Protein AF-A0AB37HQN3-F1 (afdb_monomer)

Solvent-accessible surface area (backbone atoms only — not comparable to full-atom values): 34729 Å² total; per-residue (Å²): 71,32,49,44,66,40,50,86,90,67,44,49,61,58,54,15,65,63,55,77,41,60,45,67,56,37,28,59,45,54,64,46,95,57,75,81,80,38,34,44,39,73,38,50,41,89,37,55,53,42,48,39,49,88,93,61,42,57,62,58,51,17,58,35,45,74,49,52,52,67,54,38,44,71,54,30,80,88,61,55,72,94,69,70,49,70,68,42,78,44,46,57,61,87,58,35,84,42,77,22,45,23,38,36,32,39,73,69,73,46,63,69,59,32,38,50,54,44,61,74,48,26,90,69,26,22,30,34,35,42,40,63,33,34,52,46,61,67,17,48,71,59,80,69,93,44,68,49,41,42,52,44,24,52,77,53,45,17,43,31,23,47,24,39,32,35,50,50,100,91,40,69,30,36,64,52,48,48,51,20,60,76,29,69,66,15,44,52,41,30,47,52,50,52,56,50,50,32,65,74,71,63,42,46,24,36,28,40,42,63,53,63,44,44,52,92,41,18,65,45,50,41,47,50,47,41,60,42,32,70,60,32,50,85,74,69,30,47,39,30,33,51,40,77,63,46,68,62,82,82,46,73,78,56,38,19,62,46,58,43,60,42,45,72,51,39,64,33,40,36,30,44,41,44,60,81,20,45,43,72,53,66,88,52,52,32,54,33,47,64,57,45,49,40,22,50,56,47,41,55,79,46,24,65,37,71,29,34,21,47,30,41,63,40,42,24,37,44,33,60,48,80,78,50,90,89,52,71,26,52,78,37,28,28,55,52,49,55,50,50,29,51,73,68,71,25,54,34,45,69,41,80,81,33,45,31,37,32,36,54,51,67,53,98,86,70,47,38,36,42,36,24,34,46,46,69,67,31,52,50,54,56,55,47,48,36,61,74,70,54,36,21,23,36,28,35,52,44,64,86,50,45,57,61,50,47,67,55,53,50,54,45,57,23,32,67,40,53,64,63,66,84,55,90,64,97,52,83,85,83,87,85,88,89,84,87,90,84,81,84,87,82,84,88,82,88,85,86,89,81,92,69,91,76,84,72,90,73,96,80,83,82,86,81,88,86,88,83,90,77,90,72,96,69,80,86,71,65,58,46,61,48,79,49,76,63,62,74,84,65,81,78,59,71,71,77,58,90,49,92,86,49,44,46,26,41,51,41,69,85,77,72,68,52,73,66,59,48,50,53,50,49,58,55,59,52,68,43,74,50,77,37,36,45,34,45,39,75,70,55,83,80,70,60,72,79,67,88,80,74,85,90,82,89,53,76,78,57,46,58,64,40,47,81,74,51,85,73,72,77,72,50,49,30,35,42,40,32,41,83,80,56,43,66,64,49,53,55,52,40,41,75,70,57,32,47,77,41,83,53,54,73,74,60,45,62,67,57,77,79,78,114

Radius of gyration: 30.55 Å; Cα contacts (8 Å, |Δi|>4): 1071; chains: 1; bounding box: 82×62×88 Å

InterPro domains:
  IPR001223 Glycoside hydrolase family 18, catalytic domain [PF00704] (135-400)
  IPR001223 Glycoside hydrolase family 18, catalytic domain [PS51910] (93-421)
  IPR011583 Chitinase II/V-like, catalytic domain [SM00636] (93-402)
  IPR017853 Glycoside hydrolase superfamily [SSF51445] (115-416)
  IPR018392 LysM domain [PF01476] (4-46)
  IPR018392 LysM domain [PF01476] (50-93)
  IPR018392 LysM domain [PS51782] (2-45)
  IPR018392 LysM domain [PS51782] (48-92)
  IPR018392 LysM domain [SM00257] (3-46)
  IPR018392 LysM domain [SM00257] (49-93)
  IPR018392 LysM domain [cd00118] (3-45)
  IPR018392 LysM domain [cd00118] (49-92)
  IPR029070 Chitinase insertion domain superfamily [G3DSA:3.10.50.10] (317-373)
  IPR036779 LysM domain superfamily [G3DSA:3.10.350.10] (1-46)
  IPR036779 LysM domain superfamily [G3DSA:3.10.350.10] (48-93)
  IPR036779 LysM domain superfamily [SSF54106] (2-46)
  IPR036779 LysM domain superfamily [SSF54106] (48-93)
  IPR041704 CFLE, GH18 catalytic domain [cd02874] (100-410)

Nearest PDB structures (foldseek):
  4s3j-assembly1_A  TM=9.040E-01  e=1.594E-47  Bacillus cereus ATCC 10876
  4s3k-assembly1_A  TM=8.683E-01  e=4.394E-45  Priestia megaterium QM B1551
  3cz8-assembly1_A  TM=9.849E-01  e=5.281E-40  Bacillus subtilis subsp. subtilis str. 168
  3cz8-assembly1_B  TM=9.851E-01  e=2.091E-39  Bacillus subtilis subsp. subtilis str. 168
  3bxw-assembly1_B  TM=7.606E-01  e=7.513E-22  Homo sapiens

pLDDT: mean 80.06, std 25.2, range [20.11, 98.88]

Secondary structure (DSSP, 8-state):
-EEEEPPTT--HHHHHHHHT--HHHHHHHTT-SSS---TT-EEEE--SEEE--TT--HHHHHHHTTS-HHHHHHH-TT--GGG--TT-EEEPPP----EEEEEEEEE---HHHHHHHHHHHGGG-SEEEEEEEEB-TTS-B-----HHHHHHHHHTT-EEEEEEE-EETTEE-HHHHHHHHT-HHHHHHHHHHHHHHHHHHT-SEEEEE--S--GGGHHHHHHHHHHHHHHHGGGT-EEEEEE---S-TT-GGGTT--HHHHHHH-SEEEE----SS-TTS-S--SS-HHHHHHHHHHHHTTS-GGGEEEEEESEEEEEEES--TTSPPPEEEHHHHHHHHHHHT---EEETTTTEEEEEEE-TTS-EEEEE---HHHHHHHHHHHHHTT-SEEEEE-GGG--TTHHHHHHHH-EEPP---S-SSS-------------S----------------------------------------PEEEE--TT-S--GGGS--TT-EEEEEE--S---HHHHHHHHHHHTTS-S--EEEEEPPPGGGGGGG--------HHHHHHHHHHHTT----EEEEEE-HHHHHHHHHHHHHTT-EEEEE-HHHHHT-----

Structure (mmCIF, N/CA/C/O backbone):
data_AF-A0AB37HQN3-F1
#
_entry.id   AF-A0AB37HQN3-F1
#
loop_
_atom_site.group_PDB
_atom_site.id
_atom_site.type_symbol
_atom_site.label_atom_id
_atom_site.label_alt_id
_atom_site.label_comp_id
_atom_site.label_asym_id
_atom_site.label_entity_id
_atom_site.label_seq_id
_atom_site.pdbx_PDB_ins_code
_atom_site.Cartn_x
_atom_site.Cartn_y
_atom_site.Cartn_z
_atom_site.occupancy
_atom_site.B_iso_or_equiv
_atom_site.auth_seq_id
_atom_site.auth_comp_id
_atom_site.auth_asym_id
_atom_site.auth_atom_id
_atom_site.pdbx_PDB_model_num
ATOM 1 N N . MET A 1 1 ? 12.709 -3.998 -16.409 1.00 89.31 1 MET A N 1
ATOM 2 C CA . MET A 1 1 ? 11.783 -5.140 -16.276 1.00 89.31 1 MET A CA 1
ATOM 3 C C . MET A 1 1 ? 10.439 -4.760 -16.873 1.00 89.31 1 MET A C 1
ATOM 5 O O . MET A 1 1 ? 10.151 -3.566 -16.985 1.00 89.31 1 MET A O 1
ATOM 9 N N . PHE A 1 2 ? 9.625 -5.742 -17.237 1.00 95.56 2 PHE A N 1
ATOM 10 C CA . PHE A 1 2 ? 8.305 -5.546 -17.842 1.00 95.56 2 PHE A CA 1
ATOM 11 C C . PHE A 1 2 ? 7.352 -6.668 -17.427 1.00 95.56 2 PHE A C 1
ATOM 13 O O . PHE A 1 2 ? 7.794 -7.684 -16.899 1.00 95.56 2 PHE A O 1
ATOM 20 N N . ILE A 1 3 ? 6.057 -6.464 -17.642 1.00 97.56 3 ILE A N 1
ATOM 21 C CA . ILE A 1 3 ? 5.000 -7.408 -17.286 1.00 97.56 3 ILE A CA 1
ATOM 22 C C . ILE A 1 3 ? 4.583 -8.172 -18.540 1.00 97.56 3 ILE A C 1
ATOM 24 O O . ILE A 1 3 ? 4.191 -7.574 -19.541 1.00 97.56 3 ILE A O 1
ATOM 28 N N . TYR A 1 4 ? 4.651 -9.494 -18.468 1.00 98.06 4 TYR A N 1
ATOM 29 C CA . TYR A 1 4 ? 4.184 -10.417 -19.489 1.00 98.06 4 TYR A CA 1
ATOM 30 C C . TYR A 1 4 ? 2.895 -11.095 -19.019 1.00 98.06 4 TYR A C 1
ATOM 32 O O . TYR A 1 4 ? 2.825 -11.557 -17.886 1.00 98.06 4 TYR A O 1
ATOM 40 N N . THR A 1 5 ? 1.871 -11.158 -19.869 1.00 98.12 5 THR A N 1
ATOM 41 C CA . THR A 1 5 ? 0.658 -11.937 -19.575 1.00 98.12 5 THR A CA 1
ATOM 42 C C . THR A 1 5 ? 0.803 -13.317 -20.200 1.00 98.12 5 THR A C 1
ATOM 44 O O . THR A 1 5 ? 0.960 -13.411 -21.417 1.00 98.12 5 THR A O 1
ATOM 47 N N . VAL A 1 6 ? 0.747 -14.361 -19.375 1.00 98.50 6 VAL A N 1
ATOM 48 C CA . VAL A 1 6 ? 0.856 -15.764 -19.797 1.00 98.50 6 VAL A CA 1
ATOM 49 C C . VAL A 1 6 ? -0.225 -16.093 -20.822 1.00 98.50 6 VAL A C 1
ATOM 51 O O . VAL A 1 6 ? -1.398 -15.787 -20.616 1.00 98.50 6 VAL A O 1
ATOM 54 N N . GLN A 1 7 ? 0.174 -16.715 -21.925 1.00 97.44 7 GLN A N 1
ATOM 55 C CA . GLN A 1 7 ? -0.709 -17.184 -22.988 1.00 97.44 7 GLN A CA 1
ATOM 56 C C . GLN A 1 7 ? -0.909 -18.700 -22.895 1.00 97.44 7 GLN A C 1
ATOM 58 O O . GLN A 1 7 ? -0.148 -19.419 -22.241 1.00 97.44 7 GLN A O 1
ATOM 63 N N . GLN A 1 8 ? -1.936 -19.213 -23.572 1.00 96.44 8 GLN A N 1
ATOM 64 C CA . GLN A 1 8 ? -2.145 -20.654 -23.665 1.00 96.44 8 GLN A CA 1
ATOM 65 C C . GLN A 1 8 ? -0.931 -21.337 -24.318 1.00 96.44 8 GLN A C 1
ATOM 67 O O . GLN A 1 8 ? -0.450 -20.916 -25.367 1.00 96.44 8 GLN A O 1
ATOM 72 N N . GLY A 1 9 ? -0.437 -22.408 -23.690 1.00 94.69 9 GLY A N 1
ATOM 73 C CA . GLY A 1 9 ? 0.735 -23.152 -24.162 1.00 94.69 9 GLY A CA 1
ATOM 74 C C . GLY A 1 9 ? 2.085 -22.566 -23.734 1.00 94.69 9 GLY A C 1
ATOM 75 O O . GLY A 1 9 ? 3.124 -23.146 -24.065 1.00 94.69 9 GLY A O 1
ATOM 76 N N . ASP A 1 10 ? 2.110 -21.464 -22.985 1.00 97.88 10 ASP A N 1
ATOM 77 C CA . ASP A 1 10 ? 3.351 -20.955 -22.410 1.00 97.88 10 ASP A CA 1
ATOM 78 C C . ASP A 1 10 ? 3.921 -21.886 -21.331 1.00 97.88 10 ASP A C 1
ATOM 80 O O . ASP A 1 10 ? 3.220 -22.624 -20.641 1.00 97.88 10 ASP A O 1
ATOM 84 N N . SER A 1 11 ? 5.238 -21.808 -21.164 1.00 98.00 11 SER A N 1
ATOM 85 C CA . SER A 1 11 ? 5.955 -22.326 -20.002 1.00 98.00 11 SER A CA 1
ATOM 86 C C . SER A 1 11 ? 7.000 -21.301 -19.581 1.00 98.00 11 SER A C 1
ATOM 88 O O . SER A 1 11 ? 7.460 -20.511 -20.413 1.00 98.00 11 SER A O 1
ATOM 90 N N . LEU A 1 12 ? 7.442 -21.327 -18.319 1.00 97.88 12 LEU A N 1
ATOM 91 C CA . LEU A 1 12 ? 8.517 -20.427 -17.884 1.00 97.88 12 LEU A CA 1
ATOM 92 C C . LEU A 1 12 ? 9.790 -20.592 -18.729 1.00 97.88 12 LEU A C 1
ATOM 94 O O . LEU A 1 12 ? 10.495 -19.614 -18.948 1.00 97.88 12 LEU A O 1
ATOM 98 N N . TYR A 1 13 ? 10.061 -21.797 -19.249 1.00 97.88 13 TYR A N 1
ATOM 99 C CA . TYR A 1 13 ? 11.170 -22.039 -20.176 1.00 97.88 13 TYR A CA 1
ATOM 100 C C . TYR A 1 13 ? 10.990 -21.275 -21.489 1.00 97.88 13 TYR A C 1
ATOM 102 O O . TYR A 1 13 ? 11.882 -20.532 -21.882 1.00 97.88 13 TYR A O 1
ATOM 110 N N . ARG A 1 14 ? 9.823 -21.394 -22.138 1.00 97.56 14 ARG A N 1
ATOM 111 C CA . ARG A 1 14 ? 9.534 -20.683 -23.396 1.00 97.56 14 ARG A CA 1
ATOM 112 C C . ARG A 1 14 ? 9.603 -19.169 -23.212 1.00 97.56 14 ARG A C 1
ATOM 114 O O . ARG A 1 14 ? 10.226 -18.487 -24.021 1.00 97.56 14 ARG A O 1
ATOM 121 N N . ILE A 1 15 ? 9.025 -18.658 -22.124 1.00 98.19 15 ILE A N 1
ATOM 122 C CA . ILE A 1 15 ? 9.070 -17.232 -21.775 1.00 98.19 15 ILE A CA 1
ATOM 123 C C . ILE A 1 15 ? 10.517 -16.789 -21.505 1.00 98.19 15 ILE A C 1
ATOM 125 O O . ILE A 1 15 ? 10.951 -15.752 -22.003 1.00 98.19 15 ILE A O 1
ATOM 129 N N . GLY A 1 16 ? 11.283 -17.587 -20.760 1.00 97.44 16 GLY A N 1
ATOM 130 C CA . GLY A 1 16 ? 12.693 -17.328 -20.485 1.00 97.44 16 GLY A CA 1
ATOM 131 C C . GLY A 1 16 ? 13.544 -17.277 -21.750 1.00 97.44 16 GLY A C 1
ATOM 132 O O . GLY A 1 16 ? 14.299 -16.327 -21.937 1.00 97.44 16 GLY A O 1
ATOM 133 N N . SER A 1 17 ? 13.367 -18.231 -22.668 1.00 96.62 17 SER A N 1
ATOM 134 C CA . SER A 1 17 ? 14.037 -18.236 -23.974 1.00 96.62 17 SER A CA 1
ATOM 135 C C . SER A 1 17 ? 13.651 -17.032 -24.833 1.00 96.62 17 SER A C 1
ATOM 137 O O . SER A 1 17 ? 14.520 -16.434 -25.459 1.00 96.62 17 SER A O 1
ATOM 139 N N . LYS A 1 18 ? 12.370 -16.642 -24.828 1.00 95.12 18 LYS A N 1
ATOM 140 C CA . LYS A 1 18 ? 11.838 -15.505 -25.597 1.00 95.12 18 LYS A CA 1
ATOM 141 C C . LYS A 1 18 ? 12.530 -14.183 -25.252 1.00 95.12 18 LYS A C 1
ATOM 143 O O . LYS A 1 18 ? 12.765 -13.361 -26.134 1.00 95.12 18 LYS A O 1
ATOM 148 N N . TYR A 1 19 ? 12.872 -13.997 -23.978 1.00 96.25 19 TYR A N 1
ATOM 149 C CA . TYR A 1 19 ? 13.422 -12.742 -23.456 1.00 96.25 19 TYR A CA 1
ATOM 150 C C . TYR A 1 19 ? 14.844 -12.862 -22.897 1.00 96.25 19 TYR A C 1
ATOM 152 O O . TYR A 1 19 ? 15.331 -11.920 -22.273 1.00 96.25 19 TYR A O 1
ATOM 160 N N . SER A 1 20 ? 15.510 -13.998 -23.118 1.00 95.38 20 SER A N 1
ATOM 161 C CA . SER A 1 20 ? 16.848 -14.307 -22.595 1.00 95.38 20 SER A CA 1
ATOM 162 C C . SER A 1 20 ? 16.971 -14.130 -21.074 1.00 95.38 20 SER A C 1
ATOM 164 O O . SER A 1 20 ? 17.954 -13.579 -20.579 1.00 95.38 20 SER A O 1
ATOM 166 N N . VAL A 1 21 ? 15.972 -14.606 -20.323 1.00 96.25 21 VAL A N 1
ATOM 167 C CA . VAL A 1 21 ? 15.945 -14.568 -18.853 1.00 96.25 21 VAL A CA 1
ATOM 168 C C . VAL A 1 21 ? 15.906 -15.993 -18.287 1.00 96.25 21 VAL A C 1
ATOM 170 O O . VAL A 1 21 ? 15.057 -16.784 -18.701 1.00 96.25 21 VAL A O 1
ATOM 173 N N . PRO A 1 22 ? 16.769 -16.349 -17.315 1.00 96.56 22 PRO A N 1
ATOM 174 C CA . PRO A 1 22 ? 16.711 -17.655 -16.667 1.00 96.56 22 PRO A CA 1
ATOM 175 C C . PRO A 1 22 ? 15.357 -17.918 -15.996 1.00 96.56 22 PRO A C 1
ATOM 177 O O . PRO A 1 22 ? 14.832 -17.059 -15.284 1.00 96.56 22 PRO A O 1
ATOM 180 N N . VAL A 1 23 ? 14.840 -19.142 -16.149 1.00 96.56 23 VAL A N 1
ATOM 181 C CA . VAL A 1 23 ? 13.574 -19.601 -15.538 1.00 96.56 23 VAL A CA 1
ATOM 182 C C . VAL A 1 23 ? 13.520 -19.283 -14.048 1.00 96.56 23 VAL A C 1
ATOM 184 O O . VAL A 1 23 ? 12.515 -18.778 -13.558 1.00 96.56 23 VAL A O 1
ATOM 187 N N . GLU A 1 24 ? 14.623 -19.525 -13.343 1.00 94.88 24 GLU A N 1
ATOM 188 C CA . GLU A 1 24 ? 14.718 -19.316 -11.902 1.00 94.88 24 GLU A CA 1
ATOM 189 C C . GLU A 1 24 ? 14.557 -17.843 -11.503 1.00 94.88 24 GLU A C 1
ATOM 191 O O . GLU A 1 24 ? 13.923 -17.540 -10.496 1.00 94.88 24 GLU A O 1
ATOM 196 N N . GLN A 1 25 ? 15.044 -16.908 -12.323 1.00 94.00 25 GLN A N 1
ATOM 197 C CA . GLN A 1 25 ? 14.854 -15.480 -12.063 1.00 94.00 25 GLN A CA 1
ATOM 198 C C . GLN A 1 25 ? 13.394 -15.068 -12.252 1.00 94.00 25 GLN A C 1
ATOM 200 O O . GLN A 1 25 ? 12.869 -14.316 -11.434 1.00 94.00 25 GLN A O 1
ATOM 205 N N . ILE A 1 26 ? 12.722 -15.584 -13.289 1.00 94.94 26 ILE A N 1
ATOM 206 C CA . ILE A 1 26 ? 11.283 -15.350 -13.487 1.00 94.94 26 ILE A CA 1
ATOM 207 C C . ILE A 1 26 ? 10.508 -15.945 -12.307 1.00 94.94 26 ILE A C 1
ATOM 209 O O . ILE A 1 26 ? 9.654 -15.279 -11.731 1.00 94.94 26 ILE A O 1
ATOM 213 N N . ARG A 1 27 ? 10.837 -17.171 -11.894 1.00 95.31 27 ARG A N 1
ATOM 214 C CA . ARG A 1 27 ? 10.180 -17.859 -10.781 1.00 95.31 27 ARG A CA 1
ATOM 215 C C . ARG A 1 27 ? 10.274 -17.058 -9.476 1.00 95.31 27 ARG A C 1
ATOM 217 O O . ARG A 1 27 ? 9.251 -16.793 -8.847 1.00 95.31 27 ARG A O 1
ATOM 224 N N . LEU A 1 28 ? 11.485 -16.642 -9.098 1.00 91.38 28 LEU A N 1
ATOM 225 C CA . LEU A 1 28 ? 11.738 -15.898 -7.860 1.00 91.38 28 LEU A CA 1
ATOM 226 C C . LEU A 1 28 ? 11.115 -14.496 -7.879 1.00 91.38 28 LEU A C 1
ATOM 228 O O . LEU A 1 28 ? 10.518 -14.093 -6.884 1.00 91.38 28 LEU A O 1
ATOM 232 N N . ALA A 1 29 ? 11.189 -13.780 -9.007 1.00 90.69 29 ALA A N 1
ATOM 233 C CA . ALA A 1 29 ? 10.614 -12.436 -9.141 1.00 90.69 29 ALA A CA 1
ATOM 234 C C . ALA A 1 29 ? 9.082 -12.400 -8.979 1.00 90.69 29 ALA A C 1
ATOM 236 O O . ALA A 1 29 ? 8.534 -11.356 -8.639 1.00 90.69 29 ALA A O 1
ATOM 237 N N . ASN A 1 30 ? 8.410 -13.532 -9.205 1.00 93.50 30 ASN A N 1
ATOM 238 C CA . ASN A 1 30 ? 6.952 -13.684 -9.125 1.00 93.50 30 ASN A CA 1
ATOM 239 C C . ASN A 1 30 ? 6.504 -14.536 -7.919 1.00 93.50 30 ASN A C 1
ATOM 241 O O . ASN A 1 30 ? 5.359 -14.984 -7.843 1.00 93.50 30 ASN A O 1
ATOM 245 N N . GLY A 1 31 ? 7.422 -14.842 -6.990 1.00 90.94 31 GLY A N 1
ATOM 246 C CA . GLY A 1 31 ? 7.139 -15.643 -5.792 1.00 90.94 31 GLY A CA 1
ATOM 247 C C . GLY A 1 31 ? 6.536 -17.024 -6.073 1.00 90.94 31 GLY A C 1
ATOM 248 O O . GLY A 1 31 ? 5.738 -17.533 -5.279 1.00 90.94 31 GLY A O 1
ATOM 249 N N . LEU A 1 32 ? 6.869 -17.627 -7.216 1.00 92.06 32 LEU A N 1
ATOM 250 C CA . LEU A 1 32 ? 6.359 -18.940 -7.600 1.00 92.06 32 LEU A CA 1
ATOM 251 C C . LEU A 1 32 ? 7.170 -20.024 -6.891 1.00 92.06 32 LEU A C 1
ATOM 253 O O . LEU A 1 32 ? 8.392 -20.025 -6.956 1.00 92.06 32 LEU A O 1
ATOM 257 N N . ASN A 1 33 ? 6.520 -20.985 -6.237 1.00 88.44 33 ASN A N 1
ATOM 258 C CA . ASN A 1 33 ? 7.228 -22.102 -5.587 1.00 88.44 33 ASN A CA 1
ATOM 259 C C . ASN A 1 33 ? 7.586 -23.230 -6.565 1.00 88.44 33 ASN A C 1
ATOM 261 O O . ASN A 1 33 ? 8.434 -24.066 -6.276 1.00 88.44 33 ASN A O 1
ATOM 265 N N . GLN A 1 34 ? 6.920 -23.255 -7.714 1.00 89.50 34 GLN A N 1
ATOM 266 C CA . GLN A 1 34 ? 7.070 -24.241 -8.775 1.00 89.50 34 GLN A CA 1
ATOM 267 C C . GLN A 1 34 ? 7.118 -23.507 -10.122 1.00 89.50 34 GLN A C 1
ATOM 269 O O . GLN A 1 34 ? 7.132 -22.278 -10.171 1.00 89.50 34 GLN A O 1
ATOM 274 N N . VAL A 1 35 ? 7.182 -24.260 -11.217 1.00 92.88 35 VAL A N 1
ATOM 275 C CA . VAL A 1 35 ? 7.243 -23.712 -12.583 1.00 92.88 35 VAL A CA 1
ATOM 276 C C . VAL A 1 35 ? 5.888 -23.693 -13.294 1.00 92.88 35 VAL A C 1
ATOM 278 O O . VAL A 1 35 ? 5.824 -23.361 -14.477 1.00 92.88 35 VAL A O 1
ATOM 281 N N . ASN A 1 36 ? 4.816 -24.080 -12.598 1.00 93.88 36 ASN A N 1
ATOM 282 C CA . ASN A 1 36 ? 3.462 -24.007 -13.124 1.00 93.88 36 ASN A CA 1
ATOM 283 C C . ASN A 1 36 ? 3.007 -22.548 -13.239 1.00 93.88 36 ASN A C 1
ATOM 285 O O . ASN A 1 36 ? 3.370 -21.698 -12.428 1.00 93.88 36 ASN A O 1
ATOM 289 N N . ILE A 1 37 ? 2.219 -22.287 -14.275 1.00 97.56 37 ILE A N 1
ATOM 290 C CA . ILE A 1 37 ? 1.620 -20.993 -14.595 1.00 97.56 37 ILE A CA 1
ATOM 291 C C . ILE A 1 37 ? 0.255 -21.248 -15.234 1.00 97.56 37 ILE A C 1
ATOM 293 O O . ILE A 1 37 ? 0.028 -22.334 -15.773 1.00 97.56 37 ILE A O 1
ATOM 297 N N . VAL A 1 38 ? -0.640 -20.264 -15.190 1.00 97.81 38 VAL A N 1
ATOM 298 C CA . VAL A 1 38 ? -1.957 -20.337 -15.848 1.00 97.81 38 VAL A CA 1
ATOM 299 C C . VAL A 1 38 ? -2.136 -19.216 -16.868 1.00 97.81 38 VAL A C 1
ATOM 301 O O . VAL A 1 38 ? -1.587 -18.128 -16.669 1.00 97.81 38 VAL A O 1
ATOM 304 N N . PRO A 1 39 ? -2.898 -19.443 -17.957 1.00 98.69 39 PRO A N 1
ATOM 305 C CA . PRO A 1 39 ? -3.242 -18.387 -18.901 1.00 98.69 39 PRO A CA 1
ATOM 306 C C . PRO A 1 39 ? -3.812 -17.156 -18.193 1.00 98.69 39 PRO A C 1
ATOM 308 O O . PRO A 1 39 ? -4.557 -17.259 -17.217 1.00 98.69 39 PRO A O 1
ATOM 311 N N . GLY A 1 40 ? -3.410 -15.980 -18.664 1.00 98.50 40 GLY A N 1
ATOM 312 C CA . GLY A 1 40 ? -3.842 -14.703 -18.114 1.00 98.50 40 GLY A CA 1
ATOM 313 C C . GLY A 1 40 ? -3.084 -14.227 -16.869 1.00 98.50 40 GLY A C 1
ATOM 314 O O . GLY A 1 40 ? -3.205 -13.051 -16.507 1.00 98.50 40 GLY A O 1
ATOM 315 N N . GLN A 1 41 ? -2.252 -15.074 -16.250 1.00 98.38 41 GLN A N 1
ATOM 316 C CA . GLN A 1 41 ? -1.366 -14.687 -15.150 1.00 98.38 41 GLN A CA 1
ATOM 317 C C . GLN A 1 41 ? -0.388 -13.591 -15.593 1.00 98.38 41 GLN A C 1
ATOM 319 O O . GLN A 1 41 ? 0.257 -13.698 -16.636 1.00 98.38 41 GLN A O 1
ATOM 324 N N . ALA A 1 42 ? -0.251 -12.537 -14.789 1.00 98.12 42 ALA A N 1
ATOM 325 C CA . ALA A 1 42 ? 0.777 -11.523 -14.988 1.00 98.12 42 ALA A CA 1
ATOM 326 C C . ALA A 1 42 ? 2.103 -11.989 -14.375 1.00 98.12 42 ALA A C 1
ATOM 328 O O . ALA A 1 42 ? 2.147 -12.337 -13.201 1.00 98.12 42 ALA A O 1
ATOM 329 N N . LEU A 1 43 ? 3.176 -11.968 -15.165 1.00 98.06 43 LEU A N 1
ATOM 330 C CA . LEU A 1 43 ? 4.534 -12.279 -14.734 1.00 98.06 43 LEU A CA 1
ATOM 331 C C . LEU A 1 43 ? 5.451 -11.078 -14.948 1.00 98.06 43 LEU A C 1
ATOM 333 O O . LEU A 1 43 ? 5.579 -10.553 -16.055 1.00 98.06 43 LEU A O 1
ATOM 337 N N . LEU A 1 44 ? 6.156 -10.680 -13.902 1.00 96.56 44 LEU A N 1
ATOM 338 C CA . LEU A 1 44 ? 7.309 -9.810 -13.977 1.00 96.56 44 LEU A CA 1
ATOM 339 C C . LEU A 1 44 ? 8.479 -10.532 -14.655 1.00 96.56 44 LEU A C 1
ATOM 341 O O . LEU A 1 44 ? 8.969 -11.549 -14.166 1.00 96.56 44 LEU A O 1
ATOM 345 N N . ILE A 1 45 ? 8.964 -9.968 -15.758 1.00 97.25 45 ILE A N 1
ATOM 346 C CA . ILE A 1 45 ? 10.169 -10.419 -16.454 1.00 97.25 45 ILE A CA 1
ATOM 347 C C . ILE A 1 45 ? 11.348 -9.533 -16.029 1.00 97.25 45 ILE A C 1
ATOM 349 O O . ILE A 1 45 ? 11.380 -8.346 -16.396 1.00 97.25 45 ILE A O 1
ATOM 353 N N . PRO A 1 46 ? 12.326 -10.067 -15.266 1.00 92.19 46 PRO A N 1
ATOM 354 C CA . PRO A 1 46 ? 13.378 -9.280 -14.630 1.00 92.19 46 PRO A CA 1
ATOM 355 C C . PRO A 1 46 ? 14.505 -8.814 -15.576 1.00 92.19 46 PRO A C 1
ATOM 357 O O . PRO A 1 46 ? 15.681 -8.942 -15.259 1.00 92.19 46 PRO A O 1
ATOM 360 N N . SER A 1 47 ? 14.166 -8.212 -16.723 1.00 92.62 47 SER A N 1
ATOM 361 C CA . SER A 1 47 ? 15.136 -7.682 -17.698 1.00 92.62 47 SER A CA 1
ATOM 362 C C . SER A 1 47 ? 14.961 -6.188 -17.983 1.00 92.62 47 SER A C 1
ATOM 364 O O . SER A 1 47 ? 13.845 -5.694 -18.139 1.00 92.62 47 SER A O 1
ATOM 366 N N . TYR A 1 48 ? 16.059 -5.434 -18.074 1.00 92.00 48 TYR A N 1
ATOM 367 C CA . TYR A 1 48 ? 16.053 -4.021 -18.501 1.00 92.00 48 TYR A CA 1
ATOM 368 C C . TYR A 1 48 ? 16.067 -3.842 -20.022 1.00 92.00 48 TYR A C 1
ATOM 370 O O . TYR A 1 48 ? 15.990 -2.717 -20.515 1.00 92.00 48 TYR A O 1
ATOM 378 N N . THR A 1 49 ? 16.130 -4.941 -20.761 1.00 95.62 49 THR A N 1
ATOM 379 C CA . THR A 1 49 ? 15.987 -4.978 -22.209 1.00 95.62 49 THR A CA 1
ATOM 380 C C . THR A 1 49 ? 14.799 -5.852 -22.585 1.00 95.62 49 THR A C 1
ATOM 382 O O . THR A 1 49 ? 14.451 -6.811 -21.897 1.00 95.62 49 THR A O 1
ATOM 385 N N . TYR A 1 50 ? 14.160 -5.495 -23.685 1.00 97.69 50 TYR A N 1
ATOM 386 C CA . TYR A 1 50 ? 13.076 -6.234 -24.297 1.00 97.69 50 TYR A CA 1
ATOM 387 C C . TYR A 1 50 ? 13.549 -6.715 -25.666 1.00 97.69 50 TYR A C 1
ATOM 389 O O . TYR A 1 50 ? 14.048 -5.915 -26.456 1.00 97.69 50 TYR A O 1
ATOM 397 N N . ILE A 1 51 ? 13.412 -8.008 -25.942 1.00 97.62 51 ILE A N 1
ATOM 398 C CA . ILE A 1 51 ? 13.696 -8.574 -27.263 1.00 97.62 51 ILE A CA 1
ATOM 399 C C . ILE A 1 51 ? 12.387 -8.553 -28.041 1.00 97.62 51 ILE A C 1
ATOM 401 O O . ILE A 1 51 ? 11.430 -9.177 -27.593 1.00 97.62 51 ILE A O 1
ATOM 405 N N . VAL A 1 52 ? 12.345 -7.839 -29.166 1.00 97.75 52 VAL A N 1
ATOM 406 C CA . VAL A 1 52 ? 11.154 -7.694 -30.018 1.00 97.75 52 VAL A CA 1
ATOM 407 C C . VAL A 1 52 ? 10.662 -9.051 -30.503 1.00 97.75 52 VAL A C 1
ATOM 409 O O . VAL A 1 52 ? 11.444 -9.876 -30.980 1.00 97.75 52 VAL A O 1
ATOM 412 N N . GLN A 1 53 ? 9.352 -9.240 -30.429 1.00 96.38 53 GLN A N 1
ATOM 413 C CA . GLN A 1 53 ? 8.625 -10.451 -30.777 1.00 96.38 53 GLN A CA 1
ATOM 414 C C . GLN A 1 53 ? 7.721 -10.196 -31.986 1.00 96.38 53 GLN A C 1
ATOM 416 O O . GLN A 1 53 ? 7.522 -9.043 -32.381 1.00 96.38 53 GLN A O 1
ATOM 421 N N . PRO A 1 54 ? 7.186 -11.255 -32.622 1.00 95.44 54 PRO A N 1
ATOM 422 C CA . PRO A 1 54 ? 6.193 -11.085 -33.674 1.00 95.44 54 PRO A CA 1
ATOM 423 C C . PRO A 1 54 ? 5.034 -10.196 -33.206 1.00 95.44 54 PRO A C 1
ATOM 425 O O . PRO A 1 54 ? 4.587 -10.324 -32.069 1.00 95.44 54 PRO A O 1
ATOM 428 N N . GLU A 1 55 ? 4.578 -9.307 -34.093 1.00 93.38 55 GLU A N 1
ATOM 429 C CA . GLU A 1 55 ? 3.459 -8.365 -33.876 1.00 93.38 55 GLU A CA 1
ATOM 430 C C . GLU A 1 55 ? 3.703 -7.252 -32.845 1.00 93.38 55 GLU A C 1
ATOM 432 O O . GLU A 1 55 ? 2.818 -6.429 -32.593 1.00 93.38 55 GLU A O 1
ATOM 437 N N . ASP A 1 56 ? 4.911 -7.155 -32.288 1.00 96.31 56 ASP A N 1
ATOM 438 C CA . ASP A 1 56 ? 5.227 -6.061 -31.386 1.00 96.31 56 ASP A CA 1
ATOM 439 C C . ASP A 1 56 ? 5.254 -4.702 -32.077 1.00 96.31 56 ASP A C 1
ATOM 441 O O . ASP A 1 56 ? 5.657 -4.521 -33.227 1.00 96.31 56 ASP A O 1
ATOM 445 N N . SER A 1 57 ? 4.909 -3.699 -31.282 1.00 96.69 57 SER A N 1
ATOM 446 C CA . SER A 1 57 ? 5.117 -2.295 -31.583 1.00 96.69 57 SER A CA 1
ATOM 447 C C . SER A 1 57 ? 5.713 -1.602 -30.363 1.00 96.69 57 SER A C 1
ATOM 449 O O . SER A 1 57 ? 5.643 -2.088 -29.234 1.00 96.69 57 SER A O 1
ATOM 451 N N . PHE A 1 58 ? 6.234 -0.390 -30.548 1.00 96.12 58 PHE A N 1
ATOM 452 C CA . PHE A 1 58 ? 6.616 0.444 -29.405 1.00 96.12 58 PHE A CA 1
ATOM 453 C C . PHE A 1 58 ? 5.448 0.679 -28.439 1.00 96.12 58 PHE A C 1
ATOM 455 O O . PHE A 1 58 ? 5.678 0.845 -27.246 1.00 96.12 58 PHE A O 1
ATOM 462 N N . TYR A 1 59 ? 4.207 0.675 -28.934 1.00 96.31 59 TYR A N 1
ATOM 463 C CA . TYR A 1 59 ? 3.024 0.798 -28.091 1.00 96.31 59 TYR A CA 1
ATOM 464 C C . TYR A 1 59 ? 2.837 -0.429 -27.191 1.00 96.31 59 TYR A C 1
ATOM 466 O O . TYR A 1 59 ? 2.717 -0.263 -25.977 1.00 96.31 59 TYR A O 1
ATOM 474 N N . THR A 1 60 ? 2.872 -1.648 -27.741 1.00 96.44 60 THR A N 1
ATOM 475 C CA . THR A 1 60 ? 2.701 -2.882 -26.948 1.00 96.44 60 THR A CA 1
ATOM 476 C C . THR A 1 60 ? 3.835 -3.060 -25.940 1.00 96.44 60 THR A C 1
ATOM 478 O O . THR A 1 60 ? 3.573 -3.324 -24.765 1.00 96.44 60 THR A O 1
ATOM 481 N N . ILE A 1 61 ? 5.081 -2.798 -26.349 1.00 97.62 61 ILE A N 1
ATOM 482 C CA . ILE A 1 61 ? 6.253 -2.858 -25.464 1.00 97.62 61 ILE A CA 1
ATOM 483 C C . ILE A 1 61 ? 6.143 -1.813 -24.349 1.00 97.62 61 ILE A C 1
ATOM 485 O O . ILE A 1 61 ? 6.396 -2.125 -23.186 1.00 97.62 61 ILE A O 1
ATOM 489 N N . ALA A 1 62 ? 5.733 -0.581 -24.667 1.00 96.56 62 ALA A N 1
ATOM 490 C CA . ALA A 1 62 ? 5.552 0.470 -23.668 1.00 96.56 62 ALA A CA 1
ATOM 491 C C . ALA A 1 62 ? 4.462 0.112 -22.643 1.00 96.56 62 ALA A C 1
ATOM 493 O O . ALA A 1 62 ? 4.665 0.342 -21.450 1.00 96.56 62 ALA A O 1
ATOM 494 N N . GLN A 1 63 ? 3.357 -0.509 -23.077 1.00 95.00 63 GLN A N 1
ATOM 495 C CA . GLN A 1 63 ? 2.307 -1.009 -22.180 1.00 95.00 63 GLN A CA 1
ATOM 496 C C . GLN A 1 63 ? 2.835 -2.105 -21.244 1.00 95.00 63 GLN A C 1
ATOM 498 O O . GLN A 1 63 ? 2.687 -1.979 -20.029 1.00 95.00 63 GLN A O 1
ATOM 503 N N . MET A 1 64 ? 3.524 -3.127 -21.771 1.00 95.50 64 MET A N 1
ATOM 504 C CA . MET A 1 64 ? 4.145 -4.186 -20.952 1.00 95.50 64 MET A CA 1
ATOM 505 C C . MET A 1 64 ? 5.172 -3.616 -19.968 1.00 95.50 64 MET A C 1
ATOM 507 O O . MET A 1 64 ? 5.261 -4.023 -18.809 1.00 95.50 64 MET A O 1
ATOM 511 N N . ALA A 1 65 ? 5.963 -2.647 -20.420 1.00 95.88 65 ALA A N 1
ATOM 512 C CA . ALA A 1 65 ? 6.959 -1.978 -19.604 1.00 95.88 65 ALA A CA 1
ATOM 513 C C . ALA A 1 65 ? 6.369 -0.874 -18.715 1.00 95.88 65 ALA A C 1
ATOM 515 O O . ALA A 1 65 ? 7.131 -0.260 -17.977 1.00 95.88 65 ALA A O 1
ATOM 516 N N . SER A 1 66 ? 5.056 -0.633 -18.704 1.00 94.44 66 SER A N 1
ATOM 517 C CA . SER A 1 66 ? 4.383 0.419 -17.920 1.00 94.44 66 SER A CA 1
ATOM 518 C C . SER A 1 66 ? 4.998 1.825 -18.085 1.00 94.44 66 SER A C 1
ATOM 520 O O . SER A 1 66 ? 5.046 2.600 -17.126 1.00 94.44 66 SER A O 1
ATOM 522 N N . VAL A 1 67 ? 5.485 2.153 -19.285 1.00 94.69 67 VAL A N 1
ATOM 523 C CA . VAL A 1 67 ? 6.128 3.436 -19.634 1.00 94.69 67 VAL A CA 1
ATOM 524 C C . VAL A 1 67 ? 5.390 4.123 -20.784 1.00 94.69 67 VAL A C 1
ATOM 526 O O . VAL A 1 67 ? 4.566 3.512 -21.457 1.00 94.69 67 VAL A O 1
ATOM 529 N N . SER A 1 68 ? 5.678 5.401 -21.044 1.00 94.06 68 SER A N 1
ATOM 530 C CA . SER A 1 68 ? 5.144 6.066 -22.238 1.00 94.06 68 SER A CA 1
ATOM 531 C C . SER A 1 68 ? 5.946 5.685 -23.482 1.00 94.06 68 SER A C 1
ATOM 533 O O . SER A 1 68 ? 7.170 5.526 -23.409 1.00 94.06 68 SER A O 1
ATOM 535 N N . VAL A 1 69 ? 5.281 5.627 -24.641 1.00 95.62 69 VAL A N 1
ATOM 536 C CA . VAL A 1 69 ? 5.941 5.433 -25.949 1.00 95.62 69 VAL A CA 1
ATOM 537 C C . VAL A 1 69 ? 7.064 6.451 -26.150 1.00 95.62 69 VAL A C 1
ATOM 539 O O . VAL A 1 69 ? 8.146 6.100 -26.610 1.00 95.62 69 VAL A O 1
ATOM 542 N N . GLU A 1 70 ? 6.850 7.695 -25.718 1.00 94.75 70 GLU A N 1
ATOM 543 C CA . GLU A 1 70 ? 7.856 8.750 -25.815 1.00 94.75 70 GLU A CA 1
ATOM 544 C C . GLU A 1 70 ? 9.100 8.470 -24.964 1.00 94.75 70 GLU A C 1
ATOM 546 O O . GLU A 1 70 ? 10.228 8.669 -25.409 1.00 94.75 70 GLU A O 1
ATOM 551 N N . SER A 1 71 ? 8.927 7.988 -23.731 1.00 94.25 71 SER A N 1
ATOM 552 C CA . SER A 1 71 ? 10.069 7.613 -22.889 1.00 94.25 71 SER A CA 1
ATOM 553 C C . SER A 1 71 ? 10.836 6.418 -23.458 1.00 94.25 71 SER A C 1
ATOM 555 O O . SER A 1 71 ? 12.066 6.416 -23.418 1.00 94.25 71 SER A O 1
ATOM 557 N N . LEU A 1 72 ? 10.130 5.452 -24.054 1.00 96.31 72 LEU A N 1
ATOM 558 C CA . LEU A 1 72 ? 10.741 4.310 -24.726 1.00 96.31 72 LEU A CA 1
ATOM 559 C C . LEU A 1 72 ? 11.533 4.760 -25.962 1.00 96.31 72 LEU A C 1
ATOM 561 O O . LEU A 1 72 ? 12.674 4.345 -26.140 1.00 96.31 72 LEU A O 1
ATOM 565 N N . ARG A 1 73 ? 10.977 5.671 -26.771 1.00 95.75 73 ARG A N 1
ATOM 566 C CA . ARG A 1 73 ? 11.653 6.269 -27.934 1.00 95.75 73 ARG A CA 1
ATOM 567 C C . ARG A 1 73 ? 12.922 7.017 -27.536 1.00 95.75 73 ARG A C 1
ATOM 569 O O . ARG A 1 73 ? 13.972 6.778 -28.120 1.00 95.75 73 ARG A O 1
ATOM 576 N N . ARG A 1 74 ? 12.861 7.862 -26.501 1.00 95.31 74 ARG A N 1
ATOM 577 C CA . ARG A 1 74 ? 14.037 8.597 -25.997 1.00 95.31 74 ARG A CA 1
ATOM 578 C C . ARG A 1 74 ? 15.141 7.677 -25.477 1.00 95.31 74 ARG A C 1
ATOM 580 O O . ARG A 1 74 ? 16.313 8.002 -25.623 1.00 95.31 74 ARG A O 1
ATOM 587 N N . ALA A 1 75 ? 14.783 6.531 -24.900 1.00 96.00 75 ALA A N 1
ATOM 588 C CA . ALA A 1 75 ? 15.755 5.531 -24.462 1.00 96.00 75 ALA A CA 1
ATOM 589 C C . ALA A 1 75 ? 16.381 4.726 -25.614 1.00 96.00 75 ALA A C 1
ATOM 591 O O . ALA A 1 75 ? 17.380 4.043 -25.390 1.00 96.00 75 ALA A O 1
ATOM 592 N N . ASN A 1 76 ? 15.810 4.803 -26.822 1.00 97.19 76 ASN A N 1
ATOM 593 C CA . ASN A 1 76 ? 16.195 4.016 -27.994 1.00 97.19 76 ASN A CA 1
ATOM 594 C C . ASN A 1 76 ? 16.294 4.892 -29.263 1.00 97.19 76 ASN A C 1
ATOM 596 O O . ASN A 1 76 ? 15.587 4.633 -30.237 1.00 97.19 76 ASN A O 1
ATOM 600 N N . PRO A 1 77 ? 17.159 5.926 -29.287 1.00 96.06 77 PRO A N 1
ATOM 601 C CA . PRO A 1 77 ? 17.198 6.913 -30.373 1.00 96.06 77 PRO A CA 1
ATOM 602 C C . PRO A 1 77 ? 17.608 6.332 -31.735 1.00 96.06 77 PRO A C 1
ATOM 604 O O . PRO A 1 77 ? 17.307 6.923 -32.767 1.00 96.06 77 PRO A O 1
ATOM 607 N N . SER A 1 78 ? 18.285 5.181 -31.752 1.00 94.69 78 SER A N 1
ATOM 608 C CA . SER A 1 78 ? 18.713 4.485 -32.970 1.00 94.69 78 SER A CA 1
ATOM 609 C C . SER A 1 78 ? 17.645 3.566 -33.573 1.00 94.69 78 SER A C 1
ATOM 611 O O . SER A 1 78 ? 17.828 3.082 -34.689 1.00 94.69 78 SER A O 1
ATOM 613 N N . ILE A 1 79 ? 16.539 3.306 -32.867 1.00 95.19 79 ILE A N 1
ATOM 614 C CA . ILE A 1 79 ? 15.484 2.403 -33.335 1.00 95.19 79 ILE A CA 1
ATOM 615 C C . ILE A 1 79 ? 14.378 3.227 -33.985 1.00 95.19 79 ILE A C 1
ATOM 617 O O . ILE A 1 79 ? 13.763 4.073 -33.341 1.00 95.19 79 ILE A O 1
ATOM 621 N N . ASN A 1 80 ? 14.080 2.945 -35.255 1.00 93.44 80 ASN A N 1
ATOM 622 C CA . ASN A 1 80 ? 12.905 3.497 -35.922 1.00 93.44 80 ASN A CA 1
ATOM 623 C C . ASN A 1 80 ? 11.658 2.670 -35.543 1.00 93.44 80 ASN A C 1
ATOM 625 O O . ASN A 1 80 ? 11.563 1.519 -35.978 1.00 93.44 80 ASN A O 1
ATOM 629 N N . PRO A 1 81 ? 10.671 3.230 -34.810 1.00 90.19 81 PRO A N 1
ATOM 630 C CA . PRO A 1 81 ? 9.492 2.479 -34.373 1.00 90.19 81 PRO A CA 1
ATOM 631 C C . PRO A 1 81 ? 8.645 1.906 -35.518 1.00 90.19 81 PRO A C 1
ATOM 633 O O . PRO A 1 81 ? 7.954 0.914 -35.316 1.00 90.19 81 PRO A O 1
ATOM 636 N N . ALA A 1 82 ? 8.706 2.503 -36.714 1.00 90.38 82 ALA A N 1
ATOM 637 C CA . ALA A 1 82 ? 7.975 2.037 -37.894 1.00 90.38 82 ALA A CA 1
ATOM 638 C C . ALA A 1 82 ? 8.664 0.868 -38.625 1.00 90.38 82 ALA A C 1
ATOM 640 O O . ALA A 1 82 ? 8.109 0.331 -39.579 1.00 90.38 82 ALA A O 1
ATOM 641 N N . ARG A 1 83 ? 9.886 0.491 -38.224 1.00 91.69 83 ARG A N 1
ATOM 642 C CA . ARG A 1 83 ? 10.672 -0.597 -38.835 1.00 91.69 83 ARG A CA 1
ATOM 643 C C . ARG A 1 83 ? 11.187 -1.571 -37.779 1.00 91.69 83 ARG A C 1
ATOM 645 O O . ARG A 1 83 ? 12.346 -1.981 -37.816 1.00 91.69 83 ARG A O 1
ATOM 652 N N . LEU A 1 84 ? 10.337 -1.889 -36.809 1.00 94.69 84 LEU A N 1
ATOM 653 C CA . LEU A 1 84 ? 10.668 -2.822 -35.743 1.00 94.69 84 LEU A CA 1
ATOM 654 C C . LEU A 1 84 ? 10.788 -4.246 -36.312 1.00 94.69 84 LEU A C 1
ATOM 656 O O . LEU A 1 84 ? 9.907 -4.693 -37.043 1.00 94.69 84 LEU A O 1
ATOM 660 N N . GLN A 1 85 ? 11.880 -4.945 -36.003 1.00 94.81 85 GLN A N 1
ATOM 661 C CA . GLN A 1 85 ? 12.130 -6.316 -36.458 1.00 94.81 85 GLN A CA 1
ATOM 662 C C . GLN A 1 85 ? 12.272 -7.254 -35.265 1.00 94.81 85 GLN A C 1
ATOM 664 O O . GLN A 1 85 ? 12.860 -6.889 -34.246 1.00 94.81 85 GLN A O 1
ATOM 669 N N . VAL A 1 86 ? 11.767 -8.479 -35.414 1.00 96.56 86 VAL A N 1
ATOM 670 C CA . VAL A 1 86 ? 11.921 -9.546 -34.418 1.00 96.56 86 VAL A CA 1
ATOM 671 C C . VAL A 1 86 ? 13.403 -9.733 -34.079 1.00 96.56 86 VAL A C 1
ATOM 673 O O . VAL A 1 86 ? 14.255 -9.736 -34.966 1.00 96.56 86 VAL A O 1
ATOM 676 N N . GLY A 1 87 ? 13.712 -9.862 -32.788 1.00 95.62 87 GLY A N 1
ATOM 677 C CA . GLY A 1 87 ? 15.081 -9.987 -32.283 1.00 95.62 87 GLY A CA 1
ATOM 678 C C . GLY A 1 87 ? 15.792 -8.658 -32.003 1.00 95.62 87 GLY A C 1
ATOM 679 O O . GLY A 1 87 ? 16.829 -8.665 -31.340 1.00 95.62 87 GLY A O 1
ATOM 680 N N . MET A 1 88 ? 15.245 -7.512 -32.432 1.00 96.81 88 MET A N 1
ATOM 681 C CA . MET A 1 88 ? 15.780 -6.208 -32.022 1.00 96.81 88 MET A CA 1
ATOM 682 C C . MET A 1 88 ? 15.712 -6.045 -30.500 1.00 96.81 88 MET A C 1
ATOM 684 O O . MET A 1 88 ? 14.753 -6.465 -29.854 1.00 96.81 88 MET A O 1
ATOM 688 N N . ILE A 1 89 ? 16.724 -5.397 -29.926 1.00 97.00 89 ILE A N 1
ATOM 689 C CA . ILE A 1 89 ? 16.803 -5.137 -28.488 1.00 97.00 89 ILE A CA 1
ATOM 690 C C . ILE A 1 89 ? 16.317 -3.717 -28.214 1.00 97.00 89 ILE A C 1
ATOM 692 O O . ILE A 1 89 ? 16.929 -2.750 -28.659 1.00 97.00 89 ILE A O 1
ATOM 696 N N . VAL A 1 90 ? 15.248 -3.591 -27.434 1.00 97.75 90 VAL A N 1
ATOM 697 C CA . VAL A 1 90 ? 14.700 -2.320 -26.955 1.00 97.75 90 VAL A CA 1
ATOM 698 C C . VAL A 1 90 ? 15.066 -2.147 -25.482 1.00 97.75 90 VAL A C 1
ATOM 700 O O . VAL A 1 90 ? 14.711 -2.960 -24.632 1.00 97.75 90 VAL A O 1
ATOM 703 N N . ARG A 1 91 ? 15.770 -1.071 -25.140 1.00 97.50 91 ARG A N 1
ATOM 704 C CA . ARG A 1 91 ? 16.087 -0.710 -23.755 1.00 97.50 91 ARG A CA 1
ATOM 705 C C . ARG A 1 91 ? 14.852 -0.146 -23.058 1.00 97.50 91 ARG A C 1
ATOM 707 O O . ARG A 1 91 ? 14.254 0.819 -23.530 1.00 97.50 91 ARG A O 1
ATOM 714 N N . ILE A 1 92 ? 14.506 -0.696 -21.900 1.00 95.38 92 ILE A N 1
ATOM 715 C CA . ILE A 1 92 ? 13.423 -0.176 -21.063 1.00 95.38 92 ILE A CA 1
ATOM 716 C C . ILE A 1 92 ? 13.973 0.987 -20.222 1.00 95.38 92 ILE A C 1
ATOM 718 O O . ILE A 1 92 ? 14.954 0.791 -19.498 1.00 95.38 92 ILE A O 1
ATOM 722 N N . PRO A 1 93 ? 13.383 2.196 -20.294 1.00 93.69 93 PRO A N 1
ATOM 723 C CA . PRO A 1 93 ? 13.865 3.339 -19.528 1.00 93.69 93 PRO A CA 1
ATOM 724 C C . PRO A 1 93 ? 13.661 3.144 -18.025 1.00 93.69 93 PRO A C 1
ATOM 726 O O . PRO A 1 93 ? 12.653 2.587 -17.586 1.00 93.69 93 PRO A O 1
ATOM 729 N N . ASN A 1 94 ? 14.590 3.684 -17.233 1.00 88.19 94 ASN A N 1
ATOM 730 C CA . ASN A 1 94 ? 14.334 3.908 -15.817 1.00 88.19 94 ASN A CA 1
ATOM 731 C C . ASN A 1 94 ? 13.444 5.149 -15.659 1.00 88.19 94 ASN A C 1
ATOM 733 O O . ASN A 1 94 ? 13.750 6.210 -16.203 1.00 88.19 94 ASN A O 1
ATOM 737 N N . ILE A 1 95 ? 12.350 5.009 -14.913 1.00 88.06 95 ILE A N 1
ATOM 738 C CA . ILE A 1 95 ? 11.385 6.079 -14.663 1.00 88.06 95 ILE A CA 1
ATOM 739 C C . ILE A 1 95 ? 11.313 6.468 -13.180 1.00 88.06 95 ILE A C 1
ATOM 741 O O . ILE A 1 95 ? 10.430 7.242 -12.819 1.00 88.06 95 ILE A O 1
ATOM 745 N N . SER A 1 96 ? 12.222 5.986 -12.329 1.00 83.88 96 SER A N 1
ATOM 746 C CA . SER A 1 96 ? 12.207 6.152 -10.866 1.00 83.88 96 SER A CA 1
ATOM 747 C C . SER A 1 96 ? 12.557 7.569 -10.374 1.00 83.88 96 SER A C 1
ATOM 749 O O . SER A 1 96 ? 13.069 7.743 -9.275 1.00 83.88 96 SER A O 1
ATOM 751 N N . ASN A 1 97 ? 12.314 8.606 -11.176 1.00 86.75 97 ASN A N 1
ATOM 752 C CA . ASN A 1 97 ? 12.669 9.996 -10.876 1.00 86.75 97 ASN A CA 1
ATOM 753 C C . ASN A 1 97 ? 11.603 10.752 -10.061 1.00 86.75 97 ASN A C 1
ATOM 755 O O . ASN A 1 97 ? 11.692 11.970 -9.912 1.00 86.75 97 ASN A O 1
ATOM 759 N N . TYR A 1 98 ? 10.578 10.055 -9.566 1.00 92.06 98 TYR A N 1
ATOM 760 C CA . TYR A 1 98 ? 9.497 10.645 -8.783 1.00 92.06 98 TYR A CA 1
ATOM 761 C C . TYR A 1 98 ? 9.645 10.273 -7.305 1.00 92.06 98 TYR A C 1
ATOM 763 O O . TYR A 1 98 ? 9.544 9.101 -6.945 1.00 92.06 98 TYR A O 1
ATOM 771 N N . TYR A 1 99 ? 9.915 11.262 -6.452 1.00 94.50 99 TYR A N 1
ATOM 772 C CA . TYR A 1 99 ? 10.170 11.046 -5.027 1.00 94.50 99 TYR A CA 1
ATOM 773 C C . TYR A 1 99 ? 8.865 10.952 -4.243 1.00 94.50 99 TYR A C 1
ATOM 775 O O . TYR A 1 99 ? 8.132 11.939 -4.146 1.00 94.50 99 TYR A O 1
ATOM 783 N N . VAL A 1 100 ? 8.622 9.811 -3.603 1.00 95.31 100 VAL A N 1
ATOM 784 C CA . VAL A 1 100 ? 7.385 9.568 -2.847 1.00 95.31 100 VAL A CA 1
ATOM 785 C C . VAL A 1 100 ? 7.654 9.211 -1.399 1.00 95.31 100 VAL A C 1
ATOM 787 O O . VAL A 1 100 ? 8.667 8.598 -1.062 1.00 95.31 100 VAL A O 1
ATOM 790 N N . THR A 1 101 ? 6.701 9.568 -0.548 1.00 97.06 101 THR A N 1
ATOM 791 C CA . THR A 1 101 ? 6.563 8.965 0.773 1.00 97.06 101 THR A CA 1
ATOM 792 C C . THR A 1 101 ? 5.891 7.597 0.631 1.00 97.06 101 THR A C 1
ATOM 794 O O . THR A 1 101 ? 4.855 7.488 -0.020 1.00 97.06 101 THR A O 1
ATOM 797 N N . SER A 1 102 ? 6.466 6.561 1.236 1.00 96.56 102 SER A N 1
ATOM 798 C CA . SER A 1 102 ? 5.891 5.213 1.288 1.00 96.56 102 SER A CA 1
ATOM 799 C C . SER A 1 102 ? 5.487 4.858 2.718 1.00 96.56 102 SER A C 1
ATOM 801 O O . SER A 1 102 ? 6.320 4.955 3.625 1.00 96.56 102 SER A O 1
ATOM 803 N N . LEU A 1 103 ? 4.229 4.465 2.924 1.00 97.25 103 LEU A N 1
ATOM 804 C CA . LEU A 1 103 ? 3.678 4.058 4.221 1.00 97.25 103 LEU A CA 1
ATOM 805 C C . LEU A 1 103 ? 3.169 2.613 4.164 1.00 97.25 103 LEU A C 1
ATOM 807 O O . LEU A 1 103 ? 2.260 2.299 3.402 1.00 97.25 103 LEU A O 1
ATOM 811 N N . GLY A 1 104 ? 3.720 1.734 4.994 1.00 95.62 104 GLY A N 1
ATOM 812 C CA . GLY A 1 104 ? 3.237 0.359 5.119 1.00 95.62 104 GLY A CA 1
ATOM 813 C C . GLY A 1 104 ? 2.544 0.131 6.454 1.00 95.62 104 GLY A C 1
ATOM 814 O O . GLY A 1 104 ? 3.113 0.463 7.492 1.00 95.62 104 GLY A O 1
ATOM 815 N N . TYR A 1 105 ? 1.352 -0.460 6.436 1.00 96.69 105 TYR A N 1
ATOM 816 C CA . TYR A 1 105 ? 0.704 -0.925 7.660 1.00 96.69 105 TYR A CA 1
ATOM 817 C C . TYR A 1 105 ? 1.161 -2.333 8.021 1.00 96.69 105 TYR A C 1
ATOM 819 O O . TYR A 1 105 ? 1.284 -3.214 7.158 1.00 96.69 105 TYR A O 1
ATOM 827 N N . TYR A 1 106 ? 1.408 -2.538 9.311 1.00 95.56 106 TYR A N 1
ATOM 828 C CA . TYR A 1 106 ? 1.860 -3.807 9.853 1.00 95.56 106 TYR A CA 1
ATOM 829 C C . TYR A 1 106 ? 1.175 -4.115 11.182 1.00 95.56 106 TYR A C 1
ATOM 831 O O . TYR A 1 106 ? 1.355 -3.393 12.161 1.00 95.56 106 TYR A O 1
ATOM 839 N N . SER A 1 107 ? 0.444 -5.229 11.220 1.00 95.44 107 SER A N 1
ATOM 840 C CA . SER A 1 107 ? -0.052 -5.810 12.467 1.00 95.44 107 SER A CA 1
ATOM 841 C C . SER A 1 107 ? 1.109 -6.397 13.265 1.00 95.44 107 SER A C 1
ATOM 843 O O . SER A 1 107 ? 1.773 -7.322 12.787 1.00 95.44 107 SER A O 1
ATOM 845 N N . VAL A 1 108 ? 1.356 -5.869 14.465 1.00 95.38 108 VAL A N 1
ATOM 846 C CA . VAL A 1 108 ? 2.420 -6.357 15.358 1.00 95.38 108 VAL A CA 1
ATOM 847 C C . VAL A 1 108 ? 2.109 -7.790 15.790 1.00 95.38 108 VAL A C 1
ATOM 849 O O . VAL A 1 108 ? 0.968 -8.120 16.109 1.00 95.38 108 VAL A O 1
ATOM 852 N N . ARG A 1 109 ? 3.117 -8.667 15.764 1.00 93.44 109 ARG A N 1
ATOM 853 C CA . ARG A 1 109 ? 2.959 -10.096 16.065 1.00 93.44 109 ARG A CA 1
ATOM 854 C C . ARG A 1 109 ? 3.916 -10.509 17.173 1.00 93.44 109 ARG A C 1
ATOM 856 O O . ARG A 1 109 ? 3.660 -10.276 18.349 1.00 93.44 109 ARG A O 1
ATOM 863 N N . THR A 1 110 ? 5.009 -11.163 16.800 1.00 95.50 110 THR A N 1
ATOM 864 C CA . THR A 1 110 ? 6.060 -11.594 17.717 1.00 95.50 110 THR A CA 1
ATOM 865 C C . THR A 1 110 ? 7.341 -10.841 17.385 1.00 95.50 110 THR A C 1
ATOM 867 O O . THR A 1 110 ? 7.590 -10.588 16.204 1.00 95.50 110 THR A O 1
ATOM 870 N N . PRO A 1 111 ? 8.216 -10.571 18.371 1.00 92.81 111 PRO A N 1
ATOM 871 C CA . PRO A 1 111 ? 9.463 -9.843 18.143 1.00 92.81 111 PRO A CA 1
ATOM 872 C C . PRO A 1 111 ? 10.280 -10.336 16.937 1.00 92.81 111 PRO A C 1
ATOM 874 O O . PRO A 1 111 ? 10.804 -9.532 16.171 1.00 92.81 111 PRO A O 1
ATOM 877 N N . GLN A 1 112 ? 10.365 -11.654 16.732 1.00 93.00 112 GLN A N 1
ATOM 878 C CA . GLN A 1 112 ? 11.100 -12.256 15.617 1.00 93.00 112 GLN A CA 1
ATOM 879 C C . GLN A 1 112 ? 10.397 -12.044 14.269 1.00 93.00 112 GLN A C 1
ATOM 881 O O . GLN A 1 112 ? 11.060 -11.776 13.265 1.00 93.00 112 GLN A O 1
ATOM 886 N N . ALA A 1 113 ? 9.066 -12.165 14.233 1.00 92.69 113 ALA A N 1
ATOM 887 C CA . ALA A 1 113 ? 8.282 -11.927 13.024 1.00 92.69 113 ALA A CA 1
ATOM 888 C C . ALA A 1 113 ? 8.291 -10.443 12.632 1.00 92.69 113 ALA A C 1
ATOM 890 O O . ALA A 1 113 ? 8.398 -10.128 11.446 1.00 92.69 113 ALA A O 1
ATOM 891 N N . ASP A 1 114 ? 8.230 -9.555 13.627 1.00 91.62 114 ASP A N 1
ATOM 892 C CA . ASP A 1 114 ? 8.314 -8.106 13.456 1.00 91.62 114 ASP A CA 1
ATOM 893 C C . ASP A 1 114 ? 9.679 -7.715 12.896 1.00 91.62 114 ASP A C 1
ATOM 895 O O . ASP A 1 114 ? 9.756 -7.035 11.876 1.00 91.62 114 ASP A O 1
ATOM 899 N N . GLN A 1 115 ? 10.761 -8.207 13.512 1.00 92.75 115 GLN A N 1
ATOM 900 C CA . GLN A 1 115 ? 12.115 -7.901 13.067 1.00 92.75 115 GLN A CA 1
ATOM 901 C C . GLN A 1 115 ? 12.336 -8.334 11.615 1.00 92.75 115 GLN A C 1
ATOM 903 O O . GLN A 1 115 ? 12.813 -7.538 10.809 1.00 92.75 115 GLN A O 1
ATOM 908 N N . ARG A 1 116 ? 11.962 -9.574 11.269 1.00 89.75 116 ARG A N 1
ATOM 909 C CA . ARG A 1 116 ? 12.127 -10.101 9.908 1.00 89.75 116 ARG A CA 1
ATOM 910 C C . ARG A 1 116 ? 11.369 -9.253 8.890 1.00 89.75 116 ARG A C 1
ATOM 912 O O . ARG A 1 116 ? 11.970 -8.774 7.936 1.00 89.75 116 ARG A O 1
ATOM 919 N N . LEU A 1 117 ? 10.069 -9.045 9.106 1.00 90.00 117 LEU A N 1
ATOM 920 C CA . LEU A 1 117 ? 9.238 -8.331 8.139 1.00 90.00 117 LEU A CA 1
ATOM 921 C C . LEU A 1 117 ? 9.710 -6.886 7.962 1.00 90.00 117 LEU A C 1
ATOM 923 O O . LEU A 1 117 ? 9.820 -6.406 6.836 1.00 90.00 117 LEU A O 1
ATOM 927 N N . ILE A 1 118 ? 10.024 -6.194 9.056 1.00 90.19 118 ILE A N 1
ATOM 928 C CA . ILE A 1 118 ? 10.481 -4.807 8.978 1.00 90.19 118 ILE A CA 1
ATOM 929 C C . ILE A 1 118 ? 11.827 -4.728 8.262 1.00 90.19 118 ILE A C 1
ATOM 931 O O . ILE A 1 118 ? 11.982 -3.861 7.408 1.00 90.19 118 ILE A O 1
ATOM 935 N N . THR A 1 119 ? 12.773 -5.629 8.543 1.00 89.88 119 THR A N 1
ATOM 936 C CA . THR A 1 119 ? 14.046 -5.691 7.811 1.00 89.88 119 THR A CA 1
ATOM 937 C C . THR A 1 119 ? 13.814 -5.877 6.311 1.00 89.88 119 THR A C 1
ATOM 939 O O . THR A 1 119 ? 14.313 -5.062 5.532 1.00 89.88 119 THR A O 1
ATOM 942 N N . ASP A 1 120 ? 13.000 -6.860 5.918 1.00 85.88 120 ASP A N 1
ATOM 943 C CA . ASP A 1 120 ? 12.752 -7.211 4.513 1.00 85.88 120 ASP A CA 1
ATOM 944 C C . ASP A 1 120 ? 12.094 -6.065 3.726 1.00 85.88 120 ASP A C 1
ATOM 946 O O . ASP A 1 120 ? 12.473 -5.779 2.587 1.00 85.88 120 ASP A O 1
ATOM 950 N N . PHE A 1 121 ? 11.127 -5.370 4.334 1.00 88.69 121 PHE A N 1
ATOM 951 C CA . PHE A 1 121 ? 10.401 -4.282 3.673 1.00 88.69 121 PHE A CA 1
ATOM 952 C C . PHE A 1 121 ? 11.030 -2.907 3.867 1.00 88.69 121 PHE A C 1
ATOM 954 O O . PHE A 1 121 ? 10.690 -1.979 3.128 1.00 88.69 121 PHE A O 1
ATOM 961 N N . SER A 1 122 ? 11.958 -2.755 4.815 1.00 89.19 122 SER A N 1
ATOM 962 C CA . SER A 1 122 ? 12.530 -1.453 5.135 1.00 89.19 122 SER A CA 1
ATOM 963 C C . SER A 1 122 ? 13.067 -0.700 3.922 1.00 89.19 122 SER A C 1
ATOM 965 O O . SER A 1 122 ? 12.760 0.486 3.862 1.00 89.19 122 SER A O 1
ATOM 967 N N . PRO A 1 123 ? 13.749 -1.282 2.910 1.00 88.75 123 PRO A N 1
ATOM 968 C CA . PRO A 1 123 ? 14.240 -0.508 1.763 1.00 88.75 123 PRO A CA 1
ATOM 969 C C . PRO A 1 123 ? 13.139 0.256 1.008 1.00 88.75 123 PRO A C 1
ATOM 971 O O . PRO A 1 123 ? 13.417 1.277 0.383 1.00 88.75 123 PRO A O 1
ATOM 974 N N . TYR A 1 124 ? 11.887 -0.194 1.123 1.00 90.06 124 TYR A N 1
ATOM 975 C CA . TYR A 1 124 ? 10.733 0.308 0.377 1.00 90.06 124 TYR A CA 1
ATOM 976 C C . TYR A 1 124 ? 9.800 1.205 1.202 1.00 90.06 124 TYR A C 1
ATOM 978 O O . TYR A 1 124 ? 8.761 1.631 0.696 1.00 90.06 124 TYR A O 1
ATOM 986 N N . LEU A 1 125 ? 10.150 1.507 2.457 1.00 93.12 125 LEU A N 1
ATOM 987 C CA . LEU A 1 125 ? 9.306 2.257 3.392 1.00 93.12 125 LEU A CA 1
ATOM 988 C C . LEU A 1 125 ? 9.953 3.572 3.834 1.00 93.12 125 LEU A C 1
ATOM 990 O O . LEU A 1 125 ? 11.124 3.606 4.217 1.00 93.12 125 LEU A O 1
ATOM 994 N N . THR A 1 126 ? 9.162 4.644 3.852 1.00 96.25 126 THR A N 1
ATOM 995 C CA . THR A 1 126 ? 9.467 5.874 4.603 1.00 96.25 126 THR A CA 1
ATOM 996 C C . THR A 1 126 ? 8.970 5.730 6.039 1.00 96.25 126 THR A C 1
ATOM 998 O O . THR A 1 126 ? 9.705 5.995 6.991 1.00 96.25 126 THR A O 1
ATOM 1001 N N . TYR A 1 127 ? 7.731 5.258 6.170 1.00 97.81 127 TYR A N 1
ATOM 1002 C CA . TYR A 1 127 ? 7.016 5.075 7.422 1.00 97.81 127 TYR A CA 1
ATOM 1003 C C . TYR A 1 127 ? 6.491 3.649 7.543 1.00 97.81 127 TYR A C 1
ATOM 1005 O O . TYR A 1 127 ? 6.149 3.012 6.542 1.00 97.81 127 TYR A O 1
ATOM 1013 N N . ILE A 1 128 ? 6.368 3.187 8.782 1.00 97.81 128 ILE A N 1
ATOM 1014 C CA . ILE A 1 128 ? 5.614 1.981 9.113 1.00 97.81 128 ILE A CA 1
ATOM 1015 C C . ILE A 1 128 ? 4.578 2.310 10.185 1.00 97.81 128 ILE A C 1
ATOM 1017 O O . ILE A 1 128 ? 4.932 2.806 11.251 1.00 97.81 128 ILE A O 1
ATOM 1021 N N . ALA A 1 129 ? 3.304 2.065 9.894 1.00 98.38 129 ALA A N 1
ATOM 1022 C CA . ALA A 1 129 ? 2.208 2.215 10.845 1.00 98.38 129 ALA A CA 1
ATOM 1023 C C . ALA A 1 129 ? 2.001 0.885 11.578 1.00 98.38 129 ALA A C 1
ATOM 1025 O O . ALA A 1 129 ? 1.649 -0.123 10.960 1.00 98.38 129 ALA A O 1
ATOM 1026 N N . LEU A 1 130 ? 2.281 0.874 12.883 1.00 98.38 130 LEU A N 1
ATOM 1027 C CA . LEU A 1 130 ? 2.155 -0.312 13.728 1.00 98.38 130 LEU A CA 1
ATOM 1028 C C . LEU A 1 130 ? 0.715 -0.412 14.234 1.00 98.38 130 LEU A C 1
ATOM 1030 O O . LEU A 1 130 ? 0.241 0.486 14.933 1.00 98.38 130 LEU A O 1
ATOM 1034 N N . PHE A 1 131 ? 0.027 -1.470 13.815 1.00 97.50 131 PHE A N 1
ATOM 1035 C CA . PHE A 1 131 ? -1.374 -1.758 14.108 1.00 97.50 131 PHE A CA 1
ATOM 1036 C C . PHE A 1 131 ? -1.444 -2.756 15.288 1.00 97.50 131 PHE A C 1
ATOM 1038 O O . PHE A 1 131 ? -0.810 -3.811 15.226 1.00 97.50 131 PHE A O 1
ATOM 1045 N N . GLU A 1 132 ? -2.138 -2.476 16.390 1.00 96.81 132 GLU A N 1
ATOM 1046 C CA . GLU A 1 132 ? -2.820 -1.221 16.733 1.00 96.81 132 GLU A CA 1
ATOM 1047 C C . GLU A 1 132 ? -2.948 -0.999 18.243 1.00 96.81 132 GLU A C 1
ATOM 1049 O O . GLU A 1 132 ? -2.765 -1.919 19.041 1.00 96.81 132 GLU A O 1
ATOM 1054 N N . TYR A 1 133 ? -3.267 0.243 18.608 1.00 98.56 133 TYR A N 1
ATOM 1055 C CA . TYR A 1 133 ? -3.797 0.627 19.909 1.00 98.56 133 TYR A CA 1
ATOM 1056 C C . TYR A 1 133 ? -5.250 1.070 19.747 1.00 98.56 133 TYR A C 1
ATOM 1058 O O . TYR A 1 133 ? -5.540 1.912 18.900 1.00 98.56 133 TYR A O 1
ATOM 1066 N N . HIS A 1 134 ? -6.134 0.627 20.630 1.00 98.12 134 HIS A N 1
ATOM 1067 C CA . HIS A 1 134 ? -7.527 1.061 20.662 1.00 98.12 134 HIS A CA 1
ATOM 1068 C C . HIS A 1 134 ? -7.805 1.828 21.950 1.00 98.12 134 HIS A C 1
ATOM 1070 O O . HIS A 1 134 ? -7.157 1.611 22.982 1.00 98.12 134 HIS A O 1
ATOM 1076 N N . PHE A 1 135 ? -8.761 2.752 21.891 1.00 98.12 135 PHE A N 1
ATOM 1077 C CA . PHE A 1 135 ? -9.148 3.569 23.038 1.00 98.12 135 PHE A CA 1
ATOM 1078 C C . PHE A 1 135 ? -10.465 3.109 23.669 1.00 98.12 135 PHE A C 1
ATOM 1080 O O . PHE A 1 135 ? -11.327 2.534 23.010 1.00 98.12 135 PHE A O 1
ATOM 1087 N N . SER A 1 136 ? -10.637 3.393 24.958 1.00 96.75 136 SER A N 1
ATOM 1088 C CA . SER A 1 136 ? -11.887 3.178 25.697 1.00 96.75 136 SER A CA 1
ATOM 1089 C C . SER A 1 136 ? -12.749 4.454 25.736 1.00 96.75 136 SER A C 1
ATOM 1091 O O . SER A 1 136 ? -12.239 5.548 25.476 1.00 96.75 136 SER A O 1
ATOM 1093 N N . PRO A 1 137 ? -14.054 4.369 26.075 1.00 95.25 137 PRO A N 1
ATOM 1094 C CA . PRO A 1 137 ? -14.957 5.530 26.070 1.00 95.25 137 PRO A CA 1
ATOM 1095 C C . PRO A 1 137 ? -14.515 6.717 26.944 1.00 95.25 137 PRO A C 1
ATOM 1097 O O . PRO A 1 137 ? -14.877 7.860 26.673 1.00 95.25 137 PRO A O 1
ATOM 1100 N N . ASP A 1 138 ? -13.733 6.461 27.992 1.00 94.81 138 ASP A N 1
ATOM 1101 C CA . ASP A 1 138 ? -13.169 7.454 28.914 1.00 94.81 138 ASP A CA 1
ATOM 1102 C C . ASP A 1 138 ? -11.814 8.031 28.454 1.00 94.81 138 ASP A C 1
ATOM 1104 O O . ASP A 1 138 ? -11.217 8.857 29.149 1.00 94.81 138 ASP A O 1
ATOM 1108 N N . GLY A 1 139 ? -11.329 7.624 27.276 1.00 95.69 139 GLY A N 1
ATOM 1109 C CA . GLY A 1 139 ? -10.050 8.048 26.712 1.00 95.69 139 GLY A CA 1
ATOM 1110 C C . GLY A 1 139 ? -8.841 7.261 27.223 1.00 95.69 139 GLY A C 1
ATOM 1111 O O . GLY A 1 139 ? -7.703 7.689 27.018 1.00 95.69 139 GLY A O 1
ATOM 1112 N N . GLY A 1 140 ? -9.054 6.125 27.893 1.00 97.12 140 GLY A N 1
ATOM 1113 C CA . GLY A 1 140 ? -7.996 5.141 28.121 1.00 97.12 140 GLY A CA 1
ATOM 1114 C C . GLY A 1 140 ? -7.446 4.592 26.800 1.00 97.12 140 GLY A C 1
ATOM 1115 O O . GLY A 1 140 ? -8.084 4.700 25.756 1.00 97.12 140 GLY A O 1
ATOM 1116 N N . LEU A 1 141 ? -6.240 4.027 26.842 1.00 97.50 141 LEU A N 1
ATOM 1117 C CA . LEU A 1 141 ? -5.542 3.486 25.676 1.00 97.50 141 LEU A CA 1
ATOM 1118 C C . LEU A 1 141 ? -5.046 2.077 26.006 1.00 97.50 141 LEU A C 1
ATOM 1120 O O . LEU A 1 141 ? -4.549 1.850 27.114 1.00 97.50 141 LEU A O 1
ATOM 1124 N N . SER A 1 142 ? -5.196 1.144 25.068 1.00 97.88 142 SER A N 1
ATOM 1125 C CA . SER A 1 142 ? -4.701 -0.224 25.213 1.00 97.88 142 SER A CA 1
ATOM 1126 C C . SER A 1 142 ? -3.165 -0.284 25.204 1.00 97.88 142 SER A C 1
ATOM 1128 O O . SER A 1 142 ? -2.473 0.734 25.161 1.00 97.88 142 SER A O 1
ATOM 1130 N N . THR A 1 143 ? -2.603 -1.491 25.291 1.00 95.38 143 THR A N 1
ATOM 1131 C CA . THR A 1 143 ? -1.150 -1.703 25.230 1.00 95.38 143 THR A CA 1
ATOM 1132 C C . THR A 1 143 ? -0.795 -2.595 24.052 1.00 95.38 143 THR A C 1
ATOM 1134 O O . THR A 1 143 ? -1.568 -3.479 23.690 1.00 95.38 143 THR A O 1
ATOM 1137 N N . LEU A 1 144 ? 0.402 -2.400 23.498 1.00 95.75 144 LEU A N 1
ATOM 1138 C CA . LEU A 1 144 ? 0.939 -3.204 22.404 1.00 95.75 144 LEU A CA 1
ATOM 1139 C C . LEU A 1 144 ? 2.394 -3.595 22.695 1.00 95.75 144 LEU A C 1
ATOM 1141 O O . LEU A 1 144 ? 3.168 -2.786 23.216 1.00 95.75 144 LEU A O 1
ATOM 1145 N N . ASN A 1 145 ? 2.786 -4.829 22.365 1.00 96.12 145 ASN A N 1
ATOM 1146 C CA . ASN A 1 145 ? 4.167 -5.305 22.516 1.00 96.12 145 ASN A CA 1
ATOM 1147 C C . ASN A 1 145 ? 4.998 -5.007 21.257 1.00 96.12 145 ASN A C 1
ATOM 1149 O O . ASN A 1 145 ? 5.344 -5.894 20.485 1.00 96.12 145 ASN A O 1
ATOM 1153 N N . ASP A 1 146 ? 5.301 -3.733 21.050 1.00 97.06 146 ASP A N 1
ATOM 1154 C CA . ASP A 1 146 ? 5.814 -3.160 19.801 1.00 97.06 146 ASP A CA 1
ATOM 1155 C C . ASP A 1 146 ? 7.260 -2.649 19.884 1.00 97.06 146 ASP A C 1
ATOM 1157 O O . ASP A 1 146 ? 7.830 -2.222 18.880 1.00 97.06 146 ASP A O 1
ATOM 1161 N N . LEU A 1 147 ? 7.902 -2.715 21.055 1.00 94.81 147 LEU A N 1
ATOM 1162 C CA . LEU A 1 147 ? 9.246 -2.159 21.259 1.00 94.81 147 LEU A CA 1
ATOM 1163 C C . LEU A 1 147 ? 10.295 -2.732 20.299 1.00 94.81 147 LEU A C 1
ATOM 1165 O O . LEU A 1 147 ? 11.210 -2.013 19.893 1.00 94.81 147 LEU A O 1
ATOM 1169 N N . THR A 1 148 ? 10.193 -4.015 19.942 1.00 93.38 148 THR A N 1
ATOM 1170 C CA . THR A 1 148 ? 11.086 -4.624 18.946 1.00 93.38 148 THR A CA 1
ATOM 1171 C C . THR A 1 148 ? 10.821 -4.042 17.564 1.00 93.38 148 THR A C 1
ATOM 1173 O O . THR A 1 148 ? 11.764 -3.595 16.918 1.00 93.38 148 THR A O 1
ATOM 1176 N N . ALA A 1 149 ? 9.554 -3.957 17.152 1.00 93.31 149 ALA A N 1
ATOM 1177 C CA . ALA A 1 149 ? 9.159 -3.382 15.872 1.00 93.31 149 ALA A CA 1
ATOM 1178 C C . ALA A 1 149 ? 9.643 -1.928 15.718 1.00 93.31 149 ALA A C 1
ATOM 1180 O O . ALA A 1 149 ? 10.276 -1.586 14.718 1.00 93.31 149 ALA A O 1
ATOM 1181 N N . ILE A 1 150 ? 9.438 -1.098 16.746 1.00 92.94 150 ILE A N 1
ATOM 1182 C CA . ILE A 1 150 ? 9.888 0.303 16.789 1.00 92.94 150 ILE A CA 1
ATOM 1183 C C . ILE A 1 150 ? 11.410 0.391 16.622 1.00 92.94 150 ILE A C 1
ATOM 1185 O O . ILE A 1 150 ? 11.907 1.132 15.772 1.00 92.94 150 ILE A O 1
ATOM 1189 N N . LYS A 1 151 ? 12.171 -0.389 17.403 1.00 90.31 151 LYS A N 1
ATOM 1190 C CA . LYS A 1 151 ? 13.643 -0.388 17.341 1.00 90.31 151 LYS A CA 1
ATOM 1191 C C . LYS A 1 151 ? 14.160 -0.860 15.985 1.00 90.31 151 LYS A C 1
ATOM 1193 O O . LYS A 1 151 ? 15.094 -0.256 15.459 1.00 90.31 151 LYS A O 1
ATOM 1198 N N . THR A 1 152 ? 13.561 -1.906 15.416 1.00 88.50 152 THR A N 1
ATOM 1199 C CA . THR A 1 152 ? 13.939 -2.406 14.089 1.00 88.50 152 THR A CA 1
ATOM 1200 C C . THR A 1 152 ? 13.630 -1.383 12.999 1.00 88.50 152 THR A C 1
ATOM 1202 O O . THR A 1 152 ? 14.453 -1.198 12.103 1.00 88.50 152 THR A O 1
ATOM 1205 N N . ALA A 1 153 ? 12.495 -0.680 13.072 1.00 89.56 153 ALA A N 1
ATOM 1206 C CA . ALA A 1 153 ? 12.156 0.365 12.106 1.00 89.56 153 ALA A CA 1
ATOM 1207 C C . ALA A 1 153 ? 13.221 1.474 12.102 1.00 89.56 153 ALA A C 1
ATOM 1209 O O . ALA A 1 153 ? 13.805 1.774 11.055 1.00 89.56 153 ALA A O 1
ATOM 1210 N N . TRP A 1 154 ? 13.570 1.994 13.283 1.00 90.00 154 TRP A N 1
ATOM 1211 C CA . TRP A 1 154 ? 14.611 3.013 13.418 1.00 90.00 154 TRP A CA 1
ATOM 1212 C C . TRP A 1 154 ? 15.982 2.538 12.932 1.00 90.00 154 TRP A C 1
ATOM 1214 O O . TRP A 1 154 ? 16.651 3.275 12.203 1.00 90.00 154 TRP A O 1
ATOM 1224 N N . SER A 1 155 ? 16.389 1.303 13.256 1.00 89.94 155 SER A N 1
ATOM 1225 C CA . SER A 1 155 ? 17.683 0.767 12.807 1.00 89.94 155 SER A CA 1
ATOM 1226 C C . SER A 1 155 ? 17.786 0.641 11.282 1.00 89.94 155 SER A C 1
ATOM 1228 O O . SER A 1 155 ? 18.893 0.614 10.752 1.00 89.94 155 SER A O 1
ATOM 1230 N N . HIS A 1 156 ? 16.652 0.606 10.573 1.00 84.38 156 HIS A N 1
ATOM 1231 C CA . HIS A 1 156 ? 16.578 0.553 9.110 1.00 84.38 156 HIS A CA 1
ATOM 1232 C C . HIS A 1 156 ? 16.100 1.866 8.469 1.00 84.38 156 HIS A C 1
ATOM 1234 O O . HIS A 1 156 ? 15.670 1.893 7.309 1.00 84.38 156 HIS A O 1
ATOM 1240 N N . ARG A 1 157 ? 16.189 2.980 9.206 1.00 89.06 157 ARG A N 1
ATOM 1241 C CA . ARG A 1 157 ? 15.810 4.316 8.726 1.00 89.06 157 ARG A CA 1
ATOM 1242 C C . ARG A 1 157 ? 14.353 4.387 8.233 1.00 89.06 157 ARG A C 1
ATOM 1244 O O . ARG A 1 157 ? 14.069 5.009 7.205 1.00 89.06 157 ARG A O 1
ATOM 1251 N N . VAL A 1 158 ? 13.444 3.727 8.946 1.00 92.25 158 VAL A N 1
ATOM 1252 C CA . VAL A 1 158 ? 11.989 3.798 8.758 1.00 92.25 158 VAL A CA 1
ATOM 1253 C C . VAL A 1 158 ? 11.388 4.439 10.004 1.00 92.25 158 VAL A C 1
ATOM 1255 O O . VAL A 1 158 ? 11.713 4.039 11.118 1.00 92.25 158 VAL A O 1
ATOM 1258 N N . LYS A 1 159 ? 10.514 5.432 9.823 1.00 95.81 159 LYS A N 1
ATOM 1259 C CA . LYS A 1 159 ? 9.846 6.139 10.922 1.00 95.81 159 LYS A CA 1
ATOM 1260 C C . LYS A 1 159 ? 8.630 5.324 11.403 1.00 95.81 159 LYS A C 1
ATOM 1262 O O . LYS A 1 159 ? 7.690 5.157 10.619 1.00 95.81 159 LYS A O 1
ATOM 1267 N N . PRO A 1 160 ? 8.616 4.792 12.641 1.00 97.75 160 PRO A N 1
ATOM 1268 C CA . PRO A 1 160 ? 7.457 4.083 13.169 1.00 97.75 160 PRO A CA 1
ATOM 1269 C C . PRO A 1 160 ? 6.364 5.074 13.579 1.00 97.75 160 PRO A C 1
ATOM 1271 O O . PRO A 1 160 ? 6.641 6.073 14.247 1.00 97.75 160 PRO A O 1
ATOM 1274 N N . LEU A 1 161 ? 5.120 4.773 13.216 1.00 98.69 161 LEU A N 1
ATOM 1275 C CA . LEU A 1 161 ? 3.916 5.511 13.592 1.00 98.69 161 LEU A CA 1
ATOM 1276 C C . LEU A 1 161 ? 3.017 4.623 14.458 1.00 98.69 161 LEU A C 1
ATOM 1278 O O . LEU A 1 161 ? 2.805 3.451 14.140 1.00 98.69 161 LEU A O 1
ATOM 1282 N N . MET A 1 162 ? 2.492 5.190 15.542 1.00 98.69 162 MET A N 1
ATOM 1283 C CA . MET A 1 162 ? 1.571 4.511 16.455 1.00 98.69 162 MET A CA 1
ATOM 1284 C C . MET A 1 162 ? 0.149 4.593 15.896 1.00 98.69 162 MET A C 1
ATOM 1286 O O . MET A 1 162 ? -0.401 5.695 15.823 1.00 98.69 162 MET A O 1
ATOM 1290 N N . THR A 1 163 ? -0.437 3.468 15.476 1.00 98.81 163 THR A N 1
ATOM 1291 C CA . THR A 1 163 ? -1.797 3.467 14.910 1.00 98.81 163 THR A CA 1
ATOM 1292 C C . THR A 1 163 ? -2.837 3.397 16.013 1.00 98.81 163 THR A C 1
ATOM 1294 O O . THR A 1 163 ? -2.782 2.477 16.828 1.00 98.81 163 THR A O 1
ATOM 1297 N N . ILE A 1 164 ? -3.767 4.355 16.034 1.00 98.81 164 ILE A N 1
ATOM 1298 C CA . ILE A 1 164 ? -4.848 4.440 17.022 1.00 98.81 164 ILE A CA 1
ATOM 1299 C C . ILE A 1 164 ? -6.183 4.192 16.337 1.00 98.81 164 ILE A C 1
ATOM 1301 O O . ILE A 1 164 ? -6.531 4.939 15.422 1.00 98.81 164 ILE A O 1
ATOM 1305 N N . THR A 1 165 ? -6.942 3.214 16.816 1.00 98.81 165 THR A N 1
ATOM 1306 C CA . THR A 1 165 ? -8.221 2.816 16.225 1.00 98.81 165 THR A CA 1
ATOM 1307 C C . THR A 1 165 ? -9.384 2.967 17.202 1.00 98.81 165 THR A C 1
ATOM 1309 O O . THR A 1 165 ? -9.203 3.066 18.418 1.00 98.81 165 THR A O 1
ATOM 1312 N N . ASN A 1 166 ? -10.602 2.953 16.663 1.00 98.38 166 ASN A N 1
ATOM 1313 C CA . ASN A 1 166 ? -11.846 2.751 17.410 1.00 98.38 166 ASN A CA 1
ATOM 1314 C C . ASN A 1 166 ? -12.343 1.294 17.314 1.00 98.38 166 ASN A C 1
ATOM 1316 O O . ASN A 1 166 ? -13.555 1.054 17.245 1.00 98.38 166 ASN A O 1
ATOM 1320 N N . LEU A 1 167 ? -11.421 0.326 17.258 1.00 97.44 167 LEU A N 1
ATOM 1321 C CA . LEU A 1 167 ? -11.757 -1.094 17.258 1.00 97.44 167 LEU A CA 1
ATOM 1322 C C . LEU A 1 167 ? -12.274 -1.562 18.619 1.00 97.44 167 LEU A C 1
ATOM 1324 O O . LEU A 1 167 ? -11.857 -1.114 19.685 1.00 97.44 167 LEU A O 1
ATOM 1328 N N . THR A 1 168 ? -13.186 -2.523 18.545 1.00 96.06 168 THR A N 1
ATOM 1329 C CA . THR A 1 168 ? -13.716 -3.308 19.658 1.00 96.06 168 THR A CA 1
ATOM 1330 C C . THR A 1 168 ? -13.683 -4.785 19.272 1.00 96.06 168 THR A C 1
ATOM 1332 O O . THR A 1 168 ? -13.374 -5.127 18.129 1.00 96.06 168 THR A O 1
ATOM 1335 N N . GLU A 1 169 ? -14.084 -5.678 20.176 1.00 92.88 169 GLU A N 1
ATOM 1336 C CA . GLU A 1 169 ? -14.229 -7.110 19.865 1.00 92.88 169 GLU A CA 1
ATOM 1337 C C . GLU A 1 169 ? -15.195 -7.383 18.696 1.00 92.88 169 GLU A C 1
ATOM 1339 O O . GLU A 1 169 ? -15.079 -8.402 18.021 1.00 92.88 169 GLU A O 1
ATOM 1344 N N . SER A 1 170 ? -16.136 -6.468 18.432 1.00 92.50 170 SER A N 1
ATOM 1345 C CA . SER A 1 170 ? -17.115 -6.569 17.338 1.00 92.50 170 SER A CA 1
ATOM 1346 C C . SER A 1 170 ? -16.691 -5.835 16.055 1.00 92.50 170 SER A C 1
ATOM 1348 O O . SER A 1 170 ? -17.492 -5.725 15.129 1.00 92.50 170 SER A O 1
ATOM 1350 N N . GLY A 1 171 ? -15.460 -5.317 15.991 1.00 94.69 171 GLY A N 1
ATOM 1351 C CA . GLY A 1 171 ? -14.968 -4.472 14.899 1.00 94.69 171 GLY A CA 1
ATOM 1352 C C . GLY A 1 171 ? -15.024 -2.978 15.224 1.00 94.69 171 GLY A C 1
ATOM 1353 O O . GLY A 1 171 ? -15.106 -2.580 16.392 1.00 94.69 171 GLY A O 1
ATOM 1354 N N . PHE A 1 172 ? -14.936 -2.139 14.191 1.00 96.50 172 PHE A N 1
ATOM 1355 C CA . PHE A 1 172 ? -14.928 -0.683 14.336 1.00 96.50 172 PHE A CA 1
ATOM 1356 C C . PHE A 1 172 ? -16.258 -0.158 14.888 1.00 96.50 172 PHE A C 1
ATOM 1358 O O . PHE A 1 172 ? -17.334 -0.552 14.441 1.00 96.50 172 PHE A O 1
ATOM 1365 N N . SER A 1 173 ? -16.188 0.748 15.867 1.00 98.00 173 SER A N 1
ATOM 1366 C CA . SER A 1 173 ? -17.365 1.247 16.583 1.00 98.00 173 SER A CA 1
ATOM 1367 C C . SER A 1 173 ? -17.564 2.749 16.397 1.00 98.00 173 SER A C 1
ATOM 1369 O O . SER A 1 173 ? -16.869 3.582 16.986 1.00 98.00 173 SER A O 1
ATOM 1371 N N . SER A 1 174 ? -18.578 3.108 15.607 1.00 97.44 174 SER A N 1
ATOM 1372 C CA . SER A 1 174 ? -19.006 4.504 15.428 1.00 97.44 174 SER A CA 1
ATOM 1373 C C . SER A 1 174 ? -19.478 5.147 16.742 1.00 97.44 174 SER A C 1
ATOM 1375 O O . SER A 1 174 ? -19.252 6.332 16.990 1.00 97.44 174 SER A O 1
ATOM 1377 N N . GLN A 1 175 ? -20.096 4.353 17.623 1.00 97.69 175 GLN A N 1
ATOM 1378 C CA . GLN A 1 175 ? -20.614 4.782 18.918 1.00 97.69 175 GLN A CA 1
ATOM 1379 C C . GLN A 1 175 ? -19.476 5.121 19.880 1.00 97.69 175 GLN A C 1
ATOM 1381 O O . GLN A 1 175 ? -19.558 6.138 20.567 1.00 97.69 175 GLN A O 1
ATOM 1386 N N . LEU A 1 176 ? -18.411 4.313 19.892 1.00 98.00 176 LEU A N 1
ATOM 1387 C CA . LEU A 1 176 ? -17.208 4.570 20.684 1.00 98.00 176 LEU A CA 1
ATOM 1388 C C . LEU A 1 176 ? -16.561 5.902 20.275 1.00 98.00 176 LEU A C 1
ATOM 1390 O O . LEU A 1 176 ? -16.290 6.746 21.131 1.00 98.00 176 LEU A O 1
ATOM 1394 N N . THR A 1 177 ? -16.404 6.130 18.967 1.00 97.94 177 THR A N 1
ATOM 1395 C CA . THR A 1 177 ? -15.916 7.407 18.425 1.00 97.94 177 THR A CA 1
ATOM 1396 C C . THR A 1 177 ? -16.813 8.569 18.850 1.00 97.94 177 THR A C 1
ATOM 1398 O O . THR A 1 177 ? -16.316 9.564 19.373 1.00 97.94 177 THR A O 1
ATOM 1401 N N . SER A 1 178 ? -18.136 8.434 18.705 1.00 98.12 178 SER A N 1
ATOM 1402 C CA . SER A 1 178 ? -19.101 9.475 19.084 1.00 98.12 178 SER A CA 1
ATOM 1403 C C . SER A 1 178 ? -19.024 9.824 20.577 1.00 98.12 178 SER A C 1
ATOM 1405 O O . SER A 1 178 ? -18.949 10.999 20.933 1.00 98.12 178 SER A O 1
ATOM 1407 N N . GLN A 1 179 ? -18.983 8.823 21.463 1.00 97.62 179 GLN A N 1
ATOM 1408 C CA . GLN A 1 179 ? -18.881 9.030 22.913 1.00 97.62 179 GLN A CA 1
ATOM 1409 C C . GLN A 1 179 ? -17.585 9.749 23.303 1.00 97.62 179 GLN A C 1
ATOM 1411 O O . GLN A 1 179 ? -17.631 10.722 24.058 1.00 97.62 179 GLN A O 1
ATOM 1416 N N . MET A 1 180 ? -16.447 9.310 22.757 1.00 98.00 180 MET A N 1
ATOM 1417 C CA . MET A 1 180 ? -15.142 9.909 23.043 1.00 98.00 180 MET A CA 1
ATOM 1418 C C . MET A 1 180 ? -15.065 11.350 22.518 1.00 98.00 180 MET A C 1
ATOM 1420 O O . MET A 1 180 ? -14.682 12.255 23.260 1.00 98.00 180 MET A O 1
ATOM 1424 N N . LEU A 1 181 ? -15.506 11.603 21.280 1.00 98.00 181 LEU A N 1
ATOM 1425 C CA . LEU A 1 181 ? -15.464 12.938 20.676 1.00 98.00 181 LEU A CA 1
ATOM 1426 C C . LEU A 1 181 ? -16.371 13.949 21.389 1.00 98.00 181 LEU A C 1
ATOM 1428 O O . LEU A 1 181 ? -16.001 15.117 21.504 1.00 98.00 181 LEU A O 1
ATOM 1432 N N . ASN A 1 182 ? -17.521 13.522 21.916 1.00 98.06 182 ASN A N 1
ATOM 1433 C CA . ASN A 1 182 ? -18.458 14.402 22.625 1.00 98.06 182 ASN A CA 1
ATOM 1434 C C . ASN A 1 182 ? -18.086 14.644 24.104 1.00 98.06 182 ASN A C 1
ATOM 1436 O O . ASN A 1 182 ? -18.726 15.458 24.768 1.00 98.06 182 ASN A O 1
ATOM 1440 N N . ASN A 1 183 ? -17.036 14.001 24.627 1.00 98.25 183 ASN A N 1
ATOM 1441 C CA . ASN A 1 183 ? -16.592 14.150 26.013 1.00 98.25 183 ASN A CA 1
ATOM 1442 C C . ASN A 1 183 ? -15.201 14.805 26.079 1.00 98.25 183 ASN A C 1
ATOM 1444 O O . ASN A 1 183 ? -14.183 14.166 25.825 1.00 98.25 183 ASN A O 1
ATOM 1448 N N . SER A 1 184 ? -15.136 16.083 26.466 1.00 97.88 184 SER A N 1
ATOM 1449 C CA . SER A 1 184 ? -13.872 16.836 26.527 1.00 97.88 184 SER A CA 1
ATOM 1450 C C . SER A 1 184 ? -12.854 16.251 27.509 1.00 97.88 184 SER A C 1
ATOM 1452 O O . SER A 1 184 ? -11.651 16.322 27.253 1.00 97.88 184 SER A O 1
ATOM 1454 N N . THR A 1 185 ? -13.305 15.642 28.608 1.00 98.31 185 THR A N 1
ATOM 1455 C CA . THR A 1 185 ? -12.422 14.937 29.544 1.00 98.31 185 THR A CA 1
ATOM 1456 C C . THR A 1 185 ? -11.822 13.705 28.874 1.00 98.31 185 THR A C 1
ATOM 1458 O O . THR A 1 185 ? -10.607 13.536 28.918 1.00 98.31 185 THR A O 1
ATOM 1461 N N . ALA A 1 186 ? -12.635 12.897 28.184 1.00 98.25 186 ALA A N 1
ATOM 1462 C CA . ALA A 1 186 ? -12.156 11.715 27.465 1.00 98.25 186 ALA A CA 1
ATOM 1463 C C . ALA A 1 186 ? -11.173 12.079 26.341 1.00 98.25 186 ALA A C 1
ATOM 1465 O O . ALA A 1 186 ? -10.094 11.490 26.266 1.00 98.25 186 ALA A O 1
ATOM 1466 N N . ARG A 1 187 ? -11.477 13.105 25.527 1.00 98.00 187 ARG A N 1
ATOM 1467 C CA . ARG A 1 187 ? -10.550 13.604 24.492 1.00 98.00 187 ARG A CA 1
ATOM 1468 C C . ARG A 1 187 ? -9.196 13.991 25.083 1.00 98.00 187 ARG A C 1
ATOM 1470 O O . ARG A 1 187 ? -8.159 13.554 24.591 1.00 98.00 187 ARG A O 1
ATOM 1477 N N . ASN A 1 188 ? -9.196 14.772 26.165 1.00 98.31 188 ASN A N 1
ATOM 1478 C CA . ASN A 1 188 ? -7.964 15.206 26.824 1.00 98.31 188 ASN A CA 1
ATOM 1479 C C . ASN A 1 188 ? -7.182 14.037 27.433 1.00 98.31 188 ASN A C 1
ATOM 1481 O O . ASN A 1 188 ? -5.955 13.999 27.311 1.00 98.31 188 ASN A O 1
ATOM 1485 N N . THR A 1 189 ? -7.869 13.079 28.060 1.00 98.62 189 THR A N 1
ATOM 1486 C CA . THR A 1 189 ? -7.245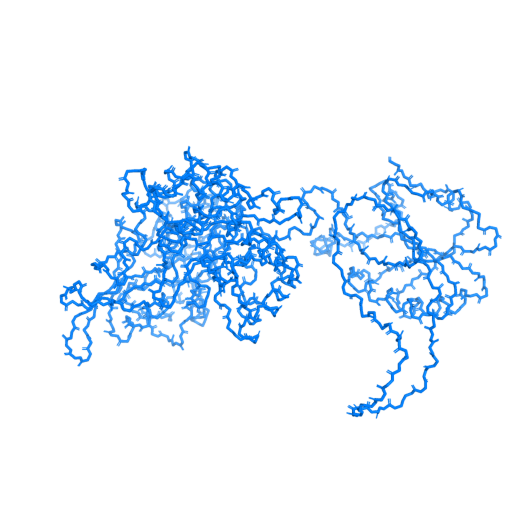 11.853 28.573 1.00 98.62 189 THR A CA 1
ATOM 1487 C C . THR A 1 189 ? -6.565 11.092 27.441 1.00 98.62 189 THR A C 1
ATOM 1489 O O . THR A 1 189 ? -5.369 10.816 27.543 1.00 98.62 189 THR A O 1
ATOM 1492 N N . LEU A 1 190 ? -7.272 10.851 26.333 1.00 98.69 190 LEU A N 1
ATOM 1493 C CA . LEU A 1 190 ? -6.734 10.132 25.180 1.00 98.69 190 LEU A CA 1
ATOM 1494 C C . LEU A 1 190 ? -5.519 10.844 24.580 1.00 98.69 190 LEU A C 1
ATOM 1496 O O . LEU A 1 190 ? -4.474 10.223 24.397 1.00 98.69 190 LEU A O 1
ATOM 1500 N N . ILE A 1 191 ? -5.608 12.156 24.343 1.00 98.62 191 ILE A N 1
ATOM 1501 C CA . ILE A 1 191 ? -4.490 12.957 23.821 1.00 98.62 191 ILE A CA 1
ATOM 1502 C C . ILE A 1 191 ? -3.267 12.852 24.745 1.00 98.62 191 ILE A C 1
ATOM 1504 O O . ILE A 1 191 ? -2.146 12.665 24.271 1.00 98.62 191 ILE A O 1
ATOM 1508 N N . ASN A 1 192 ? -3.461 12.932 26.065 1.00 98.12 192 ASN A N 1
ATOM 1509 C CA . ASN A 1 192 ? -2.365 12.807 27.025 1.00 98.12 192 ASN A CA 1
ATOM 1510 C C . ASN A 1 192 ? -1.740 11.401 27.015 1.00 98.12 192 ASN A C 1
ATOM 1512 O O . ASN A 1 192 ? -0.514 11.291 27.062 1.00 98.12 192 ASN A O 1
ATOM 1516 N N . ARG A 1 193 ? -2.551 10.337 26.913 1.00 98.00 193 ARG A N 1
ATOM 1517 C CA . ARG A 1 193 ? -2.063 8.949 26.807 1.00 98.00 193 ARG A CA 1
ATOM 1518 C C . ARG A 1 193 ? -1.283 8.713 25.521 1.00 98.00 193 ARG A C 1
ATOM 1520 O O . ARG A 1 193 ? -0.196 8.145 25.574 1.00 98.00 193 ARG A O 1
ATOM 1527 N N . ILE A 1 194 ? -1.785 9.224 24.400 1.00 98.38 194 ILE A N 1
ATOM 1528 C CA . ILE A 1 194 ? -1.104 9.164 23.107 1.00 98.38 194 ILE A CA 1
ATOM 1529 C C . ILE A 1 194 ? 0.280 9.821 23.195 1.00 98.38 194 ILE A C 1
ATOM 1531 O O . ILE A 1 194 ? 1.276 9.208 22.818 1.00 98.38 194 ILE A O 1
ATOM 1535 N N . LEU A 1 195 ? 0.372 11.042 23.732 1.00 95.62 195 LEU A N 1
ATOM 1536 C CA . LEU A 1 195 ? 1.655 11.744 23.879 1.00 95.62 195 LEU A CA 1
ATOM 1537 C C . LEU A 1 195 ? 2.628 10.987 24.782 1.00 95.62 195 LEU A C 1
ATOM 1539 O O . LEU A 1 195 ? 3.823 10.925 24.482 1.00 95.62 195 LEU A O 1
ATOM 1543 N N . GLN A 1 196 ? 2.120 10.425 25.882 1.00 94.12 196 GLN A N 1
ATOM 1544 C CA . GLN A 1 196 ? 2.917 9.637 26.812 1.00 94.12 196 GLN A CA 1
ATOM 1545 C C . GLN A 1 196 ? 3.513 8.412 26.112 1.00 94.12 196 GLN A C 1
ATOM 1547 O O . GLN A 1 196 ? 4.725 8.215 26.190 1.00 94.12 196 GLN A O 1
ATOM 1552 N N . GLU A 1 197 ? 2.698 7.616 25.419 1.00 94.25 197 GLU A N 1
ATOM 1553 C CA . GLU A 1 197 ? 3.156 6.400 24.735 1.00 94.25 197 GLU A CA 1
ATOM 1554 C C . GLU A 1 197 ? 4.129 6.709 23.596 1.00 94.25 197 GLU A C 1
ATOM 1556 O O . GLU A 1 197 ? 5.221 6.137 23.552 1.00 94.25 197 GLU A O 1
ATOM 1561 N N . VAL A 1 198 ? 3.805 7.686 22.740 1.00 92.12 198 VAL A N 1
ATOM 1562 C CA . VAL A 1 198 ? 4.684 8.110 21.637 1.00 92.12 198 VAL A CA 1
ATOM 1563 C C . VAL A 1 198 ? 6.065 8.505 22.158 1.00 92.12 198 VAL A C 1
ATOM 1565 O O . VAL A 1 198 ? 7.079 8.024 21.647 1.00 92.12 198 VAL A O 1
ATOM 1568 N N . SER A 1 199 ? 6.107 9.319 23.216 1.00 85.94 199 SER A N 1
ATOM 1569 C CA . SER A 1 199 ? 7.361 9.797 23.809 1.00 85.94 199 SER A CA 1
ATOM 1570 C C . SER A 1 199 ? 8.129 8.678 24.517 1.00 85.94 199 SER A C 1
ATOM 1572 O O . SER A 1 199 ? 9.347 8.571 24.381 1.00 85.94 199 SER A O 1
ATOM 1574 N N . THR A 1 200 ? 7.424 7.833 25.276 1.00 89.06 200 THR A N 1
ATOM 1575 C CA . THR A 1 200 ? 8.037 6.783 26.106 1.00 89.06 200 THR A CA 1
ATOM 1576 C C . THR A 1 200 ? 8.622 5.668 25.247 1.00 89.06 200 THR A C 1
ATOM 1578 O O . THR A 1 200 ? 9.729 5.197 25.515 1.00 89.06 200 THR A O 1
ATOM 1581 N N . LYS A 1 201 ? 7.901 5.251 24.203 1.00 89.31 201 LYS A N 1
ATOM 1582 C CA . LYS A 1 201 ? 8.324 4.156 23.325 1.00 89.31 201 LYS A CA 1
ATOM 1583 C C . LYS A 1 201 ? 9.193 4.608 22.155 1.00 89.31 201 LYS A C 1
ATOM 1585 O O . LYS A 1 201 ? 9.873 3.773 21.562 1.00 89.31 201 LYS A O 1
ATOM 1590 N N . GLY A 1 202 ? 9.225 5.909 21.860 1.00 88.00 202 GLY A N 1
ATOM 1591 C CA . GLY A 1 202 ? 10.055 6.483 20.802 1.00 88.00 202 GLY A CA 1
ATOM 1592 C C . GLY A 1 202 ? 9.438 6.345 19.411 1.00 88.00 202 GLY A C 1
ATOM 1593 O O . GLY A 1 202 ? 10.142 6.028 18.453 1.00 88.00 202 GLY A O 1
ATOM 1594 N N . TYR A 1 203 ? 8.128 6.556 19.292 1.00 95.12 203 TYR A N 1
ATOM 1595 C CA . TYR A 1 203 ? 7.465 6.687 17.993 1.00 95.12 203 TYR A CA 1
ATOM 1596 C C . TYR A 1 203 ? 7.807 8.029 17.325 1.00 95.12 203 TYR A C 1
ATOM 1598 O O . TYR A 1 203 ? 8.021 9.036 17.998 1.00 95.12 203 TYR A O 1
ATOM 1606 N N . ASP A 1 204 ? 7.818 8.065 15.990 1.00 95.56 204 ASP A N 1
ATOM 1607 C CA . ASP A 1 204 ? 7.993 9.316 15.231 1.00 95.56 204 ASP A CA 1
ATOM 1608 C C . ASP A 1 204 ? 6.708 10.159 15.218 1.00 95.56 204 ASP A C 1
ATOM 1610 O O . ASP A 1 204 ? 6.738 11.379 15.062 1.00 95.56 204 ASP A O 1
ATOM 1614 N N . GLY A 1 205 ? 5.560 9.514 15.405 1.00 97.44 205 GLY A N 1
ATOM 1615 C CA . GLY A 1 205 ? 4.262 10.162 15.421 1.00 97.44 205 GLY A CA 1
ATOM 1616 C C . GLY A 1 205 ? 3.129 9.158 15.522 1.00 97.44 205 GLY A C 1
ATOM 1617 O O . GLY A 1 205 ? 3.332 7.997 15.884 1.00 97.44 205 GLY A O 1
ATOM 1618 N N . VAL A 1 206 ? 1.931 9.618 15.185 1.00 98.56 206 VAL A N 1
ATOM 1619 C CA . VAL A 1 206 ? 0.699 8.834 15.296 1.00 98.56 206 VAL A CA 1
ATOM 1620 C C . VAL A 1 206 ? -0.010 8.732 13.958 1.00 98.56 206 VAL A C 1
ATOM 1622 O O . VAL A 1 206 ? 0.065 9.640 13.124 1.00 98.56 206 VAL A O 1
ATOM 1625 N N . ASN A 1 207 ? -0.728 7.633 13.780 1.00 98.88 207 ASN A N 1
ATOM 1626 C CA . ASN A 1 207 ? -1.649 7.411 12.680 1.00 98.88 207 ASN A CA 1
ATOM 1627 C C . ASN A 1 207 ? -3.049 7.195 13.255 1.00 98.88 207 ASN A C 1
ATOM 1629 O O . ASN A 1 207 ? -3.300 6.185 13.902 1.00 98.88 207 ASN A O 1
ATOM 1633 N N . ILE A 1 208 ? -3.957 8.142 13.044 1.00 98.88 208 ILE A N 1
ATOM 1634 C CA . ILE A 1 208 ? -5.351 7.992 13.464 1.00 98.88 208 ILE A CA 1
ATOM 1635 C C . ILE A 1 208 ? -6.093 7.168 12.418 1.00 98.88 208 ILE A C 1
ATOM 1637 O O . ILE A 1 208 ? -6.083 7.518 11.243 1.00 98.88 208 ILE A O 1
ATOM 1641 N N . ASP A 1 209 ? -6.736 6.094 12.845 1.00 98.69 209 ASP A N 1
ATOM 1642 C CA . ASP A 1 209 ? -7.517 5.204 11.993 1.00 98.69 209 ASP A CA 1
ATOM 1643 C C . ASP A 1 209 ? -8.893 4.973 12.622 1.00 98.69 209 ASP A C 1
ATOM 1645 O O . ASP A 1 209 ? -9.202 3.927 13.192 1.00 98.69 209 ASP A O 1
ATOM 1649 N N . PHE A 1 210 ? -9.679 6.053 12.651 1.00 98.50 210 PHE A N 1
ATOM 1650 C CA . PHE A 1 210 ? -11.037 6.022 13.185 1.00 98.50 210 PHE A CA 1
ATOM 1651 C C . PHE A 1 210 ? -12.005 5.782 12.036 1.00 98.50 210 PHE A C 1
ATOM 1653 O O . PHE A 1 210 ? -12.245 6.678 11.219 1.00 98.50 210 PHE A O 1
ATOM 1660 N N . GLU A 1 211 ? -12.579 4.588 11.988 1.00 97.56 211 GLU A N 1
ATOM 1661 C CA . GLU A 1 211 ? -13.522 4.176 10.956 1.00 97.56 211 GLU A CA 1
ATOM 1662 C C . GLU A 1 211 ? -14.982 4.364 11.394 1.00 97.56 211 GLU A C 1
ATOM 1664 O O . GLU A 1 211 ? -15.310 4.409 12.583 1.00 97.56 211 GLU A O 1
ATOM 1669 N N . MET A 1 212 ? -15.882 4.476 10.414 1.00 96.88 212 MET A N 1
ATOM 1670 C CA . MET A 1 212 ? -17.324 4.668 10.620 1.00 96.88 212 MET A CA 1
ATOM 1671 C C . MET A 1 212 ? -17.690 5.942 11.411 1.00 96.88 212 MET A C 1
ATOM 1673 O O . MET A 1 212 ? -18.702 5.973 12.115 1.00 96.88 212 MET A O 1
ATOM 1677 N N . THR A 1 213 ? -16.897 7.014 11.305 1.00 97.75 213 THR A N 1
ATOM 1678 C CA . THR A 1 213 ? -17.208 8.299 11.956 1.00 97.75 213 THR A CA 1
ATOM 1679 C C . THR A 1 213 ? -18.534 8.870 11.440 1.00 97.75 213 THR A C 1
ATOM 1681 O O . THR A 1 213 ? -18.724 9.059 10.236 1.00 97.75 213 THR A O 1
ATOM 1684 N N . LEU A 1 214 ? -19.454 9.173 12.360 1.00 98.12 214 LEU A N 1
ATOM 1685 C CA . LEU A 1 214 ? -20.804 9.647 12.042 1.00 98.12 214 LEU A CA 1
ATOM 1686 C C . LEU A 1 214 ? -20.799 11.085 11.502 1.00 98.12 214 LEU A C 1
ATOM 1688 O O . LEU A 1 214 ? -19.986 11.912 11.908 1.00 98.12 214 LEU A O 1
ATOM 1692 N N . GLU A 1 215 ? -21.778 11.418 10.652 1.00 97.81 215 GLU A N 1
ATOM 1693 C CA . GLU A 1 215 ? -21.968 12.777 10.107 1.00 97.81 215 GLU A CA 1
ATOM 1694 C C . GLU A 1 215 ? -22.034 13.845 11.208 1.00 97.81 215 GLU A C 1
ATOM 1696 O O . GLU A 1 215 ? -21.353 14.862 11.118 1.00 97.81 215 GLU A O 1
ATOM 1701 N N . LYS A 1 216 ? -22.796 13.587 12.279 1.00 97.94 216 LYS A N 1
ATOM 1702 C CA . LYS A 1 216 ? -22.948 14.519 13.410 1.00 97.94 216 LYS A CA 1
ATOM 1703 C C . LYS A 1 216 ? -21.637 14.815 14.153 1.00 97.94 216 LYS A C 1
ATOM 1705 O O . LYS A 1 216 ? -21.547 15.832 14.829 1.00 97.94 216 LYS A O 1
ATOM 1710 N N . ASP A 1 217 ? -20.640 13.938 14.029 1.00 98.44 217 ASP A N 1
ATOM 1711 C CA . ASP A 1 217 ? -19.354 14.047 14.719 1.00 98.44 217 ASP A CA 1
ATOM 1712 C C . ASP A 1 217 ? -18.250 14.613 13.803 1.00 98.44 217 ASP A C 1
ATOM 1714 O O . ASP A 1 217 ? -17.104 14.729 14.232 1.00 98.44 217 ASP A O 1
ATOM 1718 N N . ARG A 1 218 ? -18.577 15.008 12.558 1.00 98.44 218 ARG A N 1
ATOM 1719 C CA . ARG A 1 218 ? -17.627 15.512 11.542 1.00 98.44 218 ARG A CA 1
ATOM 1720 C C . ARG A 1 218 ? -16.710 16.620 12.070 1.00 98.44 218 ARG A C 1
ATOM 1722 O O . ARG A 1 218 ? -15.482 16.536 11.968 1.00 98.44 218 ARG A O 1
ATOM 1729 N N . ASP A 1 219 ? -17.307 17.662 12.638 1.00 98.56 219 ASP A N 1
ATOM 1730 C CA . ASP A 1 219 ? -16.562 18.840 13.089 1.00 98.56 219 ASP A CA 1
ATOM 1731 C C . ASP A 1 219 ? -15.819 18.563 14.396 1.00 98.56 219 ASP A C 1
ATOM 1733 O O . ASP A 1 219 ? -14.693 19.029 14.580 1.00 98.56 219 ASP A O 1
ATOM 1737 N N . LEU A 1 220 ? -16.400 17.736 15.273 1.00 98.69 220 LEU A N 1
ATOM 1738 C CA . LEU A 1 220 ? -15.744 17.274 16.497 1.00 98.69 220 LEU A CA 1
ATOM 1739 C C . LEU A 1 220 ? -14.519 16.416 16.185 1.00 98.69 220 LEU A C 1
ATOM 1741 O O . LEU A 1 220 ? -13.497 16.558 16.852 1.00 98.69 220 LEU A O 1
ATOM 1745 N N . PHE A 1 221 ? -14.584 15.574 15.153 1.00 98.81 221 PHE A N 1
ATOM 1746 C CA . PHE A 1 221 ? -13.449 14.762 14.733 1.00 98.81 221 PHE A CA 1
ATOM 1747 C C . PHE A 1 221 ? -12.310 15.639 14.204 1.00 98.81 221 PHE A C 1
ATOM 1749 O O . PHE A 1 221 ? -11.164 15.504 14.634 1.00 98.81 221 PHE A O 1
ATOM 1756 N N . THR A 1 222 ? -12.628 16.621 13.357 1.00 98.81 222 THR A N 1
ATOM 1757 C CA . THR A 1 222 ? -11.646 17.617 12.895 1.00 98.81 222 THR A CA 1
ATOM 1758 C C . THR A 1 222 ? -11.076 18.439 14.060 1.00 98.81 222 THR A C 1
ATOM 1760 O O . THR A 1 222 ? -9.875 18.716 14.099 1.00 98.81 222 THR A O 1
ATOM 1763 N N . GLY A 1 223 ? -11.916 18.809 15.031 1.00 98.69 223 GLY A N 1
ATOM 1764 C CA . GLY A 1 223 ? -11.516 19.500 16.256 1.00 98.69 223 GLY A CA 1
ATOM 1765 C C . GLY A 1 223 ? -10.544 18.681 17.105 1.00 98.69 223 GLY A C 1
ATOM 1766 O O . GLY A 1 223 ? -9.485 19.186 17.465 1.00 98.69 223 GLY A O 1
ATOM 1767 N N . PHE A 1 224 ? -10.843 17.403 17.335 1.00 98.81 224 PHE A N 1
ATOM 1768 C CA . PHE A 1 224 ? -9.958 16.468 18.031 1.00 98.81 224 PHE A CA 1
ATOM 1769 C C . PHE A 1 224 ? -8.593 16.342 17.341 1.00 98.81 224 PHE A C 1
ATOM 1771 O O . PHE A 1 224 ? -7.558 16.420 18.000 1.00 98.81 224 PHE A O 1
ATOM 1778 N N . LEU A 1 225 ? -8.562 16.211 16.010 1.00 98.88 225 LEU A N 1
ATOM 1779 C CA . LEU A 1 225 ? -7.304 16.152 15.257 1.00 98.88 225 LEU A CA 1
ATOM 1780 C C . LEU A 1 225 ? -6.489 17.446 15.396 1.00 98.88 225 LEU A C 1
ATOM 1782 O O . LEU A 1 225 ? -5.261 17.388 15.457 1.00 98.88 225 LEU A O 1
ATOM 1786 N N . ARG A 1 226 ? -7.149 18.608 15.483 1.00 98.81 226 ARG A N 1
ATOM 1787 C CA . ARG A 1 226 ? -6.489 19.892 15.762 1.00 98.81 226 ARG A CA 1
ATOM 1788 C C . ARG A 1 226 ? -5.901 19.928 17.174 1.00 98.81 226 ARG A C 1
ATOM 1790 O O . ARG A 1 226 ? -4.717 20.219 17.314 1.00 98.81 226 ARG A O 1
ATOM 1797 N N . GLU A 1 227 ? -6.690 19.564 18.188 1.00 98.62 227 GLU A N 1
ATOM 1798 C CA . GLU A 1 227 ? -6.241 19.476 19.588 1.00 98.62 227 GLU A CA 1
ATOM 1799 C C . GLU A 1 227 ? -5.024 18.538 19.716 1.00 98.62 227 GLU A C 1
ATOM 1801 O O . GLU A 1 227 ? -4.025 18.875 20.355 1.00 98.62 227 GLU A O 1
ATOM 1806 N N . LEU A 1 228 ? -5.064 17.382 19.049 1.00 98.62 228 LEU A N 1
ATOM 1807 C CA . LEU A 1 228 ? -3.959 16.427 19.018 1.00 98.62 228 LEU A CA 1
ATOM 1808 C C . LEU A 1 228 ? -2.732 16.991 18.284 1.00 98.62 228 LEU A C 1
ATOM 1810 O O . LEU A 1 228 ? -1.603 16.863 18.769 1.00 98.62 228 LEU A O 1
ATOM 1814 N N . ARG A 1 229 ? -2.933 17.660 17.141 1.00 98.00 229 ARG A N 1
ATOM 1815 C CA . ARG A 1 229 ? -1.850 18.293 16.376 1.00 98.00 229 ARG A CA 1
ATOM 1816 C C . ARG A 1 229 ? -1.106 19.340 17.197 1.00 98.00 229 ARG A C 1
ATOM 1818 O O . ARG A 1 229 ? 0.127 19.356 17.171 1.00 98.00 229 ARG A O 1
ATOM 1825 N N . ASP A 1 230 ? -1.836 20.189 17.912 1.00 96.94 230 ASP A N 1
ATOM 1826 C CA . ASP A 1 230 ? -1.273 21.276 18.718 1.00 96.94 230 ASP A CA 1
ATOM 1827 C C . ASP A 1 230 ? -0.374 20.754 19.844 1.00 96.94 230 ASP A C 1
ATOM 1829 O O . ASP A 1 230 ? 0.558 21.439 20.272 1.00 96.94 230 ASP A O 1
ATOM 1833 N N . ARG A 1 231 ? -0.595 19.511 20.283 1.00 95.69 231 ARG A N 1
ATOM 1834 C CA . ARG A 1 231 ? 0.233 18.847 21.293 1.00 95.69 231 ARG A CA 1
ATOM 1835 C C . ARG A 1 231 ? 1.400 18.054 20.702 1.00 95.69 231 ARG A C 1
ATOM 1837 O O . ARG A 1 231 ? 2.479 18.063 21.289 1.00 95.69 231 ARG A O 1
ATOM 1844 N N . LEU A 1 232 ? 1.214 17.398 19.554 1.00 93.00 232 LEU A N 1
ATOM 1845 C CA . LEU A 1 232 ? 2.266 16.612 18.891 1.00 93.00 232 LEU A CA 1
ATOM 1846 C C . LEU A 1 232 ? 3.327 17.493 18.221 1.00 93.00 232 LEU A C 1
ATOM 1848 O O . LEU A 1 232 ? 4.524 17.221 18.330 1.00 93.00 232 LEU A O 1
ATOM 1852 N N . LYS A 1 233 ? 2.905 18.576 17.554 1.00 91.69 233 LYS A N 1
ATOM 1853 C CA . LYS A 1 233 ? 3.791 19.415 16.733 1.00 91.69 233 LYS A CA 1
ATOM 1854 C C . LYS A 1 233 ? 4.952 20.036 17.526 1.00 91.69 233 LYS A C 1
ATOM 1856 O O . LYS A 1 233 ? 6.076 19.952 17.035 1.00 91.69 233 LYS A O 1
ATOM 1861 N N . PRO A 1 234 ? 4.757 20.630 18.724 1.00 89.81 234 PRO A N 1
ATOM 1862 C CA . PRO A 1 234 ? 5.867 21.185 19.505 1.00 89.81 234 PRO A CA 1
ATOM 1863 C C . PRO A 1 234 ? 6.858 20.125 20.005 1.00 89.81 234 PRO A C 1
ATOM 1865 O O . PRO A 1 234 ? 8.021 20.443 20.237 1.00 89.81 234 PRO A O 1
ATOM 1868 N N . ALA A 1 235 ? 6.408 18.875 20.153 1.00 81.94 235 ALA A N 1
ATOM 1869 C CA . ALA A 1 235 ? 7.249 17.737 20.517 1.00 81.94 235 ALA A CA 1
ATOM 1870 C C . ALA A 1 235 ? 7.987 17.120 19.310 1.00 81.94 235 ALA A C 1
ATOM 1872 O O . ALA A 1 235 ? 8.773 16.196 19.483 1.00 81.94 235 ALA A O 1
ATOM 1873 N N . GLY A 1 236 ? 7.767 17.638 18.095 1.00 87.44 236 GLY A N 1
ATOM 1874 C CA . GLY A 1 236 ? 8.392 17.133 16.871 1.00 87.44 236 GLY A CA 1
ATOM 1875 C C . GLY A 1 236 ? 7.738 15.871 16.305 1.00 87.44 236 GLY A C 1
ATOM 1876 O O . GLY A 1 236 ? 8.303 15.262 15.401 1.00 87.44 236 GLY A O 1
ATOM 1877 N N . HIS A 1 237 ? 6.557 15.489 16.801 1.00 93.94 237 HIS A N 1
ATOM 1878 C CA . HIS A 1 237 ? 5.848 14.292 16.358 1.00 93.94 237 HIS A CA 1
ATOM 1879 C C . HIS A 1 237 ? 4.882 14.577 15.207 1.00 93.94 237 HIS A C 1
ATOM 1881 O O . HIS A 1 237 ? 4.228 15.626 15.164 1.00 93.94 237 HIS A O 1
ATOM 1887 N N . LEU A 1 238 ? 4.767 13.615 14.291 1.00 96.06 238 LEU A N 1
ATOM 1888 C CA . LEU A 1 238 ? 3.827 13.689 13.173 1.00 96.06 238 LEU A CA 1
ATOM 1889 C C . LEU A 1 238 ? 2.405 13.303 13.587 1.00 96.06 238 LEU A C 1
ATOM 1891 O O . LEU A 1 238 ? 2.201 12.416 14.417 1.00 96.06 238 LEU A O 1
ATOM 1895 N N . LEU A 1 239 ? 1.428 13.921 12.927 1.00 98.75 239 LEU A N 1
ATOM 1896 C CA . LEU A 1 239 ? 0.036 13.482 12.926 1.00 98.75 239 LEU A CA 1
ATOM 1897 C C . LEU A 1 239 ? -0.344 13.023 11.521 1.00 98.75 239 LEU A C 1
ATOM 1899 O O . LEU A 1 239 ? -0.383 13.823 10.589 1.00 98.75 239 LEU A O 1
ATOM 1903 N N . THR A 1 240 ? -0.666 11.748 11.374 1.00 98.81 240 THR A N 1
ATOM 1904 C CA . THR A 1 240 ? -1.151 11.154 10.124 1.00 98.81 240 THR A CA 1
ATOM 1905 C C . THR A 1 240 ? -2.525 10.526 10.339 1.00 98.81 240 THR A C 1
ATOM 1907 O O . THR A 1 240 ? -2.942 10.331 11.484 1.00 98.81 240 THR A O 1
ATOM 1910 N N . ILE A 1 241 ? -3.260 10.269 9.259 1.00 98.88 241 ILE A N 1
ATOM 1911 C CA . ILE A 1 241 ? -4.617 9.723 9.336 1.00 98.88 241 ILE A CA 1
ATOM 1912 C C . ILE A 1 241 ? -4.914 8.786 8.165 1.00 98.88 241 ILE A C 1
ATOM 1914 O O . ILE A 1 241 ? -4.557 9.100 7.027 1.00 98.88 241 ILE A O 1
ATOM 1918 N N . ALA A 1 242 ? -5.604 7.684 8.446 1.00 98.81 242 ALA A N 1
ATOM 1919 C CA . ALA A 1 242 ? -6.305 6.863 7.471 1.00 98.81 242 ALA A CA 1
ATOM 1920 C C . ALA A 1 242 ? -7.732 7.389 7.273 1.00 98.81 242 ALA A C 1
ATOM 1922 O O . ALA A 1 242 ? -8.451 7.662 8.235 1.00 98.81 242 ALA A O 1
ATOM 1923 N N . VAL A 1 243 ? -8.147 7.560 6.017 1.00 98.75 243 VAL A N 1
ATOM 1924 C CA . VAL A 1 243 ? -9.515 7.962 5.671 1.00 98.75 243 VAL A CA 1
ATOM 1925 C C . VAL A 1 243 ? -10.095 7.035 4.603 1.00 98.75 243 VAL A C 1
ATOM 1927 O O . VAL A 1 243 ? -9.376 6.663 3.669 1.00 98.75 243 VAL A O 1
ATOM 1930 N N . PRO A 1 244 ? -11.395 6.699 4.680 1.00 98.25 244 PRO A N 1
ATOM 1931 C CA . PRO A 1 244 ? -12.076 5.983 3.607 1.00 98.25 244 PRO A CA 1
ATOM 1932 C C . PRO A 1 244 ? -12.118 6.833 2.326 1.00 98.25 244 PRO A C 1
ATOM 1934 O O . PRO A 1 244 ? -12.083 8.071 2.406 1.00 98.25 244 PRO A O 1
ATOM 1937 N N . PRO A 1 245 ? -12.211 6.213 1.138 1.00 97.75 245 PRO A N 1
ATOM 1938 C CA . PRO A 1 245 ? -12.142 6.919 -0.131 1.00 97.75 245 PRO A CA 1
ATOM 1939 C C . PRO A 1 245 ? -13.443 7.675 -0.410 1.00 97.75 245 PRO A C 1
ATOM 1941 O O . PRO A 1 245 ? -14.527 7.100 -0.419 1.00 97.75 245 PRO A O 1
ATOM 1944 N N . LYS A 1 246 ? -13.347 8.982 -0.679 1.00 97.12 246 LYS A N 1
ATOM 1945 C CA . LYS A 1 246 ? -14.495 9.831 -1.042 1.00 97.12 246 LYS A CA 1
ATOM 1946 C C . LYS A 1 246 ? -14.402 10.305 -2.483 1.00 97.12 246 LYS A C 1
ATOM 1948 O O . LYS A 1 246 ? -13.345 10.748 -2.913 1.00 97.12 246 LYS A O 1
ATOM 1953 N N . THR A 1 247 ? -15.523 10.270 -3.199 1.00 97.06 247 THR A N 1
ATOM 1954 C CA . THR A 1 247 ? -15.674 10.875 -4.538 1.00 97.06 247 THR A CA 1
ATOM 1955 C C . THR A 1 247 ? -16.578 12.113 -4.528 1.00 97.06 247 THR A C 1
ATOM 1957 O O . THR A 1 247 ? -16.568 12.896 -5.473 1.00 97.06 247 THR A O 1
ATOM 1960 N N . SER A 1 248 ? -17.342 12.322 -3.450 1.00 96.94 248 SER A N 1
ATOM 1961 C CA . SER A 1 248 ? -18.109 13.541 -3.180 1.00 96.94 248 SER A CA 1
ATOM 1962 C C . SER A 1 248 ? -18.382 13.694 -1.675 1.00 96.94 248 SER A C 1
ATOM 1964 O O . SER A 1 248 ? -18.167 12.764 -0.893 1.00 96.94 248 SER A O 1
ATOM 1966 N N . ASP A 1 249 ? -18.893 14.854 -1.258 1.00 95.06 249 ASP A N 1
ATOM 1967 C CA . ASP A 1 249 ? -19.343 15.093 0.122 1.00 95.06 249 ASP A CA 1
ATOM 1968 C C . ASP A 1 249 ? -20.766 14.570 0.407 1.00 95.06 249 ASP A C 1
ATOM 1970 O O . ASP A 1 249 ? -21.204 14.587 1.554 1.00 95.06 249 ASP A O 1
ATOM 1974 N N . ASN A 1 250 ? -21.471 14.050 -0.603 1.00 94.88 250 ASN A N 1
ATOM 1975 C CA . ASN A 1 250 ? -22.877 13.647 -0.492 1.00 94.88 250 ASN A CA 1
ATOM 1976 C C . ASN A 1 250 ? -23.078 12.156 -0.170 1.00 94.88 250 ASN A C 1
ATOM 1978 O O . ASN A 1 250 ? -24.215 11.694 -0.143 1.00 94.88 250 ASN A O 1
ATOM 1982 N N . ILE A 1 251 ? -22.004 11.402 0.085 1.00 94.00 251 ILE A N 1
ATOM 1983 C CA . ILE A 1 251 ? -22.069 9.971 0.422 1.00 94.00 251 ILE A CA 1
ATOM 1984 C C . ILE A 1 251 ? -22.379 9.828 1.922 1.00 94.00 251 ILE A C 1
ATOM 1986 O O . ILE A 1 251 ? -21.498 10.143 2.727 1.00 94.00 251 ILE A O 1
ATOM 1990 N N . PRO A 1 252 ? -23.581 9.362 2.327 1.00 92.56 252 PRO A N 1
ATOM 1991 C CA . PRO A 1 252 ? -24.062 9.487 3.708 1.00 92.56 252 PRO A CA 1
ATOM 1992 C C . PRO A 1 252 ? -23.112 8.925 4.773 1.00 92.56 252 PRO A C 1
ATOM 1994 O O . PRO A 1 252 ? -22.816 9.605 5.752 1.00 92.56 252 PRO A O 1
ATOM 1997 N N . TRP A 1 253 ? -22.567 7.726 4.559 1.00 92.50 253 TRP A N 1
ATOM 1998 C CA . TRP A 1 253 ? -21.679 7.060 5.521 1.00 92.50 253 TRP A CA 1
ATOM 1999 C C . TRP A 1 253 ? -20.248 7.622 5.556 1.00 92.50 253 TRP A C 1
ATOM 2001 O O . TRP A 1 253 ? -19.471 7.254 6.429 1.00 92.50 253 TRP A O 1
ATOM 2011 N N . LEU A 1 254 ? -19.889 8.537 4.646 1.00 96.94 254 LEU A N 1
ATOM 2012 C CA . LEU A 1 254 ? -18.561 9.169 4.582 1.00 96.94 254 LEU A CA 1
ATOM 2013 C C . LEU A 1 254 ? -18.577 10.646 4.995 1.00 96.94 254 LEU A C 1
ATOM 2015 O O . LEU A 1 254 ? -17.563 11.350 4.904 1.00 96.94 254 LEU A O 1
ATOM 2019 N N . LYS A 1 255 ? -19.727 11.157 5.438 1.00 97.50 255 LYS A N 1
ATOM 2020 C CA . LYS A 1 255 ? -19.872 12.568 5.801 1.00 97.50 255 LYS A CA 1
ATOM 2021 C C . LYS A 1 255 ? -19.122 12.965 7.071 1.00 97.50 255 LYS A C 1
ATOM 2023 O O . LYS A 1 255 ? -18.797 14.143 7.192 1.00 97.50 255 LYS A O 1
ATOM 2028 N N . GLY A 1 256 ? -18.780 12.017 7.947 1.00 98.00 256 GLY A N 1
ATOM 2029 C CA . GLY A 1 256 ? -17.925 12.261 9.115 1.00 98.00 256 GLY A CA 1
ATOM 2030 C C . GLY A 1 256 ? -16.485 1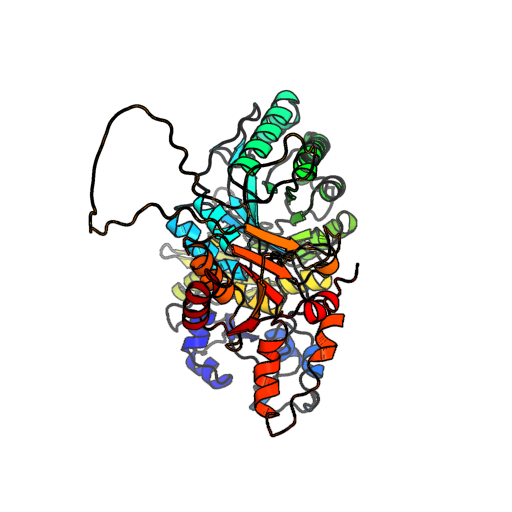2.674 8.775 1.00 98.00 256 GLY A C 1
ATOM 2031 O O . GLY A 1 256 ? -15.787 13.213 9.627 1.00 98.00 256 GLY A O 1
ATOM 2032 N N . TYR A 1 257 ? -16.035 12.474 7.530 1.00 98.69 257 TYR A N 1
ATOM 2033 C CA . TYR A 1 257 ? -14.664 12.769 7.100 1.00 98.69 257 TYR A CA 1
ATOM 2034 C C . TYR A 1 257 ? -14.595 14.068 6.295 1.00 98.69 257 TYR A C 1
ATOM 2036 O O . TYR A 1 257 ? -14.820 14.089 5.076 1.00 98.69 257 TYR A O 1
ATOM 2044 N N . ASP A 1 258 ? -14.255 15.162 6.975 1.00 98.44 258 ASP A N 1
ATOM 2045 C CA . ASP A 1 258 ? -13.999 16.450 6.336 1.00 98.44 258 ASP A CA 1
ATOM 2046 C C . ASP A 1 258 ? -12.600 16.507 5.713 1.00 98.44 258 ASP A C 1
ATOM 2048 O O . ASP A 1 258 ? -11.637 16.883 6.371 1.00 98.44 258 ASP A O 1
ATOM 2052 N N . TYR A 1 259 ? -12.458 16.142 4.437 1.00 98.75 259 TYR A N 1
ATOM 2053 C CA . TYR A 1 259 ? -11.142 16.104 3.784 1.00 98.75 259 TYR A CA 1
ATOM 2054 C C . TYR A 1 259 ? -10.398 17.451 3.864 1.00 98.75 259 TYR A C 1
ATOM 2056 O O . TYR A 1 259 ? -9.189 17.452 4.089 1.00 98.75 259 TYR A O 1
ATOM 2064 N N . GLY A 1 260 ? -11.096 18.587 3.737 1.00 98.44 260 GLY A N 1
ATOM 2065 C CA . GLY A 1 260 ? -10.480 19.915 3.843 1.00 98.44 260 GLY A CA 1
ATOM 2066 C C . GLY A 1 260 ? -9.997 20.223 5.263 1.00 98.44 260 GLY A C 1
ATOM 2067 O O . GLY A 1 260 ? -8.818 20.528 5.470 1.00 98.44 260 GLY A O 1
ATOM 2068 N N . GLY A 1 261 ? -10.880 20.076 6.256 1.00 98.62 261 GLY A N 1
ATOM 2069 C CA . GLY A 1 261 ? -10.551 20.257 7.670 1.00 98.62 261 GLY A CA 1
ATOM 2070 C C . GLY A 1 261 ? -9.437 19.325 8.143 1.00 98.62 261 GLY A C 1
ATOM 2071 O O . GLY A 1 261 ? -8.437 19.794 8.690 1.00 98.62 261 GLY A O 1
ATOM 2072 N N . ILE A 1 262 ? -9.543 18.029 7.847 1.00 98.81 262 ILE A N 1
ATOM 2073 C CA . ILE A 1 262 ? -8.528 17.016 8.164 1.00 98.81 262 ILE A CA 1
ATOM 2074 C C . ILE A 1 262 ? -7.197 17.359 7.477 1.00 98.81 262 ILE A C 1
ATOM 2076 O O . ILE A 1 262 ? -6.158 17.441 8.135 1.00 98.81 262 ILE A O 1
ATOM 2080 N N . GLY A 1 263 ? -7.211 17.623 6.166 1.00 98.56 263 GLY A N 1
ATOM 2081 C CA . GLY A 1 263 ? -6.011 17.947 5.386 1.00 98.56 263 GLY A CA 1
ATOM 2082 C C . GLY A 1 263 ? -5.270 19.200 5.868 1.00 98.56 263 GLY A C 1
ATOM 2083 O O . GLY A 1 263 ? -4.051 19.321 5.669 1.00 98.56 263 GLY A O 1
ATOM 2084 N N . SER A 1 264 ? -5.974 20.115 6.543 1.00 98.25 264 SER A N 1
ATOM 2085 C CA . SER A 1 264 ? -5.383 21.314 7.144 1.00 98.25 264 SER A CA 1
ATOM 2086 C C . SER A 1 264 ? -4.567 21.026 8.414 1.00 98.25 264 SER A C 1
ATOM 2088 O O . SER A 1 264 ? -3.580 21.721 8.657 1.00 98.25 264 SER A O 1
ATOM 2090 N N . VAL A 1 265 ? -4.906 19.977 9.177 1.00 98.06 265 VAL A N 1
ATOM 2091 C CA . VAL A 1 265 ? -4.299 19.686 10.493 1.00 98.06 265 VAL A CA 1
ATOM 2092 C C . VAL A 1 265 ? -3.280 18.539 10.472 1.00 98.06 265 VAL A C 1
ATOM 2094 O O . VAL A 1 265 ? -2.312 18.559 11.239 1.00 98.06 265 VAL A O 1
ATOM 2097 N N . VAL A 1 266 ? -3.426 17.566 9.569 1.00 98.69 266 VAL A N 1
ATOM 2098 C CA . VAL A 1 266 ? -2.519 16.404 9.486 1.00 98.69 266 VAL A CA 1
ATOM 2099 C C . VAL A 1 266 ? -1.279 16.681 8.628 1.00 98.69 266 VAL A C 1
ATOM 2101 O O . VAL A 1 266 ? -1.288 17.542 7.744 1.00 98.69 266 VAL A O 1
ATOM 2104 N N . ASP A 1 267 ? -0.192 15.957 8.878 1.00 98.56 267 ASP A N 1
ATOM 2105 C CA . ASP A 1 267 ? 1.016 15.940 8.045 1.00 98.56 267 ASP A CA 1
ATOM 2106 C C . ASP A 1 267 ? 0.815 15.113 6.776 1.00 98.56 267 ASP A C 1
ATOM 2108 O O . ASP A 1 267 ? 1.188 15.561 5.691 1.00 98.56 267 ASP A O 1
ATOM 2112 N N . LEU A 1 268 ? 0.196 13.936 6.908 1.00 98.50 268 LEU A N 1
ATOM 2113 C CA . LEU A 1 268 ? -0.089 13.008 5.813 1.00 98.50 268 LEU A CA 1
ATOM 2114 C C . LEU A 1 268 ? -1.511 12.453 5.951 1.00 98.50 268 LEU A C 1
ATOM 2116 O O . LEU A 1 268 ? -1.973 12.177 7.057 1.00 98.50 268 LEU A O 1
ATOM 2120 N N . MET A 1 269 ? -2.180 12.278 4.816 1.00 98.81 269 MET A N 1
ATOM 2121 C CA . MET A 1 269 ? -3.499 11.666 4.695 1.00 98.81 269 MET A CA 1
ATOM 2122 C C . MET A 1 269 ? -3.374 10.424 3.816 1.00 98.81 269 MET A C 1
ATOM 2124 O O . MET A 1 269 ? -3.137 10.529 2.611 1.00 98.81 269 MET A O 1
ATOM 2128 N N . PHE A 1 270 ? -3.519 9.259 4.433 1.00 98.81 270 PHE A N 1
ATOM 2129 C CA . PHE A 1 270 ? -3.590 7.970 3.768 1.00 98.81 270 PHE A CA 1
ATOM 2130 C C . PHE A 1 270 ? -5.036 7.695 3.357 1.00 98.81 270 PHE A C 1
ATOM 2132 O O . PHE A 1 270 ? -5.909 7.543 4.206 1.00 98.81 270 PHE A O 1
ATOM 2139 N N . ILE A 1 271 ? -5.298 7.660 2.054 1.00 98.75 271 ILE A N 1
ATOM 2140 C CA . ILE A 1 271 ? -6.631 7.367 1.527 1.00 98.75 271 ILE A CA 1
ATOM 2141 C C . ILE A 1 271 ? -6.713 5.873 1.231 1.00 98.75 271 ILE A C 1
ATOM 2143 O O . ILE A 1 271 ? -5.987 5.376 0.367 1.00 98.75 271 ILE A O 1
ATOM 2147 N N . MET A 1 272 ? -7.616 5.176 1.917 1.00 98.25 272 MET A N 1
ATOM 2148 C CA . MET A 1 272 ? -7.878 3.742 1.774 1.00 98.25 272 MET A CA 1
ATOM 2149 C C . MET A 1 272 ? -8.645 3.452 0.478 1.00 98.25 272 MET A C 1
ATOM 2151 O O . MET A 1 272 ? -9.804 3.076 0.506 1.00 98.25 272 MET A O 1
ATOM 2155 N N . ALA A 1 273 ? -8.035 3.717 -0.681 1.00 97.69 273 ALA A N 1
ATOM 2156 C CA . ALA A 1 273 ? -8.676 3.631 -1.996 1.00 97.69 273 ALA A CA 1
ATOM 2157 C C . ALA A 1 273 ? -8.855 2.179 -2.480 1.00 97.69 273 ALA A C 1
ATOM 2159 O O . ALA A 1 273 ? -8.334 1.784 -3.526 1.00 97.69 273 ALA A O 1
ATOM 2160 N N . TYR A 1 274 ? -9.605 1.407 -1.704 1.00 97.44 274 TYR A N 1
ATOM 2161 C CA . TYR A 1 274 ? -9.974 0.013 -1.902 1.00 97.44 274 TYR A CA 1
ATOM 2162 C C . TYR A 1 274 ? -11.315 -0.277 -1.204 1.00 97.44 274 TYR A C 1
ATOM 2164 O O . TYR A 1 274 ? -11.930 0.631 -0.650 1.00 97.44 274 TYR A O 1
ATOM 2172 N N . ASP A 1 275 ? -11.777 -1.524 -1.283 1.00 96.56 275 ASP A N 1
ATOM 2173 C CA . ASP A 1 275 ? -13.045 -2.015 -0.729 1.00 96.56 275 ASP A CA 1
ATOM 2174 C C . ASP A 1 275 ? -14.310 -1.371 -1.320 1.00 96.56 275 ASP A C 1
ATOM 2176 O O . ASP A 1 275 ? -15.336 -1.258 -0.653 1.00 96.56 275 ASP A O 1
ATOM 2180 N N . TRP A 1 276 ? -14.286 -1.022 -2.615 1.00 97.50 276 TRP A N 1
ATOM 2181 C CA . TRP A 1 276 ? -15.542 -0.788 -3.351 1.00 97.50 276 TRP A CA 1
ATOM 2182 C C . TRP A 1 276 ? -16.393 -2.055 -3.424 1.00 97.50 276 TRP A C 1
ATOM 2184 O O . TRP A 1 276 ? -17.612 -1.982 -3.309 1.00 97.50 276 TRP A O 1
ATOM 2194 N N . HIS A 1 277 ? -15.728 -3.201 -3.568 1.00 97.44 277 HIS A N 1
ATOM 2195 C CA . HIS A 1 277 ? -16.291 -4.515 -3.302 1.00 97.44 277 HIS A CA 1
ATOM 2196 C C . HIS A 1 277 ? -15.440 -5.192 -2.229 1.00 97.44 277 HIS A C 1
ATOM 2198 O O . HIS A 1 277 ? -14.211 -5.210 -2.325 1.00 97.44 277 HIS A O 1
ATOM 2204 N N . HIS A 1 278 ? -16.096 -5.728 -1.206 1.00 95.38 278 HIS A N 1
ATOM 2205 C CA . HIS A 1 278 ? -15.482 -6.273 -0.005 1.00 95.38 278 HIS A CA 1
ATOM 2206 C C . HIS A 1 278 ? -16.147 -7.587 0.424 1.00 95.38 278 HIS A C 1
ATOM 2208 O O . HIS A 1 278 ? -17.064 -8.098 -0.220 1.00 95.38 278 HIS A O 1
ATOM 2214 N N . SER A 1 279 ? -15.697 -8.145 1.548 1.00 94.75 279 SER A N 1
ATOM 2215 C CA . SER A 1 279 ? -16.139 -9.454 2.045 1.00 94.75 279 SER A CA 1
ATOM 2216 C C . SER A 1 279 ? -17.653 -9.586 2.259 1.00 94.75 279 SER A C 1
ATOM 2218 O O . SER A 1 279 ? -18.176 -10.691 2.213 1.00 94.75 279 SER A O 1
ATOM 2220 N N . ALA A 1 280 ? -18.362 -8.481 2.488 1.00 93.19 280 ALA A N 1
ATOM 2221 C CA . ALA A 1 280 ? -19.800 -8.452 2.756 1.00 93.19 280 ALA A CA 1
ATOM 2222 C C . ALA A 1 280 ? -20.602 -7.733 1.655 1.00 93.19 280 ALA A C 1
ATOM 2224 O O . ALA A 1 280 ? -21.756 -7.372 1.881 1.00 93.19 280 ALA A O 1
ATOM 2225 N N . SER A 1 281 ? -19.995 -7.499 0.489 1.00 95.31 281 SER A N 1
ATOM 2226 C CA . SER A 1 281 ? -20.674 -6.956 -0.689 1.00 95.31 281 SER A CA 1
ATOM 2227 C C . SER A 1 281 ? -20.873 -8.029 -1.753 1.00 95.31 281 SER A C 1
ATOM 2229 O O . SER A 1 281 ? -20.299 -9.121 -1.695 1.00 95.31 281 SER A O 1
ATOM 2231 N N . GLU A 1 282 ? -21.626 -7.678 -2.791 1.00 96.69 282 GLU A N 1
ATOM 2232 C CA . GLU A 1 282 ? -21.606 -8.409 -4.048 1.00 96.69 282 GLU A CA 1
ATOM 2233 C C . GLU A 1 282 ? -20.188 -8.460 -4.657 1.00 96.69 282 GLU A C 1
ATOM 2235 O O . GLU A 1 282 ? -19.378 -7.555 -4.404 1.00 96.69 282 GLU A O 1
ATOM 2240 N N . PRO A 1 283 ? -19.880 -9.488 -5.473 1.00 97.81 283 PRO A N 1
ATOM 2241 C CA . PRO A 1 283 ? -18.573 -9.625 -6.103 1.00 97.81 283 PRO A CA 1
ATOM 2242 C C . PRO A 1 283 ? -18.259 -8.487 -7.074 1.00 97.81 283 PRO A C 1
ATOM 2244 O O . PRO A 1 283 ? -19.101 -8.099 -7.885 1.00 97.81 283 PRO A O 1
ATOM 2247 N N . GLY A 1 284 ? -17.011 -8.026 -7.060 1.00 97.50 284 GLY A N 1
ATOM 2248 C CA . GLY A 1 284 ? -16.520 -7.017 -7.993 1.00 97.50 284 GLY A CA 1
ATOM 2249 C C . GLY A 1 284 ? -15.062 -6.626 -7.734 1.00 97.50 284 GLY A C 1
ATOM 2250 O O . GLY A 1 284 ? -14.388 -7.242 -6.905 1.00 97.50 284 GLY A O 1
ATOM 2251 N N . PRO A 1 285 ? -14.527 -5.639 -8.472 1.00 98.00 285 PRO A N 1
ATOM 2252 C CA . PRO A 1 285 ? -13.153 -5.176 -8.292 1.00 98.00 285 PRO A CA 1
ATOM 2253 C C . PRO A 1 285 ? -12.961 -4.516 -6.920 1.00 98.00 285 PRO A C 1
ATOM 2255 O O . PRO A 1 285 ? -13.711 -3.620 -6.547 1.00 98.00 285 PRO A O 1
ATOM 2258 N N . VAL A 1 286 ? -11.905 -4.892 -6.195 1.00 97.81 286 VAL A N 1
ATOM 2259 C CA . VAL A 1 286 ? -11.602 -4.308 -4.872 1.00 97.81 286 VAL A CA 1
ATOM 2260 C C . VAL A 1 286 ? -11.301 -2.810 -4.975 1.00 97.81 286 VAL A C 1
ATOM 2262 O O . VAL A 1 286 ? -11.800 -2.009 -4.189 1.00 97.81 286 VAL A O 1
ATOM 2265 N N . ALA A 1 287 ? -10.506 -2.413 -5.971 1.00 98.06 287 ALA A N 1
ATOM 2266 C CA . ALA A 1 287 ? -10.101 -1.026 -6.188 1.00 98.06 287 ALA A CA 1
ATOM 2267 C C . ALA A 1 287 ? -10.198 -0.645 -7.679 1.00 98.06 287 ALA A C 1
ATOM 2269 O O . ALA A 1 287 ? -9.170 -0.560 -8.365 1.00 98.06 287 ALA A O 1
ATOM 2270 N N . PRO A 1 288 ? -11.416 -0.433 -8.212 1.00 98.44 288 PRO A N 1
ATOM 2271 C CA . PRO A 1 288 ? -11.616 -0.118 -9.621 1.00 98.44 288 PRO A CA 1
ATOM 2272 C C . PRO A 1 288 ? -10.998 1.242 -9.973 1.00 98.44 288 PRO A C 1
ATOM 2274 O O . PRO A 1 288 ? -11.225 2.256 -9.307 1.00 98.44 288 PRO A O 1
ATOM 2277 N N . ILE A 1 289 ? -10.185 1.277 -11.034 1.00 98.69 289 ILE A N 1
ATOM 2278 C CA . ILE A 1 289 ? -9.311 2.419 -11.359 1.00 98.69 289 ILE A CA 1
ATOM 2279 C C . ILE A 1 289 ? -10.062 3.743 -11.573 1.00 98.69 289 ILE A C 1
ATOM 2281 O O . ILE A 1 289 ? -9.535 4.817 -11.277 1.00 98.69 289 ILE A O 1
ATOM 2285 N N . ASN A 1 290 ? -11.293 3.681 -12.082 1.00 98.44 290 ASN A N 1
ATOM 2286 C CA . ASN A 1 290 ? -12.161 4.830 -12.336 1.00 98.44 290 ASN A CA 1
ATOM 2287 C C . ASN A 1 290 ? -12.658 5.477 -11.035 1.00 98.44 290 ASN A C 1
ATOM 2289 O O . ASN A 1 290 ? -12.788 6.702 -10.976 1.00 98.44 290 ASN A O 1
ATOM 2293 N N . GLU A 1 291 ? -12.921 4.686 -9.998 1.00 98.50 291 GLU A N 1
ATOM 2294 C CA . GLU A 1 291 ? -13.276 5.204 -8.677 1.00 98.50 291 GLU A CA 1
ATOM 2295 C C . GLU A 1 291 ? -12.039 5.721 -7.938 1.00 98.50 291 GLU A C 1
ATOM 2297 O O . GLU A 1 291 ? -12.054 6.845 -7.441 1.00 98.50 291 GLU A O 1
ATOM 2302 N N . VAL A 1 292 ? -10.920 4.987 -7.993 1.00 98.75 292 VAL A N 1
ATOM 2303 C CA . VAL A 1 292 ? -9.627 5.444 -7.448 1.00 98.75 292 VAL A CA 1
ATOM 2304 C C . VAL A 1 292 ? -9.243 6.812 -8.026 1.00 98.75 292 VAL A C 1
ATOM 2306 O O . VAL A 1 292 ? -8.871 7.729 -7.291 1.00 98.75 292 VAL A O 1
ATOM 2309 N N . ARG A 1 293 ? -9.386 6.993 -9.345 1.00 98.81 293 ARG A N 1
ATOM 2310 C CA . ARG A 1 293 ? -9.156 8.276 -10.024 1.00 98.81 293 ARG A CA 1
ATOM 2311 C C . ARG A 1 293 ? -10.078 9.379 -9.501 1.00 98.81 293 ARG A C 1
ATOM 2313 O O . ARG A 1 293 ? -9.586 10.465 -9.196 1.00 98.81 293 ARG A O 1
ATOM 2320 N N . ARG A 1 294 ? -11.384 9.112 -9.383 1.00 98.69 294 ARG A N 1
ATOM 2321 C CA . ARG A 1 294 ? -12.358 10.077 -8.844 1.00 98.69 294 ARG A CA 1
ATOM 2322 C C . ARG A 1 294 ? -12.040 10.461 -7.403 1.00 98.69 294 ARG A C 1
ATOM 2324 O O . ARG A 1 294 ? -12.157 11.632 -7.051 1.00 98.69 294 ARG A O 1
ATOM 2331 N N . THR A 1 295 ? -11.578 9.514 -6.592 1.00 98.75 295 THR A N 1
ATOM 2332 C CA . THR A 1 295 ? -11.143 9.781 -5.220 1.00 98.75 295 THR A CA 1
ATOM 2333 C C . THR A 1 295 ? -9.932 10.704 -5.174 1.00 98.75 295 THR A C 1
ATOM 2335 O O . THR A 1 295 ? -9.926 11.664 -4.404 1.00 98.75 295 THR A O 1
ATOM 2338 N N . ILE A 1 296 ? -8.924 10.473 -6.022 1.00 98.81 296 ILE A N 1
ATOM 2339 C CA . ILE A 1 296 ? -7.759 11.366 -6.098 1.00 98.81 296 ILE A CA 1
ATOM 2340 C C . ILE A 1 296 ? -8.194 12.770 -6.532 1.00 98.81 296 ILE A C 1
ATOM 2342 O O . ILE A 1 296 ? -7.791 13.740 -5.896 1.00 98.81 296 ILE A O 1
ATOM 2346 N N . GLN A 1 297 ? -9.044 12.886 -7.558 1.00 98.69 297 GLN A N 1
ATOM 2347 C CA . GLN A 1 297 ? -9.576 14.171 -8.033 1.00 98.69 297 GLN A CA 1
ATOM 2348 C C . GLN A 1 297 ? -10.313 14.931 -6.923 1.00 98.69 297 GLN A C 1
ATOM 2350 O O . GLN A 1 297 ? -10.006 16.088 -6.659 1.00 98.69 297 GLN A O 1
ATOM 2355 N N . PHE A 1 298 ? -11.211 14.257 -6.205 1.00 98.69 298 PHE A N 1
ATOM 2356 C CA . PHE A 1 298 ? -11.921 14.852 -5.075 1.00 98.69 298 PHE A CA 1
ATOM 2357 C C . PHE A 1 298 ? -10.970 15.325 -3.962 1.00 98.69 298 PHE A C 1
ATOM 2359 O O . PHE A 1 298 ? -11.178 16.389 -3.365 1.00 98.69 298 PHE A O 1
ATOM 2366 N N . ALA A 1 299 ? -9.924 14.542 -3.679 1.00 98.69 299 ALA A N 1
ATOM 2367 C CA . ALA A 1 299 ? -8.969 14.827 -2.617 1.00 98.69 299 ALA A CA 1
ATOM 2368 C C . ALA A 1 299 ? -8.047 16.009 -2.936 1.00 98.69 299 ALA A C 1
ATOM 2370 O O . ALA A 1 299 ? -7.830 16.851 -2.065 1.00 98.69 299 ALA A O 1
ATOM 2371 N N . ILE A 1 300 ? -7.520 16.109 -4.163 1.00 98.50 300 ILE A N 1
ATOM 2372 C CA . ILE A 1 300 ? -6.572 17.177 -4.535 1.00 98.50 300 ILE A CA 1
ATOM 2373 C C . ILE A 1 300 ? -7.203 18.573 -4.554 1.00 98.50 300 ILE A C 1
ATOM 2375 O O . ILE A 1 300 ? -6.475 19.555 -4.417 1.00 98.50 300 ILE A O 1
ATOM 2379 N N . ASP A 1 301 ? -8.529 18.662 -4.668 1.00 97.69 301 ASP A N 1
ATOM 2380 C CA . ASP A 1 301 ? -9.272 19.925 -4.572 1.00 97.69 301 ASP A CA 1
ATOM 2381 C C . ASP A 1 301 ? -9.361 20.451 -3.128 1.00 97.69 301 ASP A C 1
ATOM 2383 O O . ASP A 1 301 ? -9.698 21.612 -2.902 1.00 97.69 301 ASP A O 1
ATOM 2387 N N . ARG A 1 302 ? -9.075 19.601 -2.131 1.00 98.00 302 ARG A N 1
ATOM 2388 C CA . ARG A 1 302 ? -9.260 19.892 -0.694 1.00 98.00 302 ARG A CA 1
ATOM 2389 C C . ARG A 1 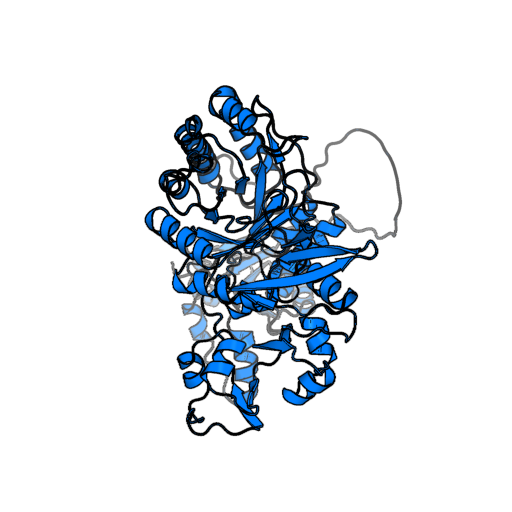302 ? -7.979 19.764 0.123 1.00 98.00 302 ARG A C 1
ATOM 2391 O O . ARG A 1 302 ? -7.837 20.411 1.157 1.00 98.00 302 ARG A O 1
ATOM 2398 N N . VAL A 1 303 ? -7.049 18.922 -0.319 1.00 98.50 303 VAL A N 1
ATOM 2399 C CA . VAL A 1 303 ? -5.845 18.542 0.423 1.00 98.50 303 VAL A CA 1
ATOM 2400 C C . VAL A 1 303 ? -4.617 18.811 -0.444 1.00 98.50 303 VAL A C 1
ATOM 2402 O O . VAL A 1 303 ? -4.583 18.396 -1.605 1.00 98.50 303 VAL A O 1
ATOM 2405 N N . PRO A 1 304 ? -3.560 19.458 0.085 1.00 98.50 304 PRO A N 1
ATOM 2406 C CA . PRO A 1 304 ? -2.330 19.646 -0.672 1.00 98.50 304 PRO A CA 1
ATOM 2407 C C . PRO A 1 304 ? -1.784 18.306 -1.175 1.00 98.50 304 PRO A C 1
ATOM 2409 O O . PRO A 1 304 ? -1.511 17.415 -0.371 1.00 98.50 304 PRO A O 1
ATOM 2412 N N . ARG A 1 305 ? -1.551 18.191 -2.490 1.00 98.44 305 ARG A N 1
ATOM 2413 C CA . ARG A 1 305 ? -1.119 16.948 -3.165 1.00 98.44 305 ARG A CA 1
ATOM 2414 C C . ARG A 1 305 ? -0.008 16.203 -2.425 1.00 98.44 305 ARG A C 1
ATOM 2416 O O . ARG A 1 305 ? -0.100 14.999 -2.226 1.00 98.44 305 ARG A O 1
ATOM 2423 N N . LYS A 1 306 ? 1.003 16.934 -1.936 1.00 97.69 306 LYS A N 1
ATOM 2424 C CA . LYS A 1 306 ? 2.160 16.398 -1.194 1.00 97.69 306 LYS A CA 1
ATOM 2425 C C . LYS A 1 306 ? 1.822 15.669 0.116 1.00 97.69 306 LYS A C 1
ATOM 2427 O O . LYS A 1 306 ? 2.679 14.953 0.620 1.00 97.69 306 LYS A O 1
ATOM 2432 N N . LYS A 1 307 ? 0.629 15.881 0.678 1.00 98.44 307 LYS A N 1
ATOM 2433 C CA . LYS A 1 307 ? 0.153 15.207 1.894 1.00 98.44 307 LYS A CA 1
ATOM 2434 C C . LYS A 1 307 ? -0.619 13.920 1.596 1.00 98.44 307 LYS A C 1
ATOM 2436 O O . LYS A 1 307 ? -0.825 13.133 2.509 1.00 98.44 307 LYS A O 1
ATOM 2441 N N . ILE A 1 308 ? -1.070 13.716 0.359 1.00 98.88 308 ILE A N 1
ATOM 2442 C CA . ILE A 1 308 ? -1.940 12.597 -0.008 1.00 98.88 308 ILE A CA 1
ATOM 2443 C C . ILE A 1 308 ? -1.087 11.361 -0.298 1.00 98.88 308 ILE A C 1
ATOM 2445 O O . ILE A 1 308 ? -0.216 11.399 -1.171 1.00 98.88 308 ILE A O 1
ATOM 2449 N N . LEU A 1 309 ? -1.369 10.269 0.409 1.00 98.75 309 LEU A N 1
ATOM 2450 C CA . LEU A 1 309 ? -0.844 8.938 0.128 1.00 98.75 309 LEU A CA 1
ATOM 2451 C C . LEU A 1 309 ? -1.979 8.056 -0.392 1.00 98.75 309 LEU A C 1
ATOM 2453 O O . LEU A 1 309 ? -3.017 7.935 0.259 1.00 98.75 309 LEU A O 1
ATOM 2457 N N . LEU A 1 310 ? -1.779 7.432 -1.552 1.00 98.75 310 LEU A N 1
ATOM 2458 C CA . LEU A 1 310 ? -2.748 6.493 -2.110 1.00 98.75 310 LEU A CA 1
ATOM 2459 C C . LEU A 1 310 ? -2.540 5.096 -1.516 1.00 98.75 310 LEU A C 1
ATOM 2461 O O . LEU A 1 310 ? -1.487 4.492 -1.725 1.00 98.75 310 LEU A O 1
ATOM 2465 N N . GLY A 1 311 ? -3.541 4.584 -0.805 1.00 97.88 311 GLY A N 1
ATOM 2466 C CA . GLY A 1 311 ? -3.573 3.212 -0.317 1.00 97.88 311 GLY A CA 1
ATOM 2467 C C . GLY A 1 311 ? -3.852 2.213 -1.435 1.00 97.88 311 GLY A C 1
ATOM 2468 O O . GLY A 1 311 ? -4.776 2.395 -2.223 1.00 97.88 311 GLY A O 1
ATOM 2469 N N . LEU A 1 312 ? -3.046 1.155 -1.494 1.00 95.19 312 LEU A N 1
ATOM 2470 C CA . LEU A 1 312 ? -3.177 0.051 -2.439 1.00 95.19 312 LEU A CA 1
ATOM 2471 C C . LEU A 1 312 ? -3.521 -1.245 -1.684 1.00 95.19 312 LEU A C 1
ATOM 2473 O O . LEU A 1 312 ? -2.848 -1.544 -0.689 1.00 95.19 312 LEU A O 1
ATOM 2477 N N . PRO A 1 313 ? -4.516 -2.027 -2.142 1.00 93.19 313 PRO A N 1
ATOM 2478 C CA . PRO A 1 313 ? -4.850 -3.293 -1.507 1.00 93.19 313 PRO A CA 1
ATOM 2479 C C . PRO A 1 313 ? -3.850 -4.382 -1.916 1.00 93.19 313 PRO A C 1
ATOM 2481 O O . PRO A 1 313 ? -3.532 -4.560 -3.094 1.00 93.19 313 PRO A O 1
ATOM 2484 N N . LEU A 1 314 ? -3.352 -5.133 -0.930 1.00 92.50 314 LEU A N 1
ATOM 2485 C CA . LEU A 1 314 ? -2.519 -6.328 -1.150 1.00 92.50 314 LEU A CA 1
ATOM 2486 C C . LEU A 1 314 ? -3.329 -7.637 -1.069 1.00 92.50 314 LEU A C 1
ATOM 2488 O O . LEU A 1 314 ? -2.775 -8.719 -0.851 1.00 92.50 314 LEU A O 1
ATOM 2492 N N . TYR A 1 315 ? -4.646 -7.528 -1.227 1.00 96.06 315 TYR A N 1
ATOM 2493 C CA . TYR A 1 315 ? -5.612 -8.612 -1.130 1.00 96.06 315 TYR A CA 1
ATOM 2494 C C . TYR A 1 315 ? -6.711 -8.488 -2.186 1.00 96.06 315 TYR A C 1
ATOM 2496 O O . TYR A 1 315 ? -6.916 -7.442 -2.801 1.00 96.06 315 TYR A O 1
ATOM 2504 N N . GLY A 1 316 ? -7.423 -9.594 -2.339 1.00 97.38 316 GLY A N 1
ATOM 2505 C CA . GLY A 1 316 ? -8.679 -9.756 -3.036 1.00 97.38 316 GLY A CA 1
ATOM 2506 C C . GLY A 1 316 ? -9.710 -10.450 -2.148 1.00 97.38 316 GLY A C 1
ATOM 2507 O O . GLY A 1 316 ? -9.464 -10.687 -0.960 1.00 97.38 316 GLY A O 1
ATOM 2508 N N . TYR A 1 317 ? -10.821 -10.856 -2.751 1.00 98.38 317 TYR A N 1
ATOM 2509 C CA . TYR A 1 317 ? -11.815 -11.716 -2.112 1.00 98.38 317 TYR A CA 1
ATOM 2510 C C . TYR A 1 317 ? -12.245 -12.839 -3.048 1.00 98.38 317 TYR A C 1
ATOM 2512 O O . TYR A 1 317 ? -12.184 -12.712 -4.274 1.00 98.38 317 TYR A O 1
ATOM 2520 N N . ASP A 1 318 ? -12.673 -13.936 -2.439 1.00 98.31 318 ASP A N 1
ATOM 2521 C CA . ASP A 1 318 ? -13.193 -15.123 -3.101 1.00 98.31 318 ASP A CA 1
ATOM 2522 C C . ASP A 1 318 ? -14.666 -15.299 -2.720 1.00 98.31 318 ASP A C 1
ATOM 2524 O O . ASP A 1 318 ? -14.997 -15.659 -1.591 1.00 98.31 318 ASP A O 1
ATOM 2528 N N . TRP A 1 319 ? -15.564 -14.972 -3.646 1.00 98.44 319 TRP A N 1
ATOM 2529 C CA . TRP A 1 319 ? -17.002 -15.028 -3.425 1.00 98.44 319 TRP A CA 1
ATOM 2530 C C . TRP A 1 319 ? -17.595 -16.314 -3.992 1.00 98.44 319 TRP A C 1
ATOM 2532 O O . TRP A 1 319 ? -17.463 -16.602 -5.184 1.00 98.44 319 TRP A O 1
ATOM 2542 N N . THR A 1 320 ? -18.363 -17.027 -3.169 1.00 97.75 320 THR A N 1
ATOM 2543 C CA . THR A 1 320 ? -19.220 -18.123 -3.630 1.00 97.75 320 THR A CA 1
ATOM 2544 C C . THR A 1 320 ? -20.423 -17.583 -4.414 1.00 97.75 320 THR A C 1
ATOM 2546 O O . THR A 1 320 ? -21.044 -16.586 -4.040 1.00 97.75 320 THR A O 1
ATOM 2549 N N . LEU A 1 321 ? -20.763 -18.258 -5.511 1.00 96.81 321 LEU A N 1
ATOM 2550 C CA . LEU A 1 321 ? -21.861 -17.942 -6.417 1.00 96.81 321 LEU A CA 1
ATOM 2551 C C . LEU A 1 321 ? -22.966 -19.018 -6.359 1.00 96.81 321 LEU A C 1
ATOM 2553 O O . LEU A 1 321 ? -22.648 -20.209 -6.319 1.00 96.81 321 LEU A O 1
ATOM 2557 N N . PRO A 1 322 ? -24.257 -18.635 -6.465 1.00 95.19 322 PRO A N 1
ATOM 2558 C CA . PRO A 1 322 ? -24.757 -17.261 -6.574 1.00 95.19 322 PRO A CA 1
ATOM 2559 C C . PRO A 1 322 ? -24.530 -16.462 -5.284 1.00 95.19 322 PRO A C 1
ATOM 2561 O O . PRO A 1 322 ? -24.523 -17.026 -4.193 1.00 95.19 322 PRO A O 1
ATOM 2564 N N . TYR A 1 323 ? -24.343 -15.147 -5.423 1.00 94.44 323 TYR A N 1
ATOM 2565 C CA . TYR A 1 323 ? -24.101 -14.264 -4.283 1.00 94.44 323 TYR A CA 1
ATOM 2566 C C . TYR A 1 323 ? -25.247 -14.340 -3.267 1.00 94.44 323 TYR A C 1
ATOM 2568 O O . TYR A 1 323 ? -26.425 -14.270 -3.629 1.00 94.44 323 TYR A O 1
ATOM 2576 N N . ASN A 1 324 ? -24.884 -14.437 -1.990 1.00 92.56 324 ASN A N 1
ATOM 2577 C CA . ASN A 1 324 ? -25.807 -14.381 -0.871 1.00 92.56 324 ASN A CA 1
ATOM 2578 C C . ASN A 1 324 ? -25.371 -13.255 0.085 1.00 92.56 324 ASN A C 1
ATOM 2580 O O . ASN A 1 324 ? -24.288 -13.343 0.660 1.00 92.56 324 ASN A O 1
ATOM 2584 N N . PRO A 1 325 ? -26.209 -12.235 0.343 1.00 91.50 325 PRO A N 1
ATOM 2585 C CA . PRO A 1 325 ? -25.852 -11.127 1.235 1.00 91.50 325 PRO A CA 1
ATOM 2586 C C . PRO A 1 325 ? -25.656 -11.540 2.704 1.00 91.50 325 PRO A C 1
ATOM 2588 O O . PRO A 1 325 ? -25.244 -10.727 3.524 1.00 91.50 325 PRO A O 1
ATOM 2591 N N . LYS A 1 326 ? -25.965 -12.793 3.065 1.00 92.00 326 LYS A N 1
ATOM 2592 C CA . LYS A 1 326 ? -25.700 -13.361 4.397 1.00 92.00 326 LYS A CA 1
ATOM 2593 C C . LYS A 1 326 ? -24.346 -14.070 4.501 1.00 92.00 326 LYS A C 1
ATOM 2595 O O . LYS A 1 326 ? -23.979 -14.482 5.598 1.00 92.00 326 LYS A O 1
ATOM 2600 N N . THR A 1 327 ? -23.641 -14.278 3.389 1.00 91.00 327 THR A N 1
ATOM 2601 C CA . THR A 1 327 ? -22.324 -14.928 3.379 1.00 91.00 327 THR A CA 1
ATOM 2602 C C . THR A 1 327 ? -21.214 -13.892 3.347 1.00 91.00 327 THR A C 1
ATOM 2604 O O . THR A 1 327 ? -21.337 -12.881 2.665 1.00 91.00 327 THR A O 1
ATOM 2607 N N . ILE A 1 328 ? -20.124 -14.177 4.056 1.00 94.62 328 ILE A N 1
ATOM 2608 C CA . ILE A 1 328 ? -18.914 -13.358 4.054 1.00 94.62 328 ILE A CA 1
ATOM 2609 C C . ILE A 1 328 ? -17.880 -14.041 3.164 1.00 94.62 328 ILE A C 1
ATOM 2611 O O . ILE A 1 328 ? -17.495 -15.181 3.426 1.00 94.62 328 ILE A O 1
ATOM 2615 N N . ALA A 1 329 ? -17.437 -13.351 2.120 1.00 95.75 329 ALA A N 1
ATOM 2616 C CA . ALA A 1 329 ? -16.371 -13.814 1.252 1.00 95.75 329 ALA A CA 1
ATOM 2617 C C . ALA A 1 329 ? -15.019 -13.747 1.984 1.00 95.75 329 ALA A C 1
ATOM 2619 O O . ALA A 1 329 ? -14.666 -12.694 2.533 1.00 95.75 329 ALA A O 1
ATOM 2620 N N . PRO A 1 330 ? -14.241 -14.842 2.021 1.00 96.06 330 PRO A N 1
ATOM 2621 C CA . PRO A 1 330 ? -12.903 -14.820 2.591 1.00 96.06 330 PRO A CA 1
ATOM 2622 C C . PRO A 1 330 ? -11.988 -13.847 1.839 1.00 96.06 330 PRO A C 1
ATOM 2624 O O . PRO A 1 330 ? -11.924 -13.836 0.608 1.00 96.06 330 PRO A O 1
ATOM 2627 N N . GLY A 1 331 ? -11.239 -13.047 2.600 1.00 95.44 331 GLY A N 1
ATOM 2628 C CA . GLY A 1 331 ? -10.126 -12.270 2.064 1.00 95.44 331 GLY A CA 1
ATOM 2629 C C . GLY A 1 331 ? -8.964 -13.187 1.677 1.00 95.44 331 GLY A C 1
ATOM 2630 O O . GLY A 1 331 ? -8.621 -14.119 2.408 1.00 95.44 331 GLY A O 1
ATOM 2631 N N . ILE A 1 332 ? -8.335 -12.912 0.539 1.00 96.06 332 ILE A N 1
ATOM 2632 C CA . ILE A 1 332 ? -7.236 -13.708 -0.014 1.00 96.06 332 ILE A CA 1
ATOM 2633 C C . ILE A 1 332 ? -6.089 -12.786 -0.426 1.00 96.06 332 ILE A C 1
ATOM 2635 O O . ILE A 1 332 ? -6.321 -11.741 -1.019 1.00 96.06 332 ILE A O 1
ATOM 2639 N N . SER A 1 333 ? -4.831 -13.125 -0.126 1.00 96.12 333 SER A N 1
ATOM 2640 C CA . SER A 1 333 ? -3.713 -12.320 -0.641 1.00 96.12 333 SER A CA 1
ATOM 2641 C C . SER A 1 333 ? -3.592 -12.460 -2.158 1.00 96.12 333 SER A C 1
ATOM 2643 O O . SER A 1 333 ? -3.927 -13.507 -2.717 1.00 96.12 333 SER A O 1
ATOM 2645 N N . ASN A 1 334 ? -3.034 -11.448 -2.822 1.00 95.44 334 ASN A N 1
ATOM 2646 C CA . ASN A 1 334 ? -2.812 -11.489 -4.272 1.00 95.44 334 ASN A CA 1
ATOM 2647 C C . ASN A 1 334 ? -2.013 -12.736 -4.703 1.00 95.44 334 ASN A C 1
ATOM 2649 O O . ASN A 1 334 ? -2.366 -13.404 -5.674 1.00 95.44 334 ASN A O 1
ATOM 2653 N N . GLN A 1 335 ? -0.996 -13.127 -3.922 1.00 93.94 335 GLN A N 1
ATOM 2654 C CA . GLN A 1 335 ? -0.211 -14.337 -4.197 1.00 93.94 335 GLN A CA 1
ATOM 2655 C C . GLN A 1 335 ? -1.030 -15.626 -4.047 1.00 93.94 335 GLN A C 1
ATOM 2657 O O . GLN A 1 335 ? -0.843 -16.587 -4.799 1.00 93.94 335 GLN A O 1
ATOM 2662 N N . ASN A 1 336 ? -1.929 -15.678 -3.062 1.00 95.75 336 ASN A N 1
ATOM 2663 C CA . ASN A 1 336 ? -2.791 -16.836 -2.859 1.00 95.75 336 ASN A CA 1
ATOM 2664 C C . ASN A 1 336 ? -3.868 -16.932 -3.947 1.00 95.75 336 ASN A C 1
ATOM 2666 O O . ASN A 1 336 ? -4.167 -18.047 -4.360 1.00 95.75 336 ASN A O 1
ATOM 2670 N N . ALA A 1 337 ? -4.379 -15.810 -4.464 1.00 97.31 337 ALA A N 1
ATOM 2671 C CA . ALA A 1 337 ? -5.315 -15.800 -5.590 1.00 97.31 337 ALA A CA 1
ATOM 2672 C C . ALA A 1 337 ? -4.690 -16.432 -6.846 1.00 97.31 337 ALA A C 1
ATOM 2674 O O . ALA A 1 337 ? -5.285 -17.320 -7.454 1.00 97.31 337 ALA A O 1
ATOM 2675 N N . VAL A 1 338 ? -3.441 -16.076 -7.172 1.00 96.56 338 VAL A N 1
ATOM 2676 C CA . VAL A 1 338 ? -2.695 -16.711 -8.275 1.00 96.56 338 VAL A CA 1
ATOM 2677 C C . VAL A 1 338 ? -2.486 -18.208 -8.017 1.00 96.56 338 VAL A C 1
ATOM 2679 O O . VAL A 1 338 ? -2.652 -19.025 -8.922 1.00 96.56 338 VAL A O 1
ATOM 2682 N N . ARG A 1 339 ? -2.164 -18.604 -6.776 1.00 96.06 339 ARG A N 1
ATOM 2683 C CA . ARG A 1 339 ? -2.027 -20.026 -6.417 1.00 96.06 339 ARG A CA 1
ATOM 2684 C C . ARG A 1 339 ? -3.335 -20.794 -6.581 1.00 96.06 339 ARG A C 1
ATOM 2686 O O . ARG A 1 339 ? -3.299 -21.911 -7.087 1.00 96.06 339 ARG A O 1
ATOM 2693 N N . LEU A 1 340 ? -4.455 -20.202 -6.183 1.00 97.25 340 LEU A N 1
ATOM 2694 C CA . LEU A 1 340 ? -5.779 -20.801 -6.299 1.00 97.25 340 LEU A CA 1
ATOM 2695 C C . LEU A 1 340 ? -6.174 -20.982 -7.770 1.00 97.25 340 LEU A C 1
ATOM 2697 O O . LEU A 1 340 ? -6.594 -22.071 -8.159 1.00 97.25 340 LEU A O 1
ATOM 2701 N N . ALA A 1 341 ? -5.918 -19.980 -8.616 1.00 98.06 341 ALA A N 1
ATOM 2702 C CA . ALA A 1 341 ? -6.100 -20.110 -10.061 1.00 98.06 341 ALA A CA 1
ATOM 2703 C C . ALA A 1 341 ? -5.266 -21.270 -10.634 1.00 98.06 341 ALA A C 1
ATOM 2705 O O . ALA A 1 341 ? -5.784 -22.100 -11.378 1.00 98.06 341 ALA A O 1
ATOM 2706 N N . MET A 1 342 ? -3.998 -21.404 -10.223 1.00 96.62 342 MET A N 1
ATOM 2707 C CA . MET A 1 342 ? -3.151 -22.537 -10.621 1.00 96.62 342 MET A CA 1
ATOM 2708 C C . MET A 1 342 ? -3.667 -23.891 -10.119 1.00 96.62 342 MET A C 1
ATOM 2710 O O . MET A 1 342 ? -3.594 -24.875 -10.854 1.00 96.62 342 MET A O 1
ATOM 2714 N N . GLN A 1 343 ? -4.186 -23.967 -8.893 1.00 96.38 343 GLN A N 1
ATOM 2715 C CA . GLN A 1 343 ? -4.738 -25.203 -8.327 1.00 96.38 343 GLN A CA 1
ATOM 2716 C C . GLN A 1 343 ? -5.957 -25.698 -9.110 1.00 96.38 343 GLN A C 1
ATOM 2718 O O . GLN A 1 343 ? -6.072 -26.895 -9.355 1.00 96.38 343 GLN A O 1
ATOM 2723 N N . HIS A 1 344 ? -6.817 -24.780 -9.551 1.00 97.12 344 HIS A N 1
ATOM 2724 C CA . HIS A 1 344 ? -8.021 -25.102 -10.319 1.00 97.12 344 HIS A CA 1
ATOM 2725 C C . HIS A 1 344 ? -7.830 -25.033 -11.840 1.00 97.12 344 HIS A C 1
ATOM 2727 O O . HIS A 1 344 ? -8.791 -25.242 -12.574 1.00 97.12 344 HIS A O 1
ATOM 2733 N N . GLN A 1 345 ? -6.611 -24.748 -12.321 1.00 95.38 345 GLN A N 1
ATOM 2734 C CA . GLN A 1 345 ? -6.321 -24.504 -13.742 1.00 95.38 345 GLN A CA 1
ATOM 2735 C C . GLN A 1 345 ? -7.251 -23.438 -14.358 1.00 95.38 345 GLN A C 1
ATOM 2737 O O . GLN A 1 345 ? -7.651 -23.532 -15.517 1.00 95.38 345 GLN A O 1
ATOM 2742 N N . ALA A 1 346 ? -7.607 -22.427 -13.564 1.00 98.06 346 ALA A N 1
ATOM 2743 C CA . ALA A 1 346 ? -8.486 -21.343 -13.970 1.00 98.06 346 ALA A CA 1
ATOM 2744 C C . ALA A 1 346 ? -7.703 -20.260 -14.725 1.00 98.06 346 ALA A C 1
ATOM 2746 O O . ALA A 1 346 ? -6.641 -19.817 -14.280 1.00 98.06 346 ALA A O 1
ATOM 2747 N N . GLU A 1 347 ? -8.245 -19.817 -15.859 1.00 98.31 347 GLU A N 1
ATOM 2748 C CA . GLU A 1 347 ? -7.728 -18.662 -16.591 1.00 98.31 347 GLU A CA 1
ATOM 2749 C C . GLU A 1 347 ? -7.976 -17.373 -15.799 1.00 98.31 347 GLU A C 1
ATOM 2751 O O . GLU A 1 347 ? -9.082 -17.124 -15.315 1.00 98.31 347 GLU A O 1
ATOM 2756 N N . ILE A 1 348 ? -6.946 -16.531 -15.696 1.00 98.81 348 ILE A N 1
ATOM 2757 C CA . ILE A 1 348 ? -7.051 -15.210 -15.074 1.00 98.81 348 ILE A CA 1
ATOM 2758 C C . ILE A 1 348 ? -7.456 -14.185 -16.133 1.00 98.81 348 ILE A C 1
ATOM 2760 O O . ILE A 1 348 ? -6.657 -13.758 -16.966 1.00 98.81 348 ILE A O 1
ATOM 2764 N N . HIS A 1 349 ? -8.693 -13.720 -16.061 1.00 98.75 349 HIS A N 1
ATOM 2765 C CA . HIS A 1 349 ? -9.182 -12.630 -16.890 1.00 98.75 349 HIS A CA 1
ATOM 2766 C C . HIS A 1 349 ? -8.753 -11.268 -16.328 1.00 98.75 349 HIS A C 1
ATOM 2768 O O . HIS A 1 349 ? -8.381 -11.129 -15.162 1.00 98.75 349 HIS A O 1
ATOM 2774 N N . TYR A 1 350 ? -8.811 -10.233 -17.168 1.00 98.62 350 TYR A N 1
ATOM 2775 C CA . TYR A 1 350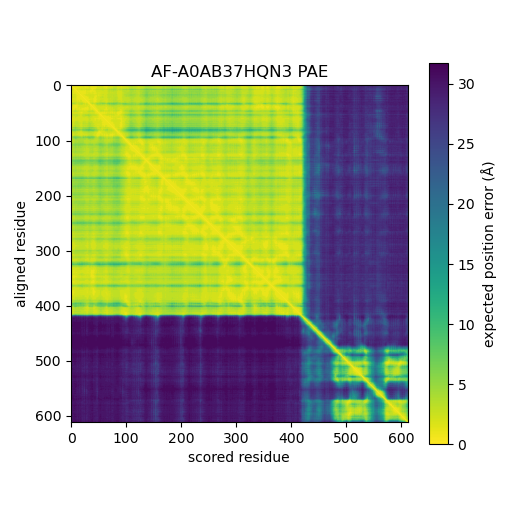 ? -8.469 -8.864 -16.784 1.00 98.62 350 TYR A CA 1
ATOM 2776 C C . TYR A 1 350 ? -9.521 -7.884 -17.303 1.00 98.62 350 TYR A C 1
ATOM 2778 O O . TYR A 1 350 ? -9.722 -7.760 -18.514 1.00 98.62 350 TYR A O 1
ATOM 2786 N N . SER A 1 351 ? -10.196 -7.177 -16.396 1.00 98.56 351 SER A N 1
ATOM 2787 C CA . SER A 1 351 ? -11.128 -6.114 -16.775 1.00 98.56 351 SER A CA 1
ATOM 2788 C C . SER A 1 351 ? -10.344 -4.885 -17.221 1.00 98.56 351 SER A C 1
ATOM 2790 O O . SER A 1 351 ? -9.655 -4.266 -16.415 1.00 98.56 351 SER A O 1
ATOM 2792 N N . LYS A 1 352 ? -10.469 -4.500 -18.497 1.00 97.31 352 LYS A N 1
ATOM 2793 C CA . LYS A 1 352 ? -9.887 -3.246 -19.009 1.00 97.31 352 LYS A CA 1
ATOM 2794 C C . LYS A 1 352 ? -10.602 -2.003 -18.477 1.00 97.31 352 LYS A C 1
ATOM 2796 O O . LYS A 1 352 ? -9.985 -0.952 -18.390 1.00 97.31 352 LYS A O 1
ATOM 2801 N N . GLU A 1 353 ? -11.885 -2.119 -18.140 1.00 97.94 353 GLU A N 1
ATOM 2802 C CA . GLU A 1 353 ? -12.679 -1.012 -17.596 1.00 97.94 353 GLU A CA 1
ATOM 2803 C C . GLU A 1 353 ? -12.227 -0.649 -16.178 1.00 97.94 353 GLU A C 1
ATOM 2805 O O . GLU A 1 353 ? -12.035 0.524 -15.862 1.00 97.94 353 GLU A O 1
ATOM 2810 N N . TYR A 1 354 ? -12.011 -1.667 -15.342 1.00 98.38 354 TYR A N 1
ATOM 2811 C CA . TYR A 1 354 ? -11.643 -1.484 -13.936 1.00 98.38 354 TYR A CA 1
ATOM 2812 C C . TYR A 1 354 ? -10.136 -1.580 -13.685 1.00 98.38 354 TYR A C 1
ATOM 2814 O O . TYR A 1 354 ? -9.684 -1.195 -12.608 1.00 98.38 354 TYR A O 1
ATOM 2822 N N . GLU A 1 355 ? -9.368 -2.040 -14.681 1.00 98.44 355 GLU A N 1
ATOM 2823 C CA . GLU A 1 355 ? -7.944 -2.385 -14.584 1.00 98.44 355 GLU A CA 1
ATOM 2824 C C . GLU A 1 355 ? -7.690 -3.335 -13.399 1.00 98.44 355 GLU A C 1
ATOM 2826 O O . GLU A 1 355 ? -6.831 -3.076 -12.556 1.00 98.44 355 GLU A O 1
ATOM 2831 N N . SER A 1 356 ? -8.451 -4.436 -13.333 1.00 98.50 356 SER A N 1
ATOM 2832 C CA . SER A 1 356 ? -8.407 -5.427 -12.243 1.00 98.50 356 SER A CA 1
ATOM 2833 C C . SER A 1 356 ? -8.498 -6.870 -12.768 1.00 98.50 356 SER A C 1
ATOM 2835 O O . SER A 1 356 ? -9.331 -7.142 -13.643 1.00 98.50 356 SER A O 1
ATOM 2837 N N . PRO A 1 357 ? -7.676 -7.805 -12.251 1.00 98.69 357 PRO A N 1
ATOM 2838 C CA . PRO A 1 357 ? -7.772 -9.222 -12.575 1.00 98.69 357 PRO A CA 1
ATOM 2839 C C . PRO A 1 357 ? -8.902 -9.932 -11.817 1.00 98.69 357 PRO A C 1
ATOM 2841 O O . PRO A 1 357 ? -9.248 -9.574 -10.688 1.00 98.69 357 PRO A O 1
ATOM 2844 N N . TYR A 1 358 ? -9.449 -10.976 -12.436 1.00 98.81 358 TYR A N 1
ATOM 2845 C CA . TYR A 1 358 ? -10.412 -11.877 -11.810 1.00 98.81 358 TYR A CA 1
ATOM 2846 C C . TYR A 1 358 ? -10.395 -13.261 -12.466 1.00 98.81 358 TYR A C 1
ATOM 2848 O O . TYR A 1 358 ? -9.941 -13.409 -13.598 1.00 98.81 358 TYR A O 1
ATOM 2856 N N . PHE A 1 359 ? -10.913 -14.279 -11.786 1.00 98.88 359 PHE A N 1
ATOM 2857 C CA . PHE A 1 359 ? -11.149 -15.596 -12.386 1.00 98.88 359 PHE A CA 1
ATOM 2858 C C . PHE A 1 359 ? -12.340 -16.301 -11.742 1.00 98.88 359 PHE A C 1
ATOM 2860 O O . PHE A 1 359 ? -12.793 -15.920 -10.662 1.00 98.88 359 PHE A O 1
ATOM 2867 N N . TYR A 1 360 ? -12.830 -17.340 -12.413 1.00 98.75 360 TYR A N 1
ATOM 2868 C CA . TYR A 1 360 ? -13.863 -18.231 -11.896 1.00 98.75 360 TYR A CA 1
ATOM 2869 C C . TYR A 1 360 ? -13.293 -19.626 -11.680 1.00 98.75 360 TYR A C 1
ATOM 2871 O O . TYR A 1 360 ? -12.452 -20.079 -12.456 1.00 98.75 360 TYR A O 1
ATOM 2879 N N . TYR A 1 361 ? -13.796 -20.334 -10.676 1.00 98.56 361 TYR A N 1
ATOM 2880 C CA . TYR A 1 361 ? -13.513 -21.756 -10.505 1.00 98.56 361 TYR A CA 1
ATOM 2881 C C . TYR A 1 361 ? -14.696 -22.485 -9.856 1.00 98.56 361 TYR A C 1
ATOM 2883 O O . TYR A 1 361 ? -15.683 -21.864 -9.457 1.00 98.56 361 TYR A O 1
ATOM 2891 N N . VAL A 1 362 ? -14.614 -23.814 -9.804 1.00 98.19 362 VAL A N 1
ATOM 2892 C CA . VAL A 1 362 ? -15.563 -24.674 -9.088 1.00 98.19 362 VAL A CA 1
ATOM 2893 C C . VAL A 1 362 ? -14.799 -25.427 -8.004 1.00 98.19 362 VAL A C 1
ATOM 2895 O O . VAL A 1 362 ? -13.742 -25.999 -8.290 1.00 98.19 362 VAL A O 1
ATOM 2898 N N . ASP A 1 363 ? -15.294 -25.378 -6.768 1.00 96.56 363 ASP A N 1
ATOM 2899 C CA . ASP A 1 363 ? -14.684 -26.076 -5.634 1.00 96.56 363 ASP A CA 1
ATOM 2900 C C . ASP A 1 363 ? -14.957 -27.596 -5.677 1.00 96.56 363 ASP A C 1
ATOM 2902 O O . ASP A 1 363 ? -15.659 -28.111 -6.551 1.00 96.56 363 ASP A O 1
ATOM 2906 N N . GLY A 1 364 ? -14.387 -28.348 -4.730 1.00 95.19 364 GLY A N 1
ATOM 2907 C CA . GLY A 1 364 ? -14.583 -29.802 -4.653 1.00 95.19 364 GLY A CA 1
ATOM 2908 C C . GLY A 1 364 ? -16.016 -30.227 -4.299 1.00 95.19 364 GLY A C 1
ATOM 2909 O O . GLY A 1 364 ? -16.351 -31.403 -4.426 1.00 95.19 364 GLY A O 1
ATOM 2910 N N . GLN A 1 365 ? -16.851 -29.288 -3.855 1.00 96.00 365 GLN A N 1
ATOM 2911 C CA . GLN A 1 365 ? -18.249 -29.475 -3.480 1.00 96.00 365 GLN A CA 1
ATOM 2912 C C . GLN A 1 365 ? -19.210 -29.102 -4.623 1.00 96.00 365 GLN A C 1
ATOM 2914 O O . GLN A 1 365 ? -20.417 -29.304 -4.495 1.00 96.00 365 GLN A O 1
ATOM 2919 N N . GLY A 1 366 ? -18.693 -28.598 -5.747 1.00 96.44 366 GLY A N 1
ATOM 2920 C CA . GLY A 1 366 ? -19.486 -28.172 -6.898 1.00 96.44 366 GLY A CA 1
ATOM 2921 C C . GLY A 1 366 ? -19.995 -26.730 -6.813 1.00 96.44 366 GLY A C 1
ATOM 2922 O O . GLY A 1 366 ? -20.753 -26.311 -7.692 1.00 96.44 366 GLY A O 1
ATOM 2923 N N . ASN A 1 367 ? -19.590 -25.952 -5.805 1.00 96.88 367 ASN A N 1
ATOM 2924 C CA . ASN A 1 367 ? -19.939 -24.538 -5.721 1.00 96.88 367 ASN A CA 1
ATOM 2925 C C . ASN A 1 367 ? -19.104 -23.738 -6.716 1.00 96.88 367 ASN A C 1
ATOM 2927 O O . ASN A 1 367 ? -17.912 -23.980 -6.904 1.00 96.88 367 ASN A O 1
ATOM 2931 N N . ARG A 1 368 ? -19.730 -22.746 -7.349 1.00 98.06 368 ARG A N 1
ATOM 2932 C CA . ARG A 1 368 ? -19.035 -21.810 -8.235 1.00 98.06 368 ARG A CA 1
ATOM 2933 C C . ARG A 1 368 ? -18.455 -20.673 -7.412 1.00 98.06 368 ARG A C 1
ATOM 2935 O O . ARG A 1 368 ? -19.105 -20.197 -6.491 1.00 98.06 368 ARG A O 1
ATOM 2942 N N . HIS A 1 369 ? -17.282 -20.202 -7.796 1.00 98.56 369 HIS A N 1
ATOM 2943 C CA . HIS A 1 369 ? -16.589 -19.102 -7.143 1.00 98.56 369 HIS A CA 1
ATOM 2944 C C . HIS A 1 369 ? -16.149 -18.058 -8.163 1.00 98.56 369 HIS A C 1
ATOM 2946 O O . HIS A 1 369 ? -15.879 -18.388 -9.323 1.00 98.56 369 HIS A O 1
ATOM 2952 N N . VAL A 1 370 ? -16.067 -16.805 -7.725 1.00 98.69 370 VAL A N 1
ATOM 2953 C CA . VAL A 1 370 ? -15.390 -15.720 -8.439 1.00 98.69 370 VAL A CA 1
ATOM 2954 C C . VAL A 1 370 ? -14.394 -15.056 -7.505 1.00 98.69 370 VAL A C 1
ATOM 2956 O O . VAL A 1 370 ? -14.725 -14.713 -6.374 1.00 98.69 370 VAL A O 1
ATOM 2959 N N . VAL A 1 371 ? -13.176 -14.860 -7.995 1.00 98.75 371 VAL A N 1
ATOM 2960 C CA . VAL A 1 371 ? -12.094 -14.240 -7.233 1.00 98.75 371 VAL A CA 1
ATOM 2961 C C . VAL A 1 371 ? -11.700 -12.946 -7.919 1.00 98.75 371 VAL A C 1
ATOM 2963 O O . VAL A 1 371 ? -11.291 -12.971 -9.078 1.00 98.75 371 VAL A O 1
ATOM 2966 N N . GLY A 1 372 ? -11.813 -11.827 -7.209 1.00 98.38 372 GLY A N 1
ATOM 2967 C CA . GLY A 1 372 ? -11.319 -10.517 -7.637 1.00 98.38 372 GLY A CA 1
ATOM 2968 C C . GLY A 1 372 ? -10.127 -10.121 -6.775 1.00 98.38 372 GLY A C 1
ATOM 2969 O O . GLY A 1 372 ? -10.207 -10.216 -5.554 1.00 98.38 372 GLY A O 1
ATOM 2970 N N . PHE A 1 373 ? -9.016 -9.716 -7.389 1.00 98.25 373 PHE A N 1
ATOM 2971 C CA . PHE A 1 373 ? -7.758 -9.433 -6.684 1.00 98.25 373 PHE A CA 1
ATOM 2972 C C . PHE A 1 373 ? -6.937 -8.360 -7.417 1.00 98.25 373 PHE A C 1
ATOM 2974 O O . PHE A 1 373 ? -7.434 -7.735 -8.352 1.00 98.25 373 PHE A O 1
ATOM 2981 N N . GLU A 1 374 ? -5.691 -8.123 -7.003 1.00 97.94 374 GLU A N 1
ATOM 2982 C CA . GLU A 1 374 ? -4.751 -7.234 -7.694 1.00 97.94 374 GLU A CA 1
ATOM 2983 C C . GLU A 1 374 ? -3.510 -7.992 -8.189 1.00 97.94 374 GLU A C 1
ATOM 2985 O O . GLU A 1 374 ? -3.022 -8.920 -7.547 1.00 97.94 374 GLU A O 1
ATOM 2990 N N . ASP A 1 375 ? -2.943 -7.561 -9.313 1.00 97.62 375 ASP A N 1
ATOM 2991 C CA . ASP A 1 375 ? -1.690 -8.089 -9.850 1.00 97.62 375 ASP A CA 1
ATOM 2992 C C . ASP A 1 375 ? -0.745 -6.962 -10.298 1.00 97.62 375 ASP A C 1
ATOM 2994 O O . ASP A 1 375 ? -1.001 -5.767 -10.117 1.00 97.62 375 ASP A O 1
ATOM 2998 N N . ALA 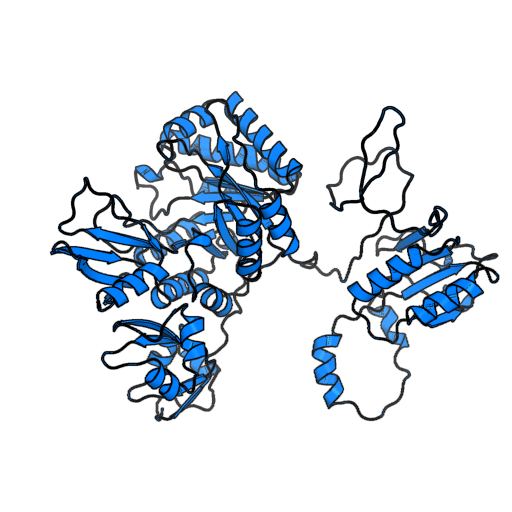A 1 376 ? 0.389 -7.325 -10.903 1.00 96.81 376 ALA A N 1
ATOM 2999 C CA . ALA A 1 376 ? 1.363 -6.342 -11.363 1.00 96.81 376 ALA A CA 1
ATOM 3000 C C . ALA A 1 376 ? 0.793 -5.336 -12.383 1.00 96.81 376 ALA A C 1
ATOM 3002 O O . ALA A 1 376 ? 1.267 -4.194 -12.439 1.00 96.81 376 ALA A O 1
ATOM 3003 N N . ARG A 1 377 ? -0.212 -5.727 -13.183 1.00 97.88 377 ARG A N 1
ATOM 3004 C CA . ARG A 1 377 ? -0.858 -4.859 -14.181 1.00 97.88 377 ARG A CA 1
ATOM 3005 C C . ARG A 1 377 ? -1.708 -3.810 -13.474 1.00 97.88 377 ARG A C 1
ATOM 3007 O O . ARG A 1 377 ? -1.488 -2.615 -13.681 1.00 97.88 377 ARG A O 1
ATOM 3014 N N . SER A 1 378 ? -2.613 -4.242 -12.597 1.00 98.25 378 SER A N 1
ATOM 3015 C CA . SER A 1 378 ? -3.537 -3.349 -11.887 1.00 98.25 378 SER A CA 1
ATOM 3016 C C . SER A 1 378 ? -2.813 -2.387 -10.939 1.00 98.25 378 SER A C 1
ATOM 3018 O O . SER A 1 378 ? -3.073 -1.179 -10.953 1.00 98.25 378 SER A O 1
ATOM 3020 N N . ILE A 1 379 ? -1.808 -2.871 -10.203 1.00 97.50 379 ILE A N 1
ATOM 3021 C CA . ILE A 1 379 ? -0.991 -2.026 -9.323 1.00 97.50 379 ILE A CA 1
ATOM 3022 C C . ILE A 1 379 ? -0.141 -1.031 -10.128 1.00 97.50 379 ILE A C 1
ATOM 3024 O O . ILE A 1 379 ? -0.039 0.134 -9.738 1.00 97.50 379 ILE A O 1
ATOM 3028 N N . SER A 1 380 ? 0.408 -1.426 -11.287 1.00 96.88 380 SER A N 1
ATOM 3029 C CA . SER A 1 380 ? 1.124 -0.488 -12.172 1.00 96.88 380 SER A CA 1
ATOM 3030 C C . SER A 1 380 ? 0.247 0.691 -12.591 1.00 96.88 380 SER A C 1
ATOM 3032 O O . SER A 1 380 ? 0.713 1.831 -12.593 1.00 96.88 380 SER A O 1
ATOM 3034 N N . LYS A 1 381 ? -1.023 0.440 -12.930 1.00 97.69 381 LYS A N 1
ATOM 3035 C CA . LYS A 1 381 ? -1.975 1.483 -13.345 1.00 97.69 381 LYS A CA 1
ATOM 3036 C C . LYS A 1 381 ? -2.262 2.460 -12.210 1.00 97.69 381 LYS A C 1
ATOM 3038 O O . LYS A 1 381 ? -2.238 3.672 -12.417 1.00 97.69 381 LYS A O 1
ATOM 3043 N N . LYS A 1 382 ? -2.432 1.957 -10.987 1.00 98.06 382 LYS A N 1
ATOM 3044 C CA . LYS A 1 382 ? -2.615 2.799 -9.794 1.00 98.06 382 LYS A CA 1
ATOM 3045 C C . LYS A 1 382 ? -1.357 3.614 -9.460 1.00 98.06 382 LYS A C 1
ATOM 3047 O O . LYS A 1 382 ? -1.457 4.794 -9.130 1.00 98.06 382 LYS A O 1
ATOM 3052 N N . MET A 1 383 ? -0.159 3.049 -9.639 1.00 96.69 383 MET A N 1
ATOM 3053 C CA . MET A 1 383 ? 1.101 3.796 -9.492 1.00 96.69 383 MET A CA 1
ATOM 3054 C C . MET A 1 383 ? 1.296 4.874 -10.565 1.00 96.69 383 MET A C 1
ATOM 3056 O O . MET A 1 383 ? 1.872 5.928 -10.285 1.00 96.69 383 MET A O 1
ATOM 3060 N N . GLN A 1 384 ? 0.780 4.664 -11.778 1.00 96.44 384 GLN A N 1
ATOM 3061 C CA . GLN A 1 384 ? 0.740 5.711 -12.801 1.00 96.44 384 GLN A CA 1
ATOM 3062 C C . GLN A 1 384 ? -0.153 6.883 -12.371 1.00 96.44 384 GLN A C 1
ATOM 3064 O O . GLN A 1 384 ? 0.265 8.025 -12.560 1.00 96.44 384 GLN A O 1
ATOM 3069 N N . LEU A 1 385 ? -1.296 6.634 -11.714 1.00 98.12 385 LEU A N 1
ATOM 3070 C CA . LEU A 1 385 ? -2.147 7.710 -11.178 1.00 98.12 385 LEU A CA 1
ATOM 3071 C C . LEU A 1 385 ? -1.412 8.583 -10.157 1.00 98.12 385 LEU A C 1
ATOM 3073 O O . LEU A 1 385 ? -1.555 9.803 -10.189 1.00 98.12 385 LEU A O 1
ATOM 3077 N N . ILE A 1 386 ? -0.583 7.987 -9.290 1.00 97.94 386 ILE A N 1
ATOM 3078 C CA . ILE A 1 386 ? 0.212 8.749 -8.312 1.00 97.94 386 ILE A CA 1
ATOM 3079 C C . ILE A 1 386 ? 1.088 9.796 -9.016 1.00 97.94 386 ILE A C 1
ATOM 3081 O O . ILE A 1 386 ? 1.175 10.943 -8.577 1.00 97.94 386 ILE A O 1
ATOM 3085 N N . ARG A 1 387 ? 1.703 9.416 -10.141 1.00 96.00 387 ARG A N 1
ATOM 3086 C CA . ARG A 1 387 ? 2.548 10.311 -10.944 1.00 96.00 387 ARG A CA 1
ATOM 3087 C C . ARG A 1 387 ? 1.737 11.312 -11.750 1.00 96.00 387 ARG A C 1
ATOM 3089 O O . ARG A 1 387 ? 2.129 12.471 -11.829 1.00 96.00 387 ARG A O 1
ATOM 3096 N N . GLU A 1 388 ? 0.640 10.858 -12.347 1.00 96.31 388 GLU A N 1
ATOM 3097 C CA . GLU A 1 388 ? -0.256 11.679 -13.161 1.00 96.31 388 GLU A CA 1
ATOM 3098 C C . GLU A 1 388 ? -0.820 12.847 -12.347 1.00 96.31 388 GLU A C 1
ATOM 3100 O O . GLU A 1 388 ? -0.724 13.999 -12.762 1.00 96.31 388 GLU A O 1
ATOM 3105 N N . PHE A 1 389 ? -1.328 12.559 -11.147 1.00 98.06 389 PHE A N 1
ATOM 3106 C CA . PHE A 1 389 ? -1.874 13.565 -10.235 1.00 98.06 389 PHE A CA 1
ATOM 3107 C C . PHE A 1 389 ? -0.825 14.228 -9.341 1.00 98.06 389 PHE A C 1
ATOM 3109 O O . PHE A 1 389 ? -1.150 15.160 -8.604 1.00 98.06 389 PHE A O 1
ATOM 3116 N N . GLN A 1 390 ? 0.427 13.772 -9.411 1.00 97.25 390 GLN A N 1
ATOM 3117 C CA . GLN A 1 390 ? 1.556 14.287 -8.640 1.00 97.25 390 GLN A CA 1
ATOM 3118 C C . GLN A 1 390 ? 1.292 14.323 -7.120 1.00 97.25 390 GLN A C 1
ATOM 3120 O O . GLN A 1 390 ? 1.583 15.324 -6.455 1.00 97.25 390 GLN A O 1
ATOM 3125 N N . ILE A 1 391 ? 0.718 13.249 -6.570 1.00 98.19 391 ILE A N 1
ATOM 3126 C CA . ILE A 1 391 ? 0.417 13.133 -5.133 1.00 98.19 391 ILE A CA 1
ATOM 3127 C C . ILE A 1 391 ? 1.617 12.621 -4.321 1.00 98.19 391 ILE A C 1
ATOM 3129 O O . ILE A 1 391 ? 2.541 12.005 -4.847 1.00 98.19 391 ILE A O 1
ATOM 3133 N N . GLY A 1 392 ? 1.612 12.922 -3.021 1.00 96.12 392 GLY A N 1
ATOM 3134 C CA . GLY A 1 392 ? 2.760 12.826 -2.115 1.00 96.12 392 GLY A CA 1
ATOM 3135 C C . GLY A 1 392 ? 3.331 11.427 -1.916 1.00 96.12 392 GLY A C 1
ATOM 3136 O O . GLY A 1 392 ? 4.517 11.297 -1.589 1.00 96.12 392 GLY A O 1
ATOM 3137 N N . GLY A 1 393 ? 2.525 10.394 -2.150 1.00 96.62 393 GLY A N 1
ATOM 3138 C CA . GLY A 1 393 ? 3.045 9.049 -2.277 1.00 96.62 393 GLY A CA 1
ATOM 3139 C C . GLY A 1 393 ? 2.018 7.936 -2.216 1.00 96.62 393 GLY A C 1
ATOM 3140 O O . GLY A 1 393 ? 0.900 8.062 -2.713 1.00 96.62 393 GLY A O 1
ATOM 3141 N N . VAL A 1 394 ? 2.448 6.816 -1.652 1.00 97.31 394 VAL A N 1
ATOM 3142 C CA . VAL A 1 394 ? 1.780 5.519 -1.737 1.00 97.31 394 VAL A CA 1
ATOM 3143 C C . VAL A 1 394 ? 1.799 4.843 -0.377 1.00 97.31 394 VAL A C 1
ATOM 3145 O O . VAL A 1 394 ? 2.702 5.067 0.430 1.00 97.31 394 VAL A O 1
ATOM 3148 N N . GLY A 1 395 ? 0.829 3.984 -0.119 1.00 94.50 395 GLY A N 1
ATOM 3149 C CA . GLY A 1 395 ? 0.943 3.039 0.971 1.00 94.50 395 GLY A CA 1
ATOM 3150 C C . GLY A 1 395 ? 0.182 1.753 0.712 1.00 94.50 395 GLY A C 1
ATOM 3151 O O . GLY A 1 395 ? -0.491 1.615 -0.307 1.00 94.50 395 GLY A O 1
ATOM 3152 N N . ALA A 1 396 ? 0.318 0.803 1.627 1.00 91.00 396 ALA A N 1
ATOM 3153 C CA . ALA A 1 396 ? -0.246 -0.529 1.466 1.00 91.00 396 ALA A CA 1
ATOM 3154 C C . ALA A 1 396 ? -0.838 -1.064 2.772 1.00 91.00 396 ALA A C 1
ATOM 3156 O O . ALA A 1 396 ? -0.217 -0.948 3.835 1.00 91.00 396 ALA A O 1
ATOM 3157 N N . TRP A 1 397 ? -2.002 -1.704 2.650 1.00 86.56 397 TRP A N 1
ATOM 3158 C CA . TRP A 1 397 ? -2.610 -2.539 3.683 1.00 86.56 397 TRP A CA 1
ATOM 3159 C C . TRP A 1 397 ? -2.665 -3.997 3.194 1.00 86.56 397 TRP A C 1
ATOM 3161 O O . TRP A 1 397 ? -3.224 -4.287 2.136 1.00 86.56 397 TRP A O 1
ATOM 3171 N N . GLN A 1 398 ? -2.067 -4.965 3.884 1.00 83.88 398 GLN A N 1
ATOM 3172 C CA . GLN A 1 398 ? -1.005 -4.841 4.890 1.00 83.88 398 GLN A CA 1
ATOM 3173 C C . GLN A 1 398 ? 0.224 -5.631 4.434 1.00 83.88 398 GLN A C 1
ATOM 3175 O O . GLN A 1 398 ? 0.109 -6.595 3.673 1.00 83.88 398 GLN A O 1
ATOM 3180 N N . LEU A 1 399 ? 1.409 -5.248 4.914 1.00 87.06 399 LEU A N 1
ATOM 3181 C CA . LEU A 1 399 ? 2.690 -5.770 4.415 1.00 87.06 399 LEU A CA 1
ATOM 3182 C C . LEU A 1 399 ? 2.843 -7.298 4.543 1.00 87.06 399 LEU A C 1
ATOM 3184 O O . LEU A 1 399 ? 3.562 -7.919 3.763 1.00 87.06 399 LEU A O 1
ATOM 3188 N N . SER A 1 400 ? 2.162 -7.920 5.507 1.00 84.69 400 SER A N 1
ATOM 3189 C CA . SER A 1 400 ? 2.251 -9.360 5.782 1.00 84.69 400 SER A CA 1
ATOM 3190 C C . SER A 1 400 ? 1.562 -10.252 4.745 1.00 84.69 400 SER A C 1
ATOM 3192 O O . SER A 1 400 ? 1.851 -11.447 4.711 1.00 84.69 400 SER A O 1
ATOM 3194 N N . LEU A 1 401 ? 0.680 -9.704 3.901 1.00 82.88 401 LEU A N 1
ATOM 3195 C CA . LEU A 1 401 ? -0.059 -10.481 2.898 1.00 82.88 401 LEU A CA 1
ATOM 3196 C C . LEU A 1 401 ? 0.829 -10.965 1.743 1.00 82.88 401 LEU A C 1
ATOM 3198 O O . LEU A 1 401 ? 0.505 -11.969 1.108 1.00 82.88 401 LEU A O 1
ATOM 3202 N N . GLY A 1 402 ? 1.971 -10.299 1.534 1.00 70.62 402 GLY A N 1
ATOM 3203 C CA . GLY A 1 402 ? 2.961 -10.653 0.524 1.00 70.62 402 GLY A CA 1
ATOM 3204 C C . GLY A 1 402 ? 2.503 -10.326 -0.899 1.00 70.62 402 GLY A C 1
ATOM 3205 O O . GLY A 1 402 ? 1.475 -10.800 -1.374 1.00 70.62 402 GLY A O 1
ATOM 3206 N N . PHE A 1 403 ? 3.307 -9.535 -1.604 1.00 86.38 403 PHE A N 1
ATOM 3207 C CA . PHE A 1 403 ? 3.129 -9.244 -3.025 1.00 86.38 403 PHE A CA 1
ATOM 3208 C C . PHE A 1 403 ? 4.519 -9.134 -3.675 1.00 86.38 403 PHE A C 1
ATOM 3210 O O . PHE A 1 403 ? 5.141 -8.070 -3.580 1.00 86.38 403 PHE A O 1
ATOM 3217 N N . PRO A 1 404 ? 5.059 -10.238 -4.231 1.00 87.69 404 PRO A N 1
ATOM 3218 C CA . PRO A 1 404 ? 6.450 -10.328 -4.695 1.00 87.69 404 PRO A CA 1
ATOM 3219 C C . PRO A 1 404 ? 6.852 -9.247 -5.705 1.00 87.69 404 PRO A C 1
ATOM 3221 O O . PRO A 1 404 ? 7.979 -8.756 -5.680 1.00 87.69 404 PRO A O 1
ATOM 3224 N N . GLU A 1 405 ? 5.919 -8.826 -6.555 1.00 87.69 405 GLU A N 1
ATOM 3225 C CA . GLU A 1 405 ? 6.129 -7.813 -7.586 1.00 87.69 405 GLU A CA 1
ATOM 3226 C C . GLU A 1 405 ? 6.154 -6.386 -7.008 1.00 87.69 405 GLU A C 1
ATOM 3228 O O . GLU A 1 405 ? 6.685 -5.466 -7.637 1.00 87.69 405 GLU A O 1
ATOM 3233 N N . GLY A 1 406 ? 5.617 -6.188 -5.800 1.00 89.00 406 GLY A N 1
ATOM 3234 C CA . GLY A 1 406 ? 5.473 -4.893 -5.131 1.00 89.00 406 GLY A CA 1
ATOM 3235 C C . GLY A 1 406 ? 6.780 -4.099 -4.991 1.00 89.00 406 GLY A C 1
ATOM 3236 O O . GLY A 1 406 ? 6.827 -2.956 -5.451 1.00 89.00 406 GLY A O 1
ATOM 3237 N N . PRO A 1 407 ? 7.858 -4.668 -4.414 1.00 87.19 407 PRO A N 1
ATOM 3238 C CA . PRO A 1 407 ? 9.179 -4.037 -4.341 1.00 87.19 407 PRO A CA 1
ATOM 3239 C C . PRO A 1 407 ? 9.707 -3.507 -5.678 1.00 87.19 407 PRO A C 1
ATOM 3241 O O . PRO A 1 407 ? 10.221 -2.385 -5.768 1.00 87.19 407 PRO A O 1
ATOM 3244 N N . TRP A 1 408 ? 9.551 -4.297 -6.742 1.00 88.25 408 TRP A N 1
ATOM 3245 C CA . TRP A 1 408 ? 9.959 -3.882 -8.077 1.00 88.25 408 TRP A CA 1
ATOM 3246 C C . TRP A 1 408 ? 9.087 -2.739 -8.600 1.00 88.25 408 TRP A C 1
ATOM 3248 O O . TRP A 1 408 ? 9.613 -1.754 -9.116 1.00 88.25 408 TRP A O 1
ATOM 3258 N N . LEU A 1 409 ? 7.765 -2.844 -8.455 1.00 90.94 409 LEU A N 1
ATOM 3259 C CA . LEU A 1 409 ? 6.841 -1.793 -8.876 1.00 90.94 409 LEU A CA 1
ATOM 3260 C C . LEU A 1 409 ? 7.173 -0.473 -8.169 1.00 90.94 409 LEU A C 1
ATOM 3262 O O . LEU A 1 409 ? 7.357 0.548 -8.832 1.00 90.94 409 LEU A O 1
ATOM 3266 N N . LEU A 1 410 ? 7.365 -0.503 -6.848 1.00 91.12 410 LEU A N 1
ATOM 3267 C CA . LEU A 1 410 ? 7.734 0.677 -6.067 1.00 91.12 410 LEU A CA 1
ATOM 3268 C C . LEU A 1 410 ? 9.024 1.328 -6.578 1.00 91.12 410 LEU A C 1
ATOM 3270 O O . LEU A 1 410 ? 9.023 2.519 -6.875 1.00 91.12 410 LEU A O 1
ATOM 3274 N N . THR A 1 411 ? 10.103 0.555 -6.731 1.00 89.75 411 THR A N 1
ATOM 3275 C CA . THR A 1 411 ? 11.410 1.083 -7.172 1.00 89.75 411 THR A CA 1
ATOM 3276 C C . THR A 1 411 ? 11.447 1.484 -8.643 1.00 89.75 411 THR A C 1
ATOM 3278 O O . THR A 1 411 ? 12.221 2.357 -9.028 1.00 89.75 411 THR A O 1
ATOM 3281 N N . LYS A 1 412 ? 10.593 0.895 -9.484 1.00 89.19 412 LYS A N 1
ATOM 3282 C CA . LYS A 1 412 ? 10.428 1.313 -10.877 1.00 89.19 412 LYS A CA 1
ATOM 3283 C C . LYS A 1 412 ? 9.748 2.666 -10.974 1.00 89.19 412 LYS A C 1
ATOM 3285 O O . LYS A 1 412 ? 10.211 3.526 -11.720 1.00 89.19 412 LYS A O 1
ATOM 3290 N N . PHE A 1 413 ? 8.619 2.836 -10.290 1.00 92.31 413 PHE A N 1
ATOM 3291 C CA . PHE A 1 413 ? 7.821 4.050 -10.413 1.00 92.31 413 PHE A CA 1
ATOM 3292 C C . PHE A 1 413 ? 8.396 5.207 -9.604 1.00 92.31 413 PHE A C 1
ATOM 3294 O O . PHE A 1 413 ? 8.211 6.359 -10.011 1.00 92.31 413 PHE A O 1
ATOM 3301 N N . PHE A 1 414 ? 9.103 4.913 -8.510 1.00 94.12 414 PHE A N 1
ATOM 3302 C CA . PHE A 1 414 ? 9.427 5.903 -7.499 1.00 94.12 414 PHE A CA 1
ATOM 3303 C C . PHE A 1 414 ? 10.836 5.774 -6.923 1.00 94.12 414 PHE A C 1
ATOM 3305 O O . PHE A 1 414 ? 11.402 4.690 -6.812 1.00 94.12 414 PHE A O 1
ATOM 3312 N N . HIS A 1 415 ? 11.350 6.910 -6.460 1.00 93.12 415 HIS A N 1
ATOM 3313 C CA . HIS A 1 415 ? 12.422 6.958 -5.480 1.00 93.12 415 HIS A CA 1
ATOM 3314 C C . HIS A 1 415 ? 11.797 7.123 -4.089 1.00 93.12 415 HIS A C 1
ATOM 3316 O O . HIS A 1 415 ? 11.099 8.107 -3.825 1.00 93.12 415 HIS A O 1
ATOM 3322 N N . ILE A 1 416 ? 12.010 6.160 -3.193 1.00 91.75 416 ILE A N 1
ATOM 3323 C CA . ILE A 1 416 ? 11.399 6.195 -1.861 1.00 91.75 416 ILE A CA 1
ATOM 3324 C C . ILE A 1 416 ? 12.150 7.195 -0.987 1.00 91.75 416 ILE A C 1
ATOM 3326 O O . ILE A 1 416 ? 13.363 7.092 -0.800 1.00 91.75 416 ILE A O 1
ATOM 3330 N N . LYS A 1 417 ? 11.428 8.170 -0.431 1.00 90.69 417 LYS A N 1
ATOM 3331 C CA . LYS A 1 417 ? 11.985 9.080 0.569 1.00 90.69 417 LYS A CA 1
ATOM 3332 C C . LYS A 1 417 ? 12.339 8.263 1.798 1.00 90.69 417 LYS A C 1
ATOM 3334 O O . LYS A 1 417 ? 11.488 7.590 2.371 1.00 90.69 417 LYS A O 1
ATOM 3339 N N . LYS A 1 418 ? 13.594 8.305 2.207 1.00 82.75 418 LYS A N 1
ATOM 3340 C CA . LYS A 1 418 ? 14.002 7.788 3.506 1.00 82.75 418 LYS A CA 1
ATOM 3341 C C . LYS A 1 418 ? 14.025 8.917 4.513 1.00 82.75 418 LYS A C 1
ATOM 3343 O O . LYS A 1 418 ? 13.868 10.078 4.143 1.00 82.75 418 LYS A O 1
ATOM 3348 N N . LEU A 1 419 ? 14.233 8.566 5.779 1.00 62.66 419 LEU A N 1
ATOM 3349 C CA . LEU A 1 419 ? 14.892 9.501 6.675 1.00 62.66 419 LEU A CA 1
ATOM 3350 C C . LEU A 1 419 ? 16.123 10.015 5.940 1.00 62.66 419 LEU A C 1
ATOM 3352 O O . LEU A 1 419 ? 17.075 9.261 5.716 1.00 62.66 419 LEU A O 1
ATOM 3356 N N . GLU A 1 420 ? 16.061 11.272 5.518 1.00 44.16 420 GLU A N 1
ATOM 3357 C CA . GLU A 1 420 ? 17.266 12.020 5.245 1.00 44.16 420 GLU A CA 1
ATOM 3358 C C . GLU A 1 420 ? 18.104 11.852 6.514 1.00 44.16 420 GLU A C 1
ATOM 3360 O O . GLU A 1 420 ? 17.654 12.168 7.620 1.00 44.16 420 GLU A O 1
ATOM 3365 N N . SER A 1 421 ? 19.313 11.298 6.387 1.00 32.69 421 SER A N 1
ATOM 3366 C CA . SER A 1 421 ? 20.364 11.755 7.291 1.00 32.69 421 SER A CA 1
ATOM 3367 C C . SER A 1 421 ? 20.268 13.269 7.239 1.00 32.69 421 SER A C 1
ATOM 3369 O O . SER A 1 421 ? 20.268 13.773 6.118 1.00 32.69 421 SER A O 1
ATOM 3371 N N . ILE A 1 422 ? 20.066 13.944 8.375 1.00 30.36 422 ILE A N 1
ATOM 3372 C CA . ILE A 1 422 ? 19.939 15.407 8.455 1.00 30.36 422 ILE A CA 1
ATOM 3373 C C . ILE A 1 422 ? 20.862 16.025 7.396 1.00 30.36 422 ILE A C 1
ATOM 3375 O O . ILE A 1 422 ? 22.077 15.875 7.467 1.00 30.36 422 ILE A O 1
ATOM 3379 N N . GLY A 1 423 ? 20.241 16.527 6.329 1.00 30.03 423 GLY A N 1
ATOM 3380 C CA . GLY A 1 423 ? 20.886 16.637 5.019 1.00 30.03 423 GLY A CA 1
ATOM 3381 C C . GLY A 1 423 ? 19.877 16.860 3.891 1.00 30.03 423 GLY A C 1
ATOM 3382 O O . GLY A 1 423 ? 20.048 16.349 2.790 1.00 30.03 423 GLY A O 1
ATOM 3383 N N . GLY A 1 424 ? 18.817 17.617 4.186 1.00 26.78 424 GLY A N 1
ATOM 3384 C CA . GLY A 1 424 ? 17.885 18.216 3.221 1.00 26.78 424 GLY A CA 1
ATOM 3385 C C . GLY A 1 424 ? 17.847 19.743 3.317 1.00 26.78 424 GLY A C 1
ATOM 3386 O O . GLY A 1 424 ? 16.883 20.377 2.917 1.00 26.78 424 GLY A O 1
ATOM 3387 N N . ASN A 1 425 ? 18.887 20.321 3.911 1.00 27.20 425 ASN A N 1
ATOM 3388 C CA . ASN A 1 425 ? 19.514 21.582 3.543 1.00 27.20 425 ASN A CA 1
ATOM 3389 C C . ASN A 1 425 ? 20.981 21.387 3.937 1.00 27.20 425 ASN A C 1
ATOM 3391 O O . ASN A 1 425 ? 21.233 20.930 5.048 1.00 27.20 425 ASN A O 1
ATOM 3395 N N . LYS A 1 426 ? 21.905 21.616 2.994 1.00 33.59 426 LYS A N 1
ATOM 3396 C CA . LYS A 1 426 ? 23.371 21.494 3.127 1.00 33.59 426 LYS A CA 1
ATOM 3397 C C . LYS A 1 426 ? 23.873 21.431 4.583 1.00 33.59 426 LYS A C 1
ATOM 3399 O O . LYS A 1 426 ? 24.035 22.482 5.183 1.00 33.59 426 LYS A O 1
ATOM 3404 N N . ILE A 1 427 ? 24.172 20.238 5.104 1.00 25.45 427 ILE A N 1
ATOM 3405 C CA . ILE A 1 427 ? 25.164 20.033 6.172 1.00 25.45 427 ILE A CA 1
ATOM 3406 C C . ILE A 1 427 ? 25.851 18.699 5.886 1.00 25.45 427 ILE A C 1
ATOM 3408 O O . ILE A 1 427 ? 25.216 17.646 5.817 1.00 25.45 427 ILE A O 1
ATOM 3412 N N . ILE A 1 428 ? 27.154 18.779 5.641 1.00 26.06 428 ILE A N 1
ATOM 3413 C CA . ILE A 1 428 ? 28.043 17.642 5.461 1.00 26.06 428 ILE A CA 1
ATOM 3414 C C . ILE A 1 428 ? 28.479 17.193 6.860 1.00 26.06 428 ILE A C 1
ATOM 3416 O O . ILE A 1 428 ? 29.002 18.016 7.595 1.00 26.06 428 ILE A O 1
ATOM 3420 N N . SER A 1 429 ? 28.242 15.914 7.170 1.00 26.39 429 SER A N 1
ATOM 3421 C CA . SER A 1 429 ? 28.626 15.162 8.379 1.00 26.39 429 SER A CA 1
ATOM 3422 C C . SER A 1 429 ? 28.295 15.764 9.754 1.00 26.39 429 SER A C 1
ATOM 3424 O O . SER A 1 429 ? 28.469 16.936 10.062 1.00 26.39 429 SER A O 1
ATOM 3426 N N . SER A 1 430 ? 27.826 14.911 10.661 1.00 24.33 430 SER A N 1
ATOM 3427 C CA . SER A 1 430 ? 27.976 15.172 12.096 1.00 24.33 430 SER A CA 1
ATOM 3428 C C . SER A 1 430 ? 27.983 13.844 12.837 1.00 24.33 430 SER A C 1
ATOM 3430 O O . SER A 1 430 ? 26.975 13.147 12.954 1.00 24.33 430 SER A O 1
ATOM 3432 N N . LEU A 1 431 ? 29.177 13.494 13.298 1.00 23.11 431 LEU A N 1
ATOM 3433 C CA . LEU A 1 431 ? 29.464 12.477 14.292 1.00 23.11 431 LEU A CA 1
ATOM 3434 C C . LEU A 1 431 ? 29.198 13.101 15.678 1.00 23.11 431 LEU A C 1
ATOM 3436 O O . LEU A 1 431 ? 29.715 14.170 15.982 1.00 23.11 431 LEU A O 1
ATOM 3440 N N . LEU A 1 432 ? 28.388 12.453 16.512 1.00 24.09 432 LEU A N 1
ATOM 3441 C CA . LEU A 1 432 ? 28.158 12.816 17.920 1.00 24.09 432 LEU A CA 1
ATOM 3442 C C . LEU A 1 432 ? 29.168 12.088 18.813 1.00 24.09 432 LEU A C 1
ATOM 3444 O O . LEU A 1 432 ? 29.358 10.898 18.588 1.00 24.09 432 LEU A O 1
ATOM 3448 N N . LEU A 1 433 ? 29.696 12.730 19.869 1.00 22.95 433 LEU A N 1
ATOM 3449 C CA . LEU A 1 433 ? 30.080 12.086 21.143 1.00 22.95 433 LEU A CA 1
ATOM 3450 C C . LEU A 1 433 ? 30.190 13.121 22.295 1.00 22.95 433 LEU A C 1
ATOM 3452 O O . LEU A 1 433 ? 30.616 14.252 22.089 1.00 22.95 433 LEU A O 1
ATOM 3456 N N . PHE A 1 434 ? 29.774 12.710 23.501 1.00 24.20 434 PHE A N 1
ATOM 3457 C CA . PHE A 1 434 ? 29.622 13.500 24.740 1.00 24.20 434 PHE A CA 1
ATOM 3458 C C . PHE A 1 434 ? 30.896 13.575 25.616 1.00 24.20 434 PHE A C 1
ATOM 3460 O O . PHE A 1 434 ? 31.678 12.627 25.635 1.00 24.20 434 PHE A O 1
ATOM 3467 N N . SER A 1 435 ? 30.985 14.586 26.499 1.00 23.08 435 SER A N 1
ATOM 3468 C CA . SER A 1 435 ? 31.657 14.491 27.816 1.00 23.08 435 SER A CA 1
ATOM 3469 C C . SER A 1 435 ? 30.951 15.347 28.886 1.00 23.08 435 SER A C 1
ATOM 3471 O O . SER A 1 435 ? 30.358 16.374 28.570 1.00 23.08 435 SER A O 1
ATOM 3473 N N . GLY A 1 436 ? 30.961 14.886 30.143 1.00 24.03 436 GLY A N 1
ATOM 3474 C CA . GLY A 1 436 ? 30.085 15.349 31.226 1.00 24.03 436 GLY A CA 1
ATOM 3475 C C . GLY A 1 436 ? 30.513 16.586 32.034 1.00 24.03 436 GLY A C 1
ATOM 3476 O O . GLY A 1 436 ? 31.637 17.065 31.956 1.00 24.03 436 GLY A O 1
ATOM 3477 N N . ASN A 1 437 ? 29.559 17.004 32.878 1.00 27.95 437 ASN A N 1
ATOM 3478 C CA . ASN A 1 437 ? 29.601 17.994 33.963 1.00 27.95 437 ASN A CA 1
ATOM 3479 C C . ASN A 1 437 ? 29.911 19.455 33.601 1.00 27.95 437 ASN A C 1
ATOM 3481 O O . ASN A 1 437 ? 30.959 19.975 33.957 1.00 27.95 437 ASN A O 1
ATOM 3485 N N . CYS A 1 438 ? 28.915 20.165 33.065 1.00 23.83 438 CYS A N 1
ATOM 3486 C CA . CYS A 1 438 ? 28.478 21.462 33.602 1.00 23.83 438 CYS A CA 1
ATOM 3487 C C . CYS A 1 438 ? 27.138 21.877 32.966 1.00 23.83 438 CYS A C 1
ATOM 3489 O O . CYS A 1 438 ? 26.737 21.300 31.965 1.00 23.83 438 CYS A O 1
ATOM 3491 N N . VAL A 1 439 ? 26.500 22.907 33.529 1.00 26.30 439 VAL A N 1
ATOM 3492 C CA . VAL A 1 439 ? 25.251 23.578 33.104 1.00 26.30 439 VAL A CA 1
ATOM 3493 C C . VAL A 1 439 ? 23.992 23.139 33.867 1.00 26.30 439 VAL A C 1
ATOM 3495 O O . VAL A 1 439 ? 23.185 22.310 33.449 1.00 26.30 439 VAL A O 1
ATOM 3498 N N . LYS A 1 440 ? 23.820 23.797 35.019 1.00 26.98 440 LYS A N 1
ATOM 3499 C CA . LYS A 1 440 ? 22.509 24.173 35.552 1.00 26.98 440 LYS A CA 1
ATOM 3500 C C . LYS A 1 440 ? 21.874 25.183 34.580 1.00 26.98 440 LYS A C 1
ATOM 3502 O O . LYS A 1 440 ? 22.547 26.119 34.174 1.00 26.98 440 LYS A O 1
ATOM 3507 N N . GLU A 1 441 ? 20.597 24.970 34.264 1.00 28.17 441 GLU A N 1
ATOM 3508 C CA . GLU A 1 441 ? 19.691 25.852 33.506 1.00 28.17 441 GLU A CA 1
ATOM 3509 C C . GLU A 1 441 ? 20.052 26.182 32.043 1.00 28.17 441 GLU A C 1
ATOM 3511 O O . GLU A 1 441 ? 20.687 27.185 31.745 1.00 28.17 441 GLU A O 1
ATOM 3516 N N . VAL A 1 442 ? 19.468 25.421 31.107 1.00 24.77 442 VAL A N 1
ATOM 3517 C CA . VAL A 1 442 ? 19.091 25.925 29.772 1.00 24.77 442 VAL A CA 1
ATOM 3518 C C . VAL A 1 442 ? 17.637 25.529 29.507 1.00 24.77 442 VAL A C 1
ATOM 3520 O O . VAL A 1 442 ? 17.288 24.350 29.441 1.00 24.77 442 VAL A O 1
ATOM 3523 N N . ARG A 1 443 ? 16.758 26.532 29.410 1.00 24.30 443 ARG A N 1
ATOM 3524 C CA . ARG A 1 443 ? 15.356 26.391 28.992 1.00 24.30 443 ARG A CA 1
ATOM 3525 C C . ARG A 1 443 ? 15.296 26.260 27.464 1.00 24.30 443 ARG A C 1
ATOM 3527 O O . ARG A 1 443 ? 15.886 27.081 26.780 1.00 24.30 443 ARG A O 1
ATOM 3534 N N . ARG A 1 444 ? 14.483 25.307 26.978 1.00 27.05 444 ARG A N 1
ATOM 3535 C CA . ARG A 1 444 ? 14.093 25.055 25.569 1.00 27.05 444 ARG A CA 1
ATOM 3536 C C . ARG A 1 444 ? 15.250 24.769 24.598 1.00 27.05 444 ARG A C 1
ATOM 3538 O O . ARG A 1 444 ? 15.856 25.701 24.110 1.00 27.05 444 ARG A O 1
ATOM 3545 N N . PHE A 1 445 ? 15.439 23.499 24.233 1.00 23.22 445 PHE A N 1
ATOM 3546 C CA . PHE A 1 445 ? 15.458 22.997 22.844 1.00 23.22 445 PHE A CA 1
ATOM 3547 C C . PHE A 1 445 ? 15.451 21.454 22.863 1.00 23.22 445 PHE A C 1
ATOM 3549 O O . PHE A 1 445 ? 15.956 20.826 23.791 1.00 23.22 445 PHE A O 1
ATOM 3556 N N . SER A 1 446 ? 14.757 20.865 21.892 1.00 22.98 446 SER A N 1
ATOM 3557 C CA . SER A 1 446 ? 14.232 19.498 21.906 1.00 22.98 446 SER A CA 1
ATOM 3558 C C . SER A 1 446 ? 15.267 18.407 21.572 1.00 22.98 446 SER A C 1
ATOM 3560 O O . SER A 1 446 ? 15.932 18.463 20.548 1.00 22.98 446 SER A O 1
ATOM 3562 N N . PHE A 1 447 ? 15.329 17.420 22.473 1.00 22.33 447 PHE A N 1
ATOM 3563 C CA . PHE A 1 447 ? 15.681 15.991 22.385 1.00 22.33 447 PHE A CA 1
ATOM 3564 C C . PHE A 1 447 ? 16.531 15.437 21.219 1.00 22.33 447 PHE A C 1
ATOM 3566 O O . PHE A 1 447 ? 16.053 15.257 20.103 1.00 22.33 447 PHE A O 1
ATOM 3573 N N . PHE A 1 448 ? 17.730 14.951 21.569 1.00 23.23 448 PHE A N 1
ATOM 3574 C CA . PHE A 1 448 ? 18.455 13.880 20.872 1.00 23.23 448 PHE A CA 1
ATOM 3575 C C . PHE A 1 448 ? 18.463 12.600 21.726 1.00 23.23 448 PHE A C 1
ATOM 3577 O O . PHE A 1 448 ? 18.657 12.647 22.941 1.00 23.23 448 PHE A O 1
ATOM 3584 N N . TYR A 1 449 ? 18.289 11.450 21.074 1.00 20.11 449 TYR A N 1
ATOM 3585 C CA . TYR A 1 449 ? 18.429 10.104 21.637 1.00 20.11 449 TYR A CA 1
ATOM 3586 C C . TYR A 1 449 ? 19.856 9.589 21.387 1.00 20.11 449 TYR A C 1
ATOM 3588 O O . TYR A 1 449 ? 20.267 9.549 20.235 1.00 20.11 449 TYR A O 1
ATOM 3596 N N . PHE A 1 450 ? 20.564 9.112 22.419 1.00 22.56 450 PHE A N 1
ATOM 3597 C CA . PHE A 1 450 ? 21.393 7.897 22.343 1.00 22.56 450 PHE A CA 1
ATOM 3598 C C . PHE A 1 450 ? 21.568 7.256 23.729 1.00 22.56 450 PHE A C 1
ATOM 3600 O O . PHE A 1 450 ? 21.728 7.918 24.752 1.00 22.56 450 PHE A O 1
ATOM 3607 N N . ARG A 1 451 ? 21.515 5.920 23.727 1.00 22.83 451 ARG A N 1
ATOM 3608 C CA . ARG A 1 451 ? 21.594 5.003 24.868 1.00 22.83 451 ARG A CA 1
ATOM 3609 C C . ARG A 1 451 ? 23.044 4.879 25.351 1.00 22.83 451 ARG A C 1
ATOM 3611 O O . ARG A 1 451 ? 23.821 4.136 24.763 1.00 22.83 451 ARG A O 1
ATOM 3618 N N . VAL A 1 452 ? 23.378 5.545 26.453 1.00 22.94 452 VAL A N 1
ATOM 3619 C CA . VAL A 1 452 ? 24.523 5.191 27.307 1.00 22.94 452 VAL A CA 1
ATOM 3620 C C . VAL A 1 452 ? 24.003 4.244 28.387 1.00 22.94 452 VAL A C 1
ATOM 3622 O O . VAL A 1 452 ? 23.046 4.570 29.091 1.00 22.94 452 VAL A O 1
ATOM 3625 N N . LEU A 1 453 ? 24.609 3.060 28.521 1.00 22.70 453 LEU A N 1
ATOM 3626 C CA . LEU A 1 453 ? 24.458 2.229 29.718 1.00 22.70 453 LEU A CA 1
ATOM 3627 C C . LEU A 1 453 ? 25.069 2.996 30.897 1.00 22.70 453 LEU A C 1
ATOM 3629 O O . LEU A 1 453 ? 26.254 2.893 31.189 1.00 22.70 453 LEU A O 1
ATOM 3633 N N . SER A 1 454 ? 24.244 3.810 31.548 1.00 24.91 454 SER A N 1
ATOM 3634 C CA . SER A 1 454 ? 24.530 4.383 32.856 1.00 24.91 454 SER A CA 1
ATOM 3635 C C . SER A 1 454 ? 24.519 3.244 33.878 1.00 24.91 454 SER A C 1
ATOM 3637 O O . SER A 1 454 ? 23.458 2.861 34.372 1.00 24.91 454 SER A O 1
ATOM 3639 N N . TYR A 1 455 ? 25.694 2.728 34.234 1.00 23.59 455 TYR A N 1
ATOM 3640 C CA . TYR A 1 455 ? 25.878 2.158 35.564 1.00 23.59 455 TYR A CA 1
ATOM 3641 C C . TYR A 1 455 ? 25.869 3.322 36.557 1.00 23.59 455 TYR A C 1
ATOM 3643 O O . TYR A 1 455 ? 26.829 4.083 36.648 1.00 23.59 455 TYR A O 1
ATOM 3651 N N . LYS A 1 456 ? 24.766 3.475 37.293 1.00 24.98 456 LYS A N 1
ATOM 3652 C CA . LYS A 1 456 ? 24.772 4.223 38.549 1.00 24.98 456 LYS A CA 1
ATOM 3653 C C . LYS A 1 456 ? 24.808 3.218 39.686 1.00 24.98 456 LYS A C 1
ATOM 3655 O O . LYS A 1 456 ? 23.856 2.479 39.916 1.00 24.98 456 LYS A O 1
ATOM 3660 N N . THR A 1 457 ? 25.932 3.211 40.380 1.00 28.02 457 THR A N 1
ATOM 3661 C CA . THR A 1 457 ? 26.079 2.667 41.720 1.00 28.02 457 THR A CA 1
ATOM 3662 C C . THR A 1 457 ? 25.081 3.354 42.653 1.00 28.02 457 THR A C 1
ATOM 3664 O O . THR A 1 457 ? 25.096 4.569 42.815 1.00 28.02 457 THR A O 1
ATOM 3667 N N . ASN A 1 458 ? 24.215 2.569 43.286 1.00 26.06 458 ASN A N 1
ATOM 3668 C CA . ASN A 1 458 ? 23.669 2.903 44.593 1.00 26.06 458 ASN A CA 1
ATOM 3669 C C . ASN A 1 458 ? 23.771 1.644 45.453 1.00 26.06 458 ASN A C 1
ATOM 3671 O O . ASN A 1 458 ? 23.160 0.616 45.172 1.00 26.06 458 ASN A O 1
ATOM 3675 N N . LEU A 1 459 ? 24.619 1.724 46.473 1.00 25.89 459 LEU A N 1
ATOM 3676 C CA . LEU A 1 459 ? 24.793 0.697 47.490 1.00 25.89 459 LEU A CA 1
ATOM 3677 C C . LEU A 1 459 ? 23.470 0.467 48.236 1.00 25.89 459 LEU A C 1
ATOM 3679 O O . LEU A 1 459 ? 22.994 1.381 48.907 1.00 25.89 459 LEU A O 1
ATOM 3683 N N . LYS A 1 460 ? 22.933 -0.759 48.163 1.00 22.50 460 LYS A N 1
ATOM 3684 C CA . LYS A 1 460 ? 22.597 -1.649 49.301 1.00 22.50 460 LYS A CA 1
ATOM 3685 C C . LYS A 1 460 ? 21.671 -2.790 48.842 1.00 22.50 460 LYS A C 1
ATOM 3687 O O . LYS A 1 460 ? 20.547 -2.532 48.438 1.00 22.50 460 LYS A O 1
ATOM 3692 N N . GLY A 1 461 ? 22.122 -4.038 49.020 1.00 23.08 461 GLY A N 1
ATOM 3693 C CA . GLY A 1 461 ? 21.232 -5.199 49.179 1.00 23.08 461 GLY A CA 1
ATOM 3694 C C . GLY A 1 461 ? 21.320 -6.315 48.125 1.00 23.08 461 GLY A C 1
ATOM 3695 O O . GLY A 1 461 ? 20.549 -6.317 47.183 1.00 23.08 461 GLY A O 1
ATOM 3696 N N . VAL A 1 462 ? 22.221 -7.280 48.367 1.00 21.92 462 VAL A N 1
ATOM 3697 C CA . VAL A 1 462 ? 22.055 -8.750 48.218 1.00 21.92 462 VAL A CA 1
ATOM 3698 C C . VAL A 1 462 ? 21.622 -9.357 46.858 1.00 21.92 462 VAL A C 1
ATOM 3700 O O . VAL A 1 462 ? 20.456 -9.326 46.502 1.00 21.92 462 VAL A O 1
ATOM 3703 N N . SER A 1 463 ? 22.600 -10.033 46.214 1.00 22.41 463 SER A N 1
ATOM 3704 C CA . SER A 1 463 ? 22.590 -11.379 45.557 1.00 22.41 463 SER A CA 1
ATOM 3705 C C . SER A 1 463 ? 21.437 -11.745 44.593 1.00 22.41 463 SER A C 1
ATOM 3707 O O . SER A 1 463 ? 20.286 -11.784 45.005 1.00 22.41 463 SER A O 1
ATOM 3709 N N . MET A 1 464 ? 21.702 -12.210 43.359 1.00 22.33 464 MET A N 1
ATOM 3710 C CA . MET A 1 464 ? 22.139 -13.600 43.094 1.00 22.33 464 MET A CA 1
ATOM 3711 C C . MET A 1 464 ? 22.795 -13.770 41.692 1.00 22.33 464 MET A C 1
ATOM 3713 O O . MET A 1 464 ? 22.205 -13.379 40.689 1.00 22.33 464 MET A O 1
ATOM 3717 N N . MET A 1 465 ? 24.033 -14.298 41.696 1.00 23.81 465 MET A N 1
ATOM 3718 C CA . MET A 1 465 ? 24.729 -15.278 40.810 1.00 23.81 465 MET A CA 1
ATOM 3719 C C . MET A 1 465 ? 24.032 -15.780 39.515 1.00 23.81 465 MET A C 1
ATOM 3721 O O . MET A 1 465 ? 22.818 -15.914 39.492 1.00 23.81 465 MET A O 1
ATOM 3725 N N . ASP A 1 466 ? 24.676 -16.222 38.424 1.00 24.67 466 ASP A N 1
ATOM 3726 C CA . ASP A 1 466 ? 26.074 -16.530 38.072 1.00 24.67 466 ASP A CA 1
ATOM 3727 C C . ASP A 1 466 ? 26.160 -16.893 36.564 1.00 24.67 466 ASP A C 1
ATOM 3729 O O . ASP A 1 466 ? 25.137 -17.106 35.915 1.00 24.67 466 ASP A O 1
ATOM 3733 N N . ASN A 1 467 ? 27.397 -17.075 36.074 1.00 25.47 467 ASN A N 1
ATOM 3734 C CA . ASN A 1 467 ? 27.841 -17.724 34.822 1.00 25.47 467 ASN A CA 1
ATOM 3735 C C . ASN A 1 467 ? 28.202 -16.822 33.631 1.00 25.47 467 ASN A C 1
ATOM 3737 O O . ASN A 1 467 ? 27.494 -16.742 32.634 1.00 25.47 467 ASN A O 1
ATOM 3741 N N . LEU A 1 468 ? 29.418 -16.268 33.669 1.00 25.17 468 LEU A N 1
ATOM 3742 C CA . LEU A 1 468 ? 30.566 -16.874 32.969 1.00 25.17 468 LEU A CA 1
ATOM 3743 C C . LEU A 1 468 ? 31.833 -16.072 33.285 1.00 25.17 468 LEU A C 1
ATOM 3745 O O . LEU A 1 468 ? 32.109 -15.020 32.713 1.00 25.17 468 LEU A O 1
ATOM 3749 N N . ALA A 1 469 ? 32.612 -16.597 34.226 1.00 26.06 469 ALA A N 1
ATOM 3750 C CA . ALA A 1 469 ? 33.965 -16.149 34.483 1.00 26.06 469 ALA A CA 1
ATOM 3751 C C . ALA A 1 469 ? 34.917 -16.735 33.430 1.00 26.06 469 ALA A C 1
ATOM 3753 O O . ALA A 1 469 ? 35.133 -17.943 33.392 1.00 26.06 469 ALA A O 1
ATOM 3754 N N . THR A 1 470 ? 35.595 -15.871 32.677 1.00 28.12 470 THR A N 1
ATOM 3755 C CA . THR A 1 470 ? 37.006 -16.093 32.339 1.00 28.12 470 THR A CA 1
ATOM 3756 C C . THR A 1 470 ? 37.791 -14.835 32.673 1.00 28.12 470 THR A C 1
ATOM 3758 O O . THR A 1 470 ? 37.536 -13.750 32.158 1.00 28.12 470 THR A O 1
ATOM 3761 N N . LYS A 1 471 ? 38.719 -15.026 33.609 1.00 29.83 471 LYS A N 1
ATOM 3762 C CA . LYS A 1 471 ? 39.660 -14.073 34.188 1.00 29.83 471 LYS A CA 1
ATOM 3763 C C . LYS A 1 471 ? 40.402 -13.250 33.131 1.00 29.83 471 LYS A C 1
ATOM 3765 O O . LYS A 1 471 ? 41.102 -13.824 32.310 1.00 29.83 471 LYS A O 1
ATOM 3770 N N . THR A 1 472 ? 40.424 -11.936 33.323 1.00 29.20 472 THR A N 1
ATOM 3771 C CA . THR A 1 472 ? 41.682 -11.176 33.404 1.00 29.20 472 THR A CA 1
ATOM 3772 C C 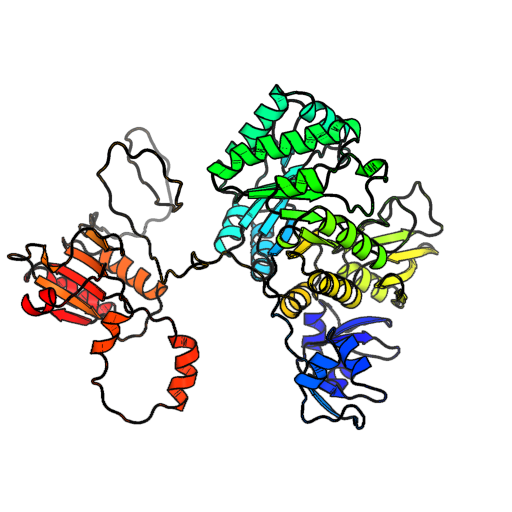. THR A 1 472 ? 41.443 -9.948 34.273 1.00 29.20 472 THR A C 1
ATOM 3774 O O . THR A 1 472 ? 40.547 -9.163 33.980 1.00 29.20 472 THR A O 1
ATOM 3777 N N . ASN A 1 473 ? 42.249 -9.793 35.327 1.00 39.41 473 ASN A N 1
ATOM 3778 C CA . ASN A 1 473 ? 42.434 -8.529 36.036 1.00 39.41 473 ASN A CA 1
ATOM 3779 C C . ASN A 1 473 ? 42.644 -7.410 35.012 1.00 39.41 473 ASN A C 1
ATOM 3781 O O . ASN A 1 473 ? 43.646 -7.426 34.297 1.00 39.41 473 ASN A O 1
ATOM 3785 N N . LYS A 1 474 ? 41.740 -6.436 34.958 1.00 32.06 474 LYS A N 1
ATOM 3786 C CA . LYS A 1 474 ? 42.056 -5.122 34.409 1.00 32.06 474 LYS A CA 1
ATOM 3787 C C . LYS A 1 474 ? 41.502 -4.081 35.358 1.00 32.06 474 LYS A C 1
ATOM 3789 O O . LYS A 1 474 ? 40.298 -4.013 35.579 1.00 32.06 474 LYS A O 1
ATOM 3794 N N . GLU A 1 475 ? 42.437 -3.345 35.941 1.00 34.22 475 GLU A N 1
ATOM 3795 C CA . GLU A 1 475 ? 42.232 -2.054 36.579 1.00 34.22 475 GLU A CA 1
ATOM 3796 C C . GLU A 1 475 ? 41.182 -1.247 35.805 1.00 34.22 475 GLU A C 1
ATOM 3798 O O . GLU A 1 475 ? 41.201 -1.212 34.570 1.00 34.22 475 GLU A O 1
ATOM 3803 N N . GLU A 1 476 ? 40.258 -0.611 36.524 1.00 36.78 476 GLU A N 1
ATOM 3804 C CA . GLU A 1 476 ? 39.357 0.381 35.945 1.00 36.78 476 GLU A CA 1
ATOM 3805 C C . GLU A 1 476 ? 40.193 1.529 35.370 1.00 36.78 476 GLU A C 1
ATOM 3807 O O . GLU A 1 476 ? 40.616 2.445 36.073 1.00 36.78 476 GLU A O 1
ATOM 3812 N N . ILE A 1 477 ? 40.449 1.478 34.065 1.00 38.28 477 ILE A N 1
ATOM 3813 C CA . ILE A 1 477 ? 41.023 2.597 33.331 1.00 38.28 477 ILE A CA 1
ATOM 3814 C C . ILE A 1 477 ? 39.924 3.655 33.210 1.00 38.28 477 ILE A C 1
ATOM 3816 O O . ILE A 1 477 ? 39.060 3.578 32.335 1.00 38.28 477 ILE A O 1
ATOM 3820 N N . GLN A 1 478 ? 39.941 4.651 34.097 1.00 37.84 478 GLN A N 1
ATOM 3821 C CA . GLN A 1 478 ? 39.202 5.890 33.867 1.00 37.84 478 GLN A CA 1
ATOM 3822 C C . GLN A 1 478 ? 39.795 6.576 32.632 1.00 37.84 478 GLN A C 1
ATOM 3824 O O . GLN A 1 478 ? 40.968 6.949 32.620 1.00 37.84 478 GLN A O 1
ATOM 3829 N N . SER A 1 479 ? 38.988 6.721 31.580 1.00 39.72 479 SER A N 1
ATOM 3830 C CA . SER A 1 479 ? 39.380 7.503 30.409 1.00 39.72 479 SER A CA 1
ATOM 3831 C C . SER A 1 479 ? 39.516 8.969 30.810 1.00 39.72 479 SER A C 1
ATOM 3833 O O . SER A 1 479 ? 38.598 9.546 31.394 1.00 39.72 479 SER A O 1
ATOM 3835 N N . LYS A 1 480 ? 40.673 9.562 30.509 1.00 44.97 480 LYS A N 1
ATOM 3836 C CA . LYS A 1 480 ? 40.983 10.968 30.795 1.00 44.97 480 LYS A CA 1
ATOM 3837 C C . LYS A 1 480 ? 41.039 11.834 29.526 1.00 44.97 480 LYS A C 1
ATOM 3839 O O . LYS A 1 480 ? 41.674 12.887 29.520 1.00 44.97 480 LYS A O 1
ATOM 3844 N N . LEU A 1 481 ? 40.418 11.370 28.440 1.00 41.41 481 LEU A N 1
ATOM 3845 C CA . LEU A 1 481 ? 40.396 12.052 27.147 1.00 41.41 481 LEU A CA 1
ATOM 3846 C C . LEU A 1 481 ? 39.225 13.039 27.073 1.00 41.41 481 LEU A C 1
ATOM 3848 O O . LEU A 1 481 ? 38.071 12.640 27.217 1.00 41.41 481 LEU A O 1
ATOM 3852 N N . MET A 1 482 ? 39.515 14.315 26.804 1.00 43.50 482 MET A N 1
ATOM 3853 C CA . MET A 1 482 ? 38.490 15.319 26.489 1.00 43.50 482 MET A CA 1
ATOM 3854 C C . MET A 1 482 ? 38.366 15.490 24.973 1.00 43.50 482 MET A C 1
ATOM 3856 O O . MET A 1 482 ? 39.366 15.717 24.287 1.00 43.50 482 MET A O 1
ATOM 3860 N N . ILE A 1 483 ? 37.142 15.397 24.452 1.00 45.94 483 ILE A N 1
ATOM 3861 C CA . ILE A 1 483 ? 36.839 15.609 23.031 1.00 45.94 483 ILE A CA 1
ATOM 3862 C C . ILE A 1 483 ? 36.298 17.026 22.852 1.00 45.94 483 ILE A C 1
ATOM 3864 O O . ILE A 1 483 ? 35.399 17.434 23.585 1.00 45.94 483 ILE A O 1
ATOM 3868 N N . GLN A 1 484 ? 36.820 17.761 21.870 1.00 48.31 484 GLN A N 1
ATOM 3869 C CA . GLN A 1 484 ? 36.297 19.073 21.484 1.00 48.31 484 GLN A CA 1
ATOM 3870 C C . GLN A 1 484 ? 35.957 19.099 19.988 1.00 48.31 484 GLN A C 1
ATOM 3872 O O . GLN A 1 484 ? 36.762 18.680 19.152 1.00 48.31 484 GLN A O 1
ATOM 3877 N N . VAL A 1 485 ? 34.752 19.580 19.670 1.00 47.03 485 VAL A N 1
ATOM 3878 C CA . VAL A 1 485 ? 34.201 19.689 18.310 1.00 47.03 485 VAL A CA 1
ATOM 3879 C C . VAL A 1 485 ? 33.727 21.127 18.112 1.00 47.03 485 VAL A C 1
ATOM 3881 O O . VAL A 1 485 ? 33.043 21.660 18.983 1.00 47.03 485 VAL A O 1
ATOM 3884 N N . PHE A 1 486 ? 34.099 21.748 16.993 1.00 47.19 486 PHE A N 1
ATOM 3885 C CA . PHE A 1 486 ? 33.790 23.148 16.687 1.00 47.19 486 PHE A CA 1
ATOM 3886 C C . PHE A 1 486 ? 32.873 23.210 15.463 1.00 47.19 486 PHE A C 1
ATOM 3888 O O . PHE A 1 486 ? 33.150 22.547 14.463 1.00 47.19 486 PHE A O 1
ATOM 3895 N N . ASP A 1 487 ? 31.797 23.992 15.552 1.00 44.59 487 ASP A N 1
ATOM 3896 C CA . ASP A 1 487 ? 30.886 24.297 14.444 1.00 44.59 487 ASP A CA 1
ATOM 3897 C C . ASP A 1 487 ? 31.129 25.715 13.881 1.00 44.59 487 ASP A C 1
ATOM 3899 O O . ASP A 1 487 ? 31.959 26.468 14.399 1.00 44.59 487 ASP A O 1
ATOM 3903 N N . GLU A 1 488 ? 30.406 26.079 12.813 1.00 43.03 488 GLU A N 1
ATOM 3904 C CA . GLU A 1 488 ? 30.483 27.401 12.156 1.00 43.03 488 GLU A CA 1
ATOM 3905 C C . GLU A 1 488 ? 30.123 28.573 13.093 1.00 43.03 488 GLU A C 1
ATOM 3907 O O . GLU A 1 488 ? 30.513 29.710 12.845 1.00 43.03 488 GLU A O 1
ATOM 3912 N N . GLN A 1 489 ? 29.407 28.328 14.196 1.00 45.16 489 GLN A N 1
ATOM 3913 C CA . GLN A 1 489 ? 28.948 29.384 15.110 1.00 45.16 489 GLN A CA 1
ATOM 3914 C C . GLN A 1 489 ? 29.958 29.691 16.219 1.00 45.16 489 GLN A C 1
ATOM 3916 O O . GLN A 1 489 ? 29.814 30.689 16.926 1.00 45.16 489 GLN A O 1
ATOM 3921 N N . GLY A 1 490 ? 31.027 28.899 16.298 1.00 44.81 490 GLY A N 1
ATOM 3922 C CA . GLY A 1 490 ? 32.237 29.242 17.011 1.00 44.81 490 GLY A CA 1
ATOM 3923 C C . GLY A 1 490 ? 32.155 29.053 18.519 1.00 44.81 490 GLY A C 1
ATOM 3924 O O . GLY A 1 490 ? 31.283 29.541 19.232 1.00 44.81 490 GLY A O 1
ATOM 3925 N N . SER A 1 491 ? 33.204 28.440 19.045 1.00 41.03 491 SER A N 1
ATOM 3926 C CA . SER A 1 491 ? 33.653 28.707 20.405 1.00 41.03 491 SER A CA 1
ATOM 3927 C C . SER A 1 491 ? 35.175 28.594 20.454 1.00 41.03 491 SER A C 1
ATOM 3929 O O . SER A 1 491 ? 35.671 27.599 20.941 1.00 41.03 491 SER A O 1
ATOM 3931 N N . TYR A 1 492 ? 35.885 29.638 19.992 1.00 50.97 492 TYR A N 1
ATOM 3932 C CA . TYR A 1 492 ? 37.346 29.906 20.065 1.00 50.97 492 TYR A CA 1
ATOM 3933 C C . TYR A 1 492 ? 38.281 29.232 19.021 1.00 50.97 492 TYR A C 1
ATOM 3935 O O . TYR A 1 492 ? 38.515 28.029 19.083 1.00 50.97 492 TYR A O 1
ATOM 3943 N N . PRO A 1 493 ? 38.921 29.986 18.094 1.00 53.66 493 PRO A N 1
ATOM 3944 C CA . PRO A 1 493 ? 39.885 29.426 17.136 1.00 53.66 493 PRO A CA 1
ATOM 3945 C C . PRO A 1 493 ? 41.197 28.987 17.815 1.00 53.66 493 PRO A C 1
ATOM 3947 O O . PRO A 1 493 ? 41.626 29.612 18.788 1.00 53.66 493 PRO A O 1
ATOM 3950 N N . PHE A 1 494 ? 41.895 27.989 17.242 1.00 53.81 494 PHE A N 1
ATOM 3951 C CA . PHE A 1 494 ? 43.214 27.481 17.692 1.00 53.81 494 PHE A CA 1
ATOM 3952 C C . PHE A 1 494 ? 44.236 28.591 18.006 1.00 53.81 494 PHE A C 1
ATOM 3954 O O . PHE A 1 494 ? 45.071 28.446 18.892 1.00 53.81 494 PHE A O 1
ATOM 3961 N N . ARG A 1 495 ? 44.124 29.735 17.322 1.00 51.41 495 ARG A N 1
ATOM 3962 C CA . ARG A 1 495 ? 44.955 30.935 17.495 1.00 51.41 495 ARG A CA 1
ATOM 3963 C C . ARG A 1 495 ? 44.808 31.635 18.857 1.00 51.41 495 ARG A C 1
ATOM 3965 O O . ARG A 1 495 ? 45.645 32.458 19.202 1.00 51.41 495 ARG A O 1
ATOM 3972 N N . SER A 1 496 ? 43.736 31.352 19.598 1.00 50.69 496 SER A N 1
ATOM 3973 C CA . SER A 1 496 ? 43.396 32.000 20.877 1.00 50.69 496 SER A CA 1
ATOM 3974 C C . SER A 1 496 ? 43.657 31.129 22.112 1.00 50.69 496 SER A C 1
ATOM 3976 O O . SER A 1 496 ? 43.373 31.551 23.230 1.00 50.69 496 SER A O 1
ATOM 3978 N N . LEU A 1 497 ? 44.204 29.927 21.919 1.00 59.84 497 LEU A N 1
ATOM 3979 C CA . LEU A 1 497 ? 44.480 28.966 22.983 1.00 59.84 497 LEU A CA 1
ATOM 3980 C C . LEU A 1 497 ? 45.962 28.989 23.356 1.00 59.84 497 LEU A C 1
ATOM 3982 O O . LEU A 1 497 ? 46.833 28.939 22.489 1.00 59.84 497 LEU A O 1
ATOM 3986 N N . ASP A 1 498 ? 46.246 29.035 24.655 1.00 60.53 498 ASP A N 1
ATOM 3987 C CA . ASP A 1 498 ? 47.609 28.936 25.169 1.00 60.53 498 ASP A CA 1
ATOM 3988 C C . ASP A 1 498 ? 48.056 27.465 25.217 1.00 60.53 498 ASP A C 1
ATOM 3990 O O . ASP A 1 498 ? 47.607 26.676 26.053 1.00 60.53 498 ASP A O 1
ATOM 3994 N N . PHE A 1 499 ? 48.952 27.097 24.298 1.00 64.44 499 PHE A N 1
ATOM 3995 C CA . PHE A 1 499 ? 49.582 25.777 24.234 1.00 64.44 499 PHE A CA 1
ATOM 3996 C C . PHE A 1 499 ? 51.025 25.773 24.747 1.00 64.44 499 PHE A C 1
ATOM 3998 O O . PHE A 1 499 ? 51.745 24.817 24.482 1.00 64.44 499 PHE A O 1
ATOM 4005 N N . SER A 1 500 ? 51.464 26.791 25.490 1.00 61.94 500 SER A N 1
ATOM 4006 C CA . SER A 1 500 ? 52.860 26.949 25.943 1.00 61.94 500 SER A CA 1
ATOM 4007 C C . SER A 1 500 ? 53.474 25.705 26.609 1.00 61.94 500 SER A C 1
ATOM 4009 O O . SER A 1 500 ? 54.678 25.490 26.508 1.00 61.94 500 SER A O 1
ATOM 4011 N N . ASN A 1 501 ? 52.651 24.839 27.219 1.00 64.31 501 ASN A N 1
ATOM 4012 C CA . ASN A 1 501 ? 53.064 23.580 27.859 1.00 64.31 501 ASN A CA 1
ATOM 4013 C C . ASN A 1 501 ? 52.513 22.304 27.179 1.00 64.31 501 ASN A C 1
ATOM 4015 O O . ASN A 1 501 ? 52.461 21.232 27.792 1.00 64.31 501 ASN A O 1
ATOM 4019 N N . LYS A 1 502 ? 52.046 22.399 25.932 1.00 71.94 502 LYS A N 1
ATOM 4020 C CA . LYS A 1 502 ? 51.433 21.303 25.167 1.00 71.94 502 LYS A CA 1
ATOM 4021 C C . LYS A 1 502 ? 52.025 21.256 23.756 1.00 71.94 502 LYS A C 1
ATOM 4023 O O . LYS A 1 502 ? 52.513 22.243 23.228 1.00 71.94 502 LYS A O 1
ATOM 4028 N N . ILE A 1 503 ? 51.959 20.088 23.133 1.00 74.69 503 ILE A N 1
ATOM 4029 C CA . ILE A 1 503 ? 52.343 19.867 21.740 1.00 74.69 503 ILE A CA 1
ATOM 4030 C C . ILE A 1 503 ? 51.126 19.361 20.981 1.00 74.69 503 ILE A C 1
ATOM 4032 O O . ILE A 1 503 ? 50.374 18.524 21.492 1.00 74.69 503 ILE A O 1
ATOM 4036 N N . VAL A 1 504 ? 50.946 19.876 19.768 1.00 77.38 504 VAL A N 1
ATOM 4037 C CA . VAL A 1 504 ? 49.833 19.539 18.887 1.00 77.38 504 VAL A CA 1
ATOM 4038 C C . VAL A 1 504 ? 50.332 18.638 17.766 1.00 77.38 504 VAL A C 1
ATOM 4040 O O . VAL A 1 504 ? 51.257 18.982 17.035 1.00 77.38 504 VAL A O 1
ATOM 4043 N N . PHE A 1 505 ? 49.693 17.484 17.615 1.00 80.38 505 PHE A N 1
ATOM 4044 C CA . PHE A 1 505 ? 49.937 16.555 16.521 1.00 80.38 505 PHE A CA 1
ATOM 4045 C C . PHE A 1 505 ? 48.706 16.483 15.634 1.00 80.38 505 PHE A C 1
ATOM 4047 O O . PHE A 1 505 ? 47.614 16.226 16.127 1.00 80.38 505 PHE A O 1
ATOM 4054 N N . GLU A 1 506 ? 48.868 16.648 14.330 1.00 80.00 506 GLU A N 1
ATOM 4055 C CA . GLU A 1 506 ? 47.822 16.330 13.367 1.00 80.00 506 GLU A CA 1
ATOM 4056 C C . GLU A 1 506 ? 47.838 14.838 13.046 1.00 80.00 506 GLU A C 1
ATOM 4058 O O . GLU A 1 506 ? 48.884 14.265 12.732 1.00 80.00 506 GLU A O 1
ATOM 4063 N N . MET A 1 507 ? 46.671 14.210 13.127 1.00 78.25 507 MET A N 1
ATOM 4064 C CA . MET A 1 507 ? 46.470 12.801 12.852 1.00 78.25 507 MET A CA 1
ATOM 4065 C C . MET A 1 507 ? 45.860 12.606 11.465 1.00 78.25 507 MET A C 1
ATOM 4067 O O . MET A 1 507 ? 44.768 13.085 11.168 1.00 78.25 507 MET A O 1
ATOM 4071 N N . PHE A 1 508 ? 46.567 11.854 10.629 1.00 72.81 508 PHE A N 1
ATOM 4072 C CA . PHE A 1 508 ? 46.200 11.554 9.253 1.00 72.81 508 PHE A CA 1
ATOM 4073 C C . PHE A 1 508 ? 45.804 10.096 9.089 1.00 72.81 508 PHE A C 1
ATOM 4075 O O . PHE A 1 508 ? 46.467 9.196 9.606 1.00 72.81 508 PHE A O 1
ATOM 4082 N N . ASP A 1 509 ? 44.779 9.872 8.276 1.00 69.62 509 ASP A N 1
ATOM 4083 C CA . ASP A 1 509 ? 44.393 8.555 7.789 1.00 69.62 509 ASP A CA 1
ATOM 4084 C C . ASP A 1 509 ? 44.629 8.464 6.277 1.00 69.62 509 ASP A C 1
ATOM 4086 O O . ASP A 1 509 ? 43.872 9.009 5.468 1.00 69.62 509 ASP A O 1
ATOM 4090 N N . TYR A 1 510 ? 45.697 7.765 5.899 1.00 62.69 510 TYR A N 1
ATOM 4091 C CA . TYR A 1 510 ? 46.033 7.490 4.500 1.00 62.69 510 TYR A CA 1
ATOM 4092 C C . TYR A 1 510 ? 45.378 6.210 3.971 1.00 62.69 510 TYR A C 1
ATOM 4094 O O . TYR A 1 510 ? 45.479 5.923 2.781 1.00 62.69 510 TYR A O 1
ATOM 4102 N N . THR A 1 511 ? 44.690 5.456 4.831 1.00 59.00 511 THR A N 1
ATOM 4103 C CA . THR A 1 511 ? 44.083 4.163 4.492 1.00 59.00 511 THR A CA 1
ATOM 4104 C C . THR A 1 511 ? 42.676 4.290 3.903 1.00 59.00 511 THR A C 1
ATOM 4106 O O . THR A 1 511 ? 42.065 3.281 3.574 1.00 59.00 511 THR A O 1
ATOM 4109 N N . LEU A 1 512 ? 42.191 5.527 3.706 1.00 55.03 512 LEU A N 1
ATOM 4110 C CA . LEU A 1 512 ? 40.882 5.850 3.117 1.00 55.03 512 LEU A CA 1
ATOM 4111 C C . LEU A 1 512 ? 39.708 5.184 3.857 1.00 55.03 512 LEU A C 1
ATOM 4113 O O . LEU A 1 512 ? 38.713 4.826 3.228 1.00 55.03 512 LEU A O 1
ATOM 4117 N N . ARG A 1 513 ? 39.806 5.026 5.187 1.00 56.94 513 ARG A N 1
ATOM 4118 C CA . ARG A 1 513 ? 38.759 4.364 5.976 1.00 56.94 513 ARG A CA 1
ATOM 4119 C C . ARG A 1 513 ? 37.435 5.095 5.883 1.00 56.94 513 ARG A C 1
ATOM 4121 O O . ARG A 1 513 ? 37.374 6.333 5.858 1.00 56.94 513 ARG A O 1
ATOM 4128 N N . THR A 1 514 ? 36.370 4.307 5.913 1.00 48.88 514 THR A N 1
ATOM 4129 C CA . THR A 1 514 ? 35.005 4.804 6.040 1.00 48.88 514 THR A CA 1
ATOM 4130 C C . THR A 1 514 ? 34.819 5.533 7.381 1.00 48.88 514 THR A C 1
ATOM 4132 O O . THR A 1 514 ? 35.547 5.276 8.347 1.00 48.88 514 THR A O 1
ATOM 4135 N N . PRO A 1 515 ? 33.824 6.431 7.495 1.00 46.97 515 PRO A N 1
ATOM 4136 C CA . PRO A 1 515 ? 33.538 7.125 8.753 1.00 46.97 515 PRO A CA 1
ATOM 4137 C C . PRO A 1 515 ? 33.296 6.185 9.945 1.00 46.97 515 PRO A C 1
ATOM 4139 O O . PRO A 1 515 ? 33.694 6.495 11.065 1.00 46.97 515 PRO A O 1
ATOM 4142 N N . LEU A 1 516 ? 32.691 5.016 9.706 1.00 42.78 516 LEU A N 1
ATOM 4143 C CA . LEU A 1 516 ? 32.411 4.029 10.750 1.00 42.78 516 LEU A CA 1
ATOM 4144 C C . LEU A 1 516 ? 33.695 3.367 11.272 1.00 42.78 516 LEU A C 1
ATOM 4146 O O . LEU A 1 516 ? 33.883 3.257 12.479 1.00 42.78 516 LEU A O 1
ATOM 4150 N N . GLU A 1 517 ? 34.609 2.996 10.376 1.00 51.06 517 GLU A N 1
ATOM 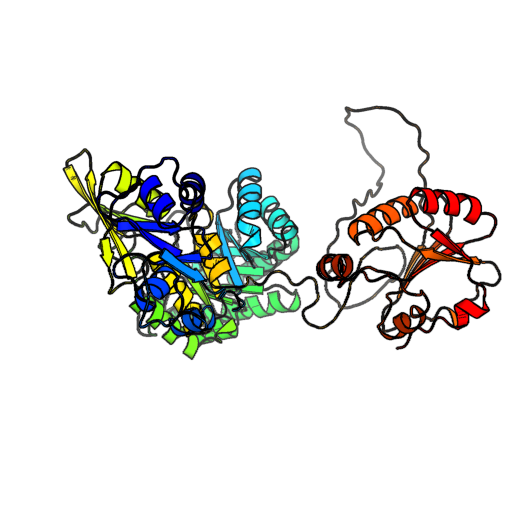4151 C CA . GLU A 1 517 ? 35.913 2.424 10.738 1.00 51.06 517 GLU A CA 1
ATOM 4152 C C . GLU A 1 517 ? 36.796 3.435 11.485 1.00 51.06 517 GLU A C 1
ATOM 4154 O O . GLU A 1 517 ? 37.536 3.068 12.401 1.00 51.06 517 GLU A O 1
ATOM 4159 N N . LYS A 1 518 ? 36.697 4.727 11.140 1.00 54.56 518 LYS A N 1
ATOM 4160 C CA . LYS A 1 518 ? 37.351 5.808 11.894 1.00 54.56 518 LYS A CA 1
ATOM 4161 C C . LYS A 1 518 ? 36.758 5.956 13.294 1.00 54.56 518 LYS A C 1
ATOM 4163 O O . LYS A 1 518 ? 37.517 6.051 14.255 1.00 54.56 518 LYS A O 1
ATOM 4168 N N . ALA A 1 519 ? 35.431 5.917 13.425 1.00 50.44 519 ALA A N 1
ATOM 4169 C CA . ALA A 1 519 ? 34.752 5.989 14.718 1.00 50.44 519 ALA A CA 1
ATOM 4170 C C . ALA A 1 519 ? 35.131 4.818 15.641 1.00 50.44 519 ALA A C 1
ATOM 4172 O O . ALA A 1 519 ? 35.380 5.024 16.830 1.00 50.44 519 ALA A O 1
ATOM 4173 N N . ASP A 1 520 ? 35.256 3.607 15.095 1.00 51.62 520 ASP A N 1
ATOM 4174 C CA . ASP A 1 520 ? 35.684 2.427 15.853 1.00 51.62 520 ASP A CA 1
ATOM 4175 C C . ASP A 1 520 ? 37.143 2.544 16.319 1.00 51.62 520 ASP A C 1
ATOM 4177 O O . ASP A 1 520 ? 37.479 2.214 17.460 1.00 51.62 520 ASP A O 1
ATOM 4181 N N . ALA A 1 521 ? 38.018 3.090 15.474 1.00 59.41 521 ALA A N 1
ATOM 4182 C CA . ALA A 1 521 ? 39.400 3.355 15.851 1.00 59.41 521 ALA A CA 1
ATOM 4183 C C . ALA A 1 521 ? 39.513 4.486 16.897 1.00 59.41 521 ALA A C 1
ATOM 4185 O O . ALA A 1 521 ? 40.299 4.378 17.841 1.00 59.41 521 ALA A O 1
ATOM 4186 N N . PHE A 1 522 ? 38.683 5.532 16.812 1.00 60.78 522 PHE A N 1
ATOM 4187 C CA . PHE A 1 522 ? 38.599 6.581 17.839 1.00 60.78 522 PHE A CA 1
ATOM 4188 C C . PHE A 1 522 ? 38.039 6.052 19.164 1.00 60.78 522 PHE A C 1
ATOM 4190 O O . PHE A 1 522 ? 38.549 6.398 20.227 1.00 60.78 522 PHE A O 1
ATOM 4197 N N . SER A 1 523 ? 37.075 5.130 19.121 1.00 53.47 523 SER A N 1
ATOM 4198 C CA . SER A 1 523 ? 36.580 4.392 20.293 1.00 53.47 523 SER A CA 1
ATOM 4199 C C . SER A 1 523 ? 37.680 3.575 20.978 1.00 53.47 523 SER A C 1
ATOM 4201 O O . SER A 1 523 ? 37.697 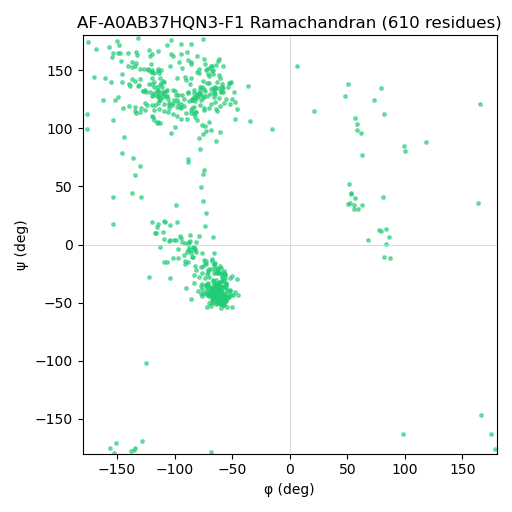3.435 22.202 1.00 53.47 523 SER A O 1
ATOM 4203 N N . GLN A 1 524 ? 38.647 3.066 20.213 1.00 58.97 524 GLN A N 1
ATOM 4204 C CA . GLN A 1 524 ? 39.824 2.397 20.765 1.00 58.97 524 GLN A CA 1
ATOM 4205 C C . GLN A 1 524 ? 40.846 3.388 21.341 1.00 58.97 524 GLN A C 1
ATOM 4207 O O . GLN A 1 524 ? 41.388 3.125 22.414 1.00 58.97 524 GLN A O 1
ATOM 4212 N N . LEU A 1 525 ? 41.052 4.550 20.710 1.00 60.97 525 LEU A N 1
ATOM 4213 C CA . LEU A 1 525 ? 41.865 5.650 21.263 1.00 60.97 525 LEU A CA 1
ATOM 4214 C C . LEU A 1 525 ? 41.305 6.180 22.590 1.00 60.97 525 LEU A C 1
ATOM 4216 O O . LEU A 1 525 ? 42.068 6.477 23.504 1.00 60.97 525 LEU A O 1
ATOM 4220 N N . LEU A 1 526 ? 39.979 6.210 22.740 1.00 55.72 526 LEU A N 1
ATOM 4221 C CA . LEU A 1 526 ? 39.291 6.624 23.969 1.00 55.72 526 LEU A CA 1
ATOM 4222 C C . LEU A 1 526 ? 39.527 5.695 25.167 1.00 55.72 526 LEU A C 1
ATOM 4224 O O . LEU A 1 526 ? 39.295 6.098 26.308 1.00 55.72 526 LEU A O 1
ATOM 4228 N N . LYS A 1 527 ? 40.006 4.470 24.929 1.00 55.16 527 LYS A N 1
ATOM 4229 C CA . LYS A 1 527 ? 40.319 3.482 25.975 1.00 55.16 527 LYS A CA 1
ATOM 4230 C C . LYS A 1 527 ? 41.753 3.604 26.498 1.00 55.16 527 LYS A C 1
ATOM 4232 O O . LYS A 1 527 ? 42.159 2.820 27.355 1.00 55.16 527 LYS A O 1
ATOM 4237 N N . VAL A 1 528 ? 42.527 4.559 25.983 1.00 57.47 528 VAL A N 1
ATOM 4238 C CA . VAL A 1 528 ? 43.909 4.790 26.401 1.00 57.47 528 VAL A CA 1
ATOM 4239 C C . VAL A 1 528 ? 43.923 5.568 27.738 1.00 57.47 528 VAL A C 1
ATOM 4241 O O . VAL A 1 528 ? 43.254 6.592 27.852 1.00 57.47 528 VAL A O 1
ATOM 4244 N N . PRO A 1 529 ? 44.687 5.129 28.759 1.00 51.62 529 PRO A N 1
ATOM 4245 C CA . PRO A 1 529 ? 44.636 5.646 30.140 1.00 51.62 529 PRO A CA 1
ATOM 4246 C C . PRO A 1 529 ? 45.258 7.045 30.375 1.00 51.62 529 PRO A C 1
ATOM 4248 O O . PRO A 1 529 ? 45.555 7.395 31.517 1.00 51.62 529 PRO A O 1
ATOM 4251 N N . PHE A 1 530 ? 45.506 7.855 29.339 1.00 58.56 530 PHE A N 1
ATOM 4252 C CA . PHE A 1 530 ? 46.282 9.102 29.454 1.00 58.56 530 PHE A CA 1
ATOM 4253 C C . PHE A 1 530 ? 45.435 10.367 29.236 1.00 58.56 530 PHE A C 1
ATOM 4255 O O . PHE A 1 530 ? 44.483 10.363 28.460 1.00 58.56 530 PHE A O 1
ATOM 4262 N N . GLU A 1 531 ? 45.824 11.476 29.878 1.00 55.50 531 GLU A N 1
ATOM 4263 C CA . GLU A 1 531 ? 45.248 12.810 29.638 1.00 55.50 531 GLU A CA 1
ATOM 4264 C C . GLU A 1 531 ? 45.738 13.367 28.299 1.00 55.50 531 GLU A C 1
ATOM 4266 O O . GLU A 1 531 ? 46.864 13.858 28.177 1.00 55.50 531 GLU A O 1
ATOM 4271 N N . CYS A 1 532 ? 44.886 13.306 27.284 1.00 58.66 532 CYS A N 1
ATOM 4272 C CA . CYS A 1 532 ? 45.069 14.047 26.042 1.00 58.66 532 CYS A CA 1
ATOM 4273 C C . CYS A 1 532 ? 43.761 14.746 25.670 1.00 58.66 532 CYS A C 1
ATOM 4275 O O . CYS A 1 532 ? 42.707 14.433 26.222 1.00 58.66 532 CYS A O 1
ATOM 4277 N N . ASN A 1 533 ? 43.837 15.723 24.770 1.00 57.56 533 ASN A N 1
ATOM 4278 C CA . ASN A 1 533 ? 42.645 16.308 24.169 1.00 57.56 533 ASN A CA 1
ATOM 4279 C C . ASN A 1 533 ? 42.602 15.910 22.695 1.00 57.56 533 ASN A C 1
ATOM 4281 O O . ASN A 1 533 ? 43.605 16.075 21.993 1.00 57.56 533 ASN A O 1
ATOM 4285 N N . LEU A 1 534 ? 41.453 15.414 22.236 1.00 59.50 534 LEU A N 1
ATOM 4286 C CA . LEU A 1 534 ? 41.202 15.088 20.834 1.00 59.50 534 LEU A CA 1
ATOM 4287 C C . LEU A 1 534 ? 40.300 16.162 20.232 1.00 59.50 534 LEU A C 1
ATOM 4289 O O . LEU A 1 534 ? 39.186 16.386 20.703 1.00 59.50 534 LEU A O 1
ATOM 4293 N N . TRP A 1 535 ? 40.803 16.833 19.205 1.00 63.34 535 TRP A N 1
ATOM 4294 C CA . TRP A 1 535 ? 40.140 17.958 18.558 1.00 63.34 535 TRP A CA 1
ATOM 4295 C C . TRP A 1 535 ? 39.788 17.558 17.138 1.00 63.34 535 TRP A C 1
ATOM 4297 O O . TRP A 1 535 ? 40.662 17.096 16.405 1.00 63.34 535 TRP A O 1
ATOM 4307 N N . ILE A 1 536 ? 38.530 17.730 16.749 1.00 57.59 536 ILE A N 1
ATOM 4308 C CA . ILE A 1 536 ? 38.062 17.397 15.402 1.00 57.59 536 ILE A CA 1
ATOM 4309 C C . ILE A 1 536 ? 37.563 18.683 14.755 1.00 57.59 536 ILE A C 1
ATOM 4311 O O . ILE A 1 536 ? 36.605 19.289 15.236 1.00 57.59 536 ILE A O 1
ATOM 4315 N N . LEU A 1 537 ? 38.241 19.103 13.685 1.00 52.16 537 LEU A N 1
ATOM 4316 C CA . LEU A 1 537 ? 37.830 20.237 12.869 1.00 52.16 537 LEU A CA 1
ATOM 4317 C C . LEU A 1 537 ? 37.238 19.724 11.552 1.00 52.16 537 LEU A C 1
ATOM 4319 O O . LEU A 1 537 ? 37.974 19.115 10.763 1.00 52.16 537 LEU A O 1
ATOM 4323 N N . PRO A 1 538 ? 35.950 19.987 11.282 1.00 48.12 538 PRO A N 1
ATOM 4324 C CA . PRO A 1 538 ? 35.379 19.726 9.969 1.00 48.12 538 PRO A CA 1
ATOM 4325 C C . PRO A 1 538 ? 36.053 20.652 8.951 1.00 48.12 538 PRO A C 1
ATOM 4327 O O . PRO A 1 538 ? 36.190 21.851 9.195 1.00 48.12 538 PRO A O 1
ATOM 4330 N N . VAL A 1 539 ? 36.530 20.115 7.823 1.00 48.25 539 VAL A N 1
ATOM 4331 C CA . VAL A 1 539 ? 37.167 20.959 6.792 1.00 48.25 539 VAL A CA 1
ATOM 4332 C C . VAL A 1 539 ? 36.123 21.492 5.822 1.00 48.25 539 VAL A C 1
ATOM 4334 O O . VAL A 1 539 ? 35.303 20.741 5.291 1.00 48.25 539 VAL A O 1
ATOM 4337 N N . THR A 1 540 ? 36.179 22.802 5.596 1.00 45.81 540 THR A N 1
ATOM 4338 C CA . THR A 1 540 ? 35.364 23.536 4.623 1.00 45.81 540 THR A CA 1
ATOM 4339 C C . THR A 1 540 ? 36.061 23.582 3.257 1.00 45.81 540 THR A C 1
ATOM 4341 O O . THR A 1 540 ? 37.264 23.313 3.153 1.00 45.81 540 THR A O 1
ATOM 4344 N N . GLU A 1 541 ? 35.327 23.945 2.196 1.00 41.25 541 GLU A N 1
ATOM 4345 C CA . GLU A 1 541 ? 35.848 24.050 0.816 1.00 41.25 541 GLU A CA 1
ATOM 4346 C C . GLU A 1 541 ? 37.126 24.913 0.703 1.00 41.25 541 GLU A C 1
ATOM 4348 O O . GLU A 1 541 ? 37.987 24.624 -0.127 1.00 41.25 541 GLU A O 1
ATOM 4353 N N . GLU A 1 542 ? 37.325 25.902 1.582 1.00 38.91 542 GLU A N 1
ATOM 4354 C CA . GLU A 1 542 ? 38.510 26.778 1.581 1.00 38.91 542 GLU A CA 1
ATOM 4355 C C . GLU A 1 542 ? 39.810 26.080 2.032 1.00 38.91 542 GLU A C 1
ATOM 4357 O O . GLU A 1 542 ? 40.903 26.485 1.632 1.00 38.91 542 GLU A O 1
ATOM 4362 N N . THR A 1 543 ? 39.734 24.990 2.807 1.00 41.59 543 THR A N 1
ATOM 4363 C CA . THR A 1 543 ? 40.932 24.279 3.315 1.00 41.59 543 THR A CA 1
ATOM 4364 C C . THR A 1 543 ? 41.498 23.279 2.291 1.00 41.59 543 THR A C 1
ATOM 4366 O O . THR A 1 543 ? 42.613 22.774 2.443 1.00 41.59 543 THR A O 1
ATOM 4369 N N . LEU A 1 544 ? 40.755 23.008 1.211 1.00 39.91 544 LEU A N 1
ATOM 4370 C CA . LEU A 1 544 ? 41.127 22.061 0.155 1.00 39.91 544 LEU A CA 1
ATOM 4371 C C . LEU A 1 544 ? 42.215 22.608 -0.795 1.00 39.91 544 LEU A C 1
ATOM 4373 O O . LEU A 1 544 ? 42.895 21.837 -1.474 1.00 39.91 544 LEU A O 1
ATOM 4377 N N . ALA A 1 545 ? 42.424 23.929 -0.820 1.00 37.03 545 ALA A N 1
ATOM 4378 C CA . ALA A 1 545 ? 43.332 24.600 -1.755 1.00 37.03 545 ALA A CA 1
ATOM 4379 C C . ALA A 1 545 ? 44.829 24.278 -1.541 1.00 37.03 545 ALA A C 1
ATOM 4381 O O . ALA A 1 545 ? 45.642 24.511 -2.431 1.00 37.03 545 ALA A O 1
ATOM 4382 N N . TYR A 1 546 ? 45.210 23.685 -0.404 1.00 34.34 546 TYR A N 1
ATOM 4383 C CA . TYR A 1 546 ? 46.611 23.367 -0.087 1.00 34.34 546 TYR A CA 1
ATOM 4384 C C . TYR A 1 546 ? 47.103 22.001 -0.612 1.00 34.34 546 TYR A C 1
ATOM 4386 O O . TYR A 1 546 ? 48.278 21.674 -0.456 1.00 34.34 546 TYR A O 1
ATOM 4394 N N . GLN A 1 547 ? 46.243 21.190 -1.244 1.00 37.00 547 GLN A N 1
ATOM 4395 C CA . GLN A 1 547 ? 46.603 19.847 -1.738 1.00 37.00 547 GLN A CA 1
ATOM 4396 C C . GLN A 1 547 ? 47.115 19.790 -3.189 1.00 37.00 547 GLN A C 1
ATOM 4398 O O . GLN A 1 547 ? 47.465 18.708 -3.660 1.00 37.00 547 GLN A O 1
ATOM 4403 N N . GLN A 1 548 ? 47.225 20.918 -3.897 1.00 35.84 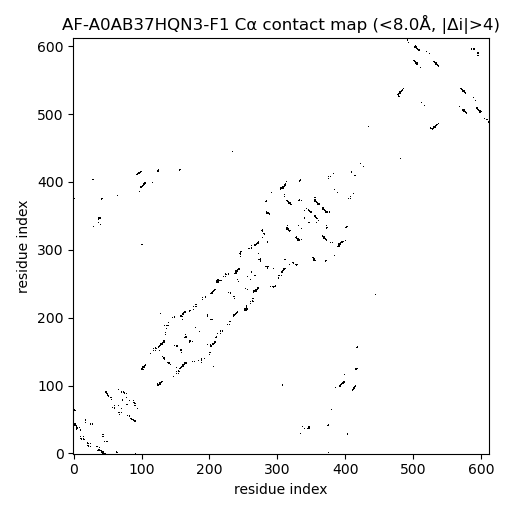548 GLN A N 1
ATOM 4404 C CA . GLN A 1 548 ? 47.662 20.963 -5.305 1.00 35.84 548 GLN A CA 1
ATOM 4405 C C . GLN A 1 548 ? 49.182 20.766 -5.524 1.00 35.84 548 GLN A C 1
ATOM 4407 O O . GLN A 1 548 ? 49.770 21.382 -6.407 1.00 35.84 548 GLN A O 1
ATOM 4412 N N . ALA A 1 549 ? 49.844 19.899 -4.753 1.00 33.53 549 ALA A N 1
ATOM 4413 C CA . ALA A 1 549 ? 51.292 19.681 -4.855 1.00 33.53 549 ALA A CA 1
ATOM 4414 C C . ALA A 1 549 ? 51.716 18.201 -4.788 1.00 33.53 549 ALA A C 1
ATOM 4416 O O . ALA A 1 549 ? 52.691 17.869 -4.116 1.00 33.53 549 ALA A O 1
ATOM 4417 N N . ILE A 1 550 ? 51.021 17.296 -5.490 1.00 33.97 550 ILE A N 1
ATOM 4418 C CA . ILE A 1 550 ? 51.556 15.950 -5.775 1.00 33.97 550 ILE A CA 1
ATOM 4419 C C . ILE A 1 550 ? 51.515 15.695 -7.296 1.00 33.97 550 ILE A C 1
ATOM 4421 O O . ILE A 1 550 ? 50.417 15.681 -7.857 1.00 33.97 550 ILE A O 1
ATOM 4425 N N . PRO A 1 551 ? 52.676 15.528 -7.969 1.00 32.09 551 PRO A N 1
ATOM 4426 C CA . PRO A 1 551 ? 52.772 15.436 -9.428 1.00 32.09 551 PRO A CA 1
ATOM 4427 C C . PRO A 1 551 ? 52.304 14.100 -10.024 1.00 32.09 551 PRO A C 1
ATOM 4429 O O . PRO A 1 551 ? 52.267 13.062 -9.367 1.00 32.09 551 PRO A O 1
ATOM 4432 N N . GLU A 1 552 ? 51.992 14.178 -11.315 1.00 41.62 552 GLU A N 1
ATOM 4433 C CA . GLU A 1 552 ? 51.452 13.184 -12.244 1.00 41.62 552 GLU A CA 1
ATOM 4434 C C . GLU A 1 552 ? 52.209 11.843 -12.321 1.00 41.62 552 GLU A C 1
ATOM 4436 O O . GLU A 1 552 ? 53.430 11.832 -12.440 1.00 41.62 552 GLU A O 1
ATOM 4441 N N . LEU A 1 553 ? 51.467 10.721 -12.403 1.00 32.38 553 LEU A N 1
ATOM 4442 C CA . LEU A 1 553 ? 51.605 9.701 -13.468 1.00 32.38 553 LEU A CA 1
ATOM 4443 C C . LEU A 1 553 ? 50.542 8.575 -13.343 1.00 32.38 553 LEU A C 1
ATOM 4445 O O . LEU A 1 553 ? 50.592 7.737 -12.451 1.00 32.38 553 LEU A O 1
ATOM 4449 N N . LYS A 1 554 ? 49.621 8.547 -14.325 1.00 39.50 554 LYS A N 1
ATOM 4450 C CA . LYS A 1 554 ? 48.693 7.463 -14.748 1.00 39.50 554 LYS A CA 1
ATOM 4451 C C . LYS A 1 554 ? 47.689 6.903 -13.716 1.00 39.50 554 LYS A C 1
ATOM 4453 O O . LYS A 1 554 ? 47.984 5.966 -12.981 1.00 39.50 554 LYS A O 1
ATOM 4458 N N . SER A 1 555 ? 46.431 7.372 -13.765 1.00 32.16 555 SER A N 1
ATOM 4459 C CA . SER A 1 555 ? 45.316 6.781 -12.982 1.00 32.16 555 SER A CA 1
ATOM 4460 C C . SER A 1 555 ? 43.902 6.965 -13.570 1.00 32.16 555 SER A C 1
ATOM 4462 O O . SER A 1 555 ? 42.935 6.810 -12.834 1.00 32.16 555 SER A O 1
ATOM 4464 N N . ALA A 1 556 ? 43.726 7.293 -14.856 1.00 34.66 556 ALA A N 1
ATOM 4465 C CA . ALA A 1 556 ? 42.416 7.718 -15.387 1.00 34.66 556 ALA A CA 1
ATOM 4466 C C . ALA A 1 556 ? 41.286 6.667 -15.245 1.00 34.66 556 ALA A C 1
ATOM 4468 O O . ALA A 1 556 ? 40.170 7.021 -14.895 1.00 34.66 556 ALA A O 1
ATOM 4469 N N . ALA A 1 557 ? 41.574 5.369 -15.394 1.00 35.84 557 ALA A N 1
ATOM 4470 C CA . ALA A 1 557 ? 40.564 4.311 -15.226 1.00 35.84 557 ALA A CA 1
ATOM 4471 C C . ALA A 1 557 ? 40.305 3.914 -13.755 1.00 35.84 557 ALA A C 1
ATOM 4473 O O . ALA A 1 557 ? 39.241 3.397 -13.425 1.00 35.84 557 ALA A O 1
ATOM 4474 N N . LEU A 1 558 ? 41.254 4.181 -12.850 1.00 34.09 558 LEU A N 1
ATOM 4475 C CA . LEU A 1 558 ? 41.064 3.999 -11.406 1.00 34.09 558 LEU A CA 1
ATOM 4476 C C . LEU A 1 558 ? 40.346 5.215 -10.794 1.00 34.09 558 LEU A C 1
ATOM 4478 O O . LEU A 1 558 ? 39.660 5.080 -9.788 1.00 34.09 558 LEU A O 1
ATOM 4482 N N . LEU A 1 559 ? 40.474 6.391 -11.416 1.00 34.53 559 LEU A N 1
ATOM 4483 C CA . LEU A 1 559 ? 39.838 7.640 -11.006 1.00 34.53 559 LEU A CA 1
ATOM 4484 C C . LEU A 1 559 ? 38.330 7.656 -11.234 1.00 34.53 559 LEU A C 1
ATOM 4486 O O . LEU A 1 559 ? 37.660 8.209 -10.378 1.00 34.53 559 LEU A O 1
ATOM 4490 N N . ASP A 1 560 ? 37.788 7.007 -12.265 1.00 36.22 560 ASP A N 1
ATOM 4491 C CA . ASP A 1 560 ? 36.327 6.929 -12.449 1.00 36.22 560 ASP A CA 1
ATOM 4492 C C . ASP A 1 560 ? 35.680 5.896 -11.509 1.00 36.22 560 ASP A C 1
ATOM 4494 O O . ASP A 1 560 ? 34.608 6.125 -10.944 1.00 36.22 560 ASP A O 1
ATOM 4498 N N . MET A 1 561 ? 36.373 4.781 -11.250 1.00 31.86 561 MET A N 1
ATOM 4499 C CA . MET A 1 561 ? 35.915 3.769 -10.291 1.00 31.86 561 MET A CA 1
ATOM 4500 C C . MET A 1 561 ? 36.030 4.266 -8.841 1.00 31.86 561 MET A C 1
ATOM 4502 O O . MET A 1 561 ? 35.125 4.043 -8.038 1.00 31.86 561 MET A O 1
ATOM 4506 N N . LEU A 1 562 ? 37.103 4.998 -8.512 1.00 33.28 562 LEU A N 1
ATOM 4507 C CA . LEU A 1 562 ? 37.221 5.701 -7.238 1.00 33.28 562 LEU A CA 1
ATOM 4508 C C . LEU A 1 562 ? 36.285 6.910 -7.187 1.00 33.28 562 LEU A C 1
ATOM 4510 O O . LEU A 1 562 ? 35.709 7.116 -6.139 1.00 33.28 562 LEU A O 1
ATOM 4514 N N . SER A 1 563 ? 36.046 7.658 -8.267 1.00 35.50 563 SER A N 1
ATOM 4515 C CA . SER A 1 563 ? 35.146 8.830 -8.302 1.00 35.50 563 SER A CA 1
ATOM 4516 C C . SER A 1 563 ? 33.752 8.505 -7.768 1.00 35.50 563 SER A C 1
ATOM 4518 O O . SER A 1 563 ? 33.265 9.236 -6.915 1.00 35.50 563 SER A O 1
ATOM 4520 N N . SER A 1 564 ? 33.161 7.361 -8.131 1.00 33.69 564 SER A N 1
ATOM 4521 C CA . SER A 1 564 ? 31.835 6.992 -7.600 1.00 33.69 564 SER A CA 1
ATOM 4522 C C . SER A 1 564 ? 31.828 6.545 -6.124 1.00 33.69 564 SER A C 1
ATOM 4524 O O . SER A 1 564 ? 30.768 6.487 -5.506 1.00 33.69 564 SER A O 1
ATOM 4526 N N . ILE A 1 565 ? 32.998 6.256 -5.539 1.00 33.47 565 ILE A N 1
ATOM 4527 C CA . ILE A 1 565 ? 33.173 5.864 -4.124 1.00 33.47 565 ILE A CA 1
ATOM 4528 C C . ILE A 1 565 ? 33.792 7.015 -3.289 1.00 33.47 565 ILE A C 1
ATOM 4530 O O . ILE A 1 565 ? 33.739 7.008 -2.061 1.00 33.47 565 ILE A O 1
ATOM 4534 N N . LYS A 1 566 ? 34.363 8.036 -3.941 1.00 34.94 566 LYS A N 1
ATOM 4535 C CA . LYS A 1 566 ? 35.251 9.071 -3.376 1.00 34.94 566 LYS A CA 1
ATOM 4536 C C . LYS A 1 566 ? 34.561 10.408 -3.109 1.00 34.94 566 LYS A C 1
ATOM 4538 O O . LYS A 1 566 ? 35.131 11.219 -2.382 1.00 34.94 566 LYS A O 1
ATOM 4543 N N . ASP A 1 567 ? 33.340 10.616 -3.596 1.00 36.19 567 ASP A N 1
ATOM 4544 C CA . ASP A 1 567 ? 32.621 11.897 -3.493 1.00 36.19 567 ASP A CA 1
ATOM 4545 C C . ASP A 1 567 ? 32.215 12.320 -2.066 1.00 36.19 567 ASP A C 1
ATOM 4547 O O . ASP A 1 567 ? 31.540 13.332 -1.889 1.00 36.19 567 ASP A O 1
ATOM 4551 N N . THR A 1 568 ? 32.623 11.621 -0.998 1.00 38.03 568 THR A N 1
ATOM 4552 C CA . THR A 1 568 ? 32.436 12.149 0.371 1.00 38.03 568 THR A CA 1
ATOM 4553 C C . THR A 1 568 ? 33.448 11.631 1.400 1.00 38.03 568 THR A C 1
ATOM 4555 O O . THR A 1 568 ? 33.102 11.357 2.547 1.00 38.03 568 THR A O 1
ATOM 4558 N N . ILE A 1 569 ? 34.731 11.506 1.042 1.00 38.44 569 ILE A N 1
ATOM 4559 C CA . ILE A 1 569 ? 35.788 11.422 2.068 1.00 38.44 569 ILE A CA 1
ATOM 4560 C C . ILE A 1 569 ? 36.049 12.843 2.582 1.00 38.44 569 ILE A C 1
ATOM 4562 O O . ILE A 1 569 ? 36.990 13.508 2.154 1.00 38.44 569 ILE A O 1
ATOM 4566 N N . GLN A 1 570 ? 35.221 13.320 3.513 1.00 44.00 570 GLN A N 1
ATOM 4567 C CA . GLN A 1 570 ? 35.624 14.427 4.378 1.00 44.00 570 GLN A CA 1
ATOM 4568 C C . GLN A 1 570 ? 36.821 13.960 5.208 1.00 44.00 570 GLN A C 1
ATOM 4570 O O . GLN A 1 570 ? 36.752 13.001 5.984 1.00 44.00 570 GLN A O 1
ATOM 4575 N N . ARG A 1 571 ? 37.972 14.590 4.989 1.00 51.97 571 ARG A N 1
ATOM 4576 C CA . ARG A 1 571 ? 39.135 14.427 5.858 1.00 51.97 571 ARG A CA 1
ATOM 4577 C C . ARG A 1 571 ? 39.035 15.446 6.977 1.00 51.97 571 ARG A C 1
ATOM 4579 O O . ARG A 1 571 ? 39.781 16.411 6.940 1.00 51.97 571 ARG A O 1
ATOM 4586 N N . ASP A 1 572 ? 38.136 15.247 7.937 1.00 54.50 572 ASP A N 1
ATOM 4587 C CA . ASP A 1 572 ? 38.131 16.068 9.152 1.00 54.50 572 ASP A CA 1
ATOM 4588 C C . ASP A 1 572 ? 39.551 16.095 9.729 1.00 54.50 572 ASP A C 1
ATOM 4590 O O . ASP A 1 572 ? 40.180 15.045 9.928 1.00 54.50 572 ASP A O 1
ATOM 4594 N N . ARG A 1 573 ? 40.098 17.296 9.931 1.00 62.56 573 ARG A N 1
ATOM 4595 C CA . ARG A 1 573 ? 41.443 17.429 10.488 1.00 62.56 573 ARG A CA 1
ATOM 4596 C C . ARG A 1 573 ? 41.340 17.111 11.966 1.00 62.56 573 ARG A C 1
ATOM 4598 O O . ARG A 1 573 ? 40.627 17.780 12.711 1.00 62.56 573 ARG A O 1
ATOM 4605 N N . THR A 1 574 ? 42.024 16.053 12.375 1.00 68.88 574 THR A N 1
ATOM 4606 C CA . THR A 1 574 ? 42.004 15.588 13.758 1.00 68.88 574 THR A CA 1
ATOM 4607 C C . THR A 1 574 ? 43.327 15.942 14.412 1.00 68.88 574 THR A C 1
ATOM 4609 O O . THR A 1 574 ? 44.382 15.593 13.888 1.00 68.88 574 THR A O 1
ATOM 4612 N N . PHE A 1 575 ? 43.287 16.607 15.562 1.00 72.31 575 PHE A N 1
ATOM 4613 C CA . PHE A 1 575 ? 44.477 16.994 16.308 1.00 72.31 575 PHE A CA 1
ATOM 4614 C C . PHE A 1 575 ? 44.500 16.335 17.683 1.00 72.31 575 PHE A C 1
ATOM 4616 O O . PHE A 1 575 ? 43.486 16.249 18.374 1.00 72.31 575 PHE A O 1
ATOM 4623 N N . ILE A 1 576 ? 45.682 15.890 18.089 1.00 73.25 576 ILE A N 1
ATOM 4624 C CA . ILE A 1 576 ? 45.968 15.373 19.422 1.00 73.25 576 ILE A CA 1
ATOM 4625 C C . ILE A 1 576 ? 46.835 16.399 20.134 1.00 73.25 576 ILE A C 1
ATOM 4627 O O . ILE A 1 576 ? 47.938 16.705 19.683 1.00 73.25 576 ILE A O 1
ATOM 4631 N N . ILE A 1 577 ? 46.354 16.898 21.269 1.00 72.50 577 ILE A N 1
ATOM 4632 C CA . ILE A 1 577 ? 47.084 17.859 22.098 1.00 72.50 577 ILE A CA 1
ATOM 4633 C C . ILE A 1 577 ? 47.534 17.158 23.376 1.00 72.50 577 ILE A C 1
ATOM 4635 O O . ILE A 1 577 ? 46.715 16.708 24.184 1.00 72.50 577 ILE A O 1
ATOM 4639 N N . THR A 1 578 ? 48.846 17.030 23.555 1.00 74.06 578 THR A N 1
ATOM 4640 C CA . THR A 1 578 ? 49.447 16.256 24.653 1.00 74.06 578 THR A CA 1
ATOM 4641 C C . THR A 1 578 ? 50.875 16.735 24.965 1.00 74.06 578 THR A C 1
ATOM 4643 O O . THR A 1 578 ? 51.314 17.744 24.430 1.00 74.06 578 THR A O 1
ATOM 4646 N N . THR A 1 579 ? 51.608 16.073 25.861 1.00 75.81 579 THR A N 1
ATOM 4647 C CA . THR A 1 579 ? 53.009 16.409 26.205 1.00 75.81 579 THR A CA 1
ATOM 4648 C C . THR A 1 579 ? 54.013 15.463 25.522 1.00 75.81 579 THR A C 1
ATOM 4650 O O . THR A 1 579 ? 53.653 14.352 25.124 1.00 75.81 579 THR A O 1
ATOM 4653 N N . LEU A 1 580 ? 55.301 15.845 25.430 1.00 70.50 580 LEU A N 1
ATOM 4654 C CA . LEU A 1 580 ? 56.372 14.990 24.861 1.00 70.50 580 LEU A CA 1
ATOM 4655 C C . LEU A 1 580 ? 56.483 13.616 25.529 1.00 70.50 580 LEU A C 1
ATOM 4657 O O . LEU A 1 580 ? 56.847 12.630 24.888 1.00 70.50 580 LEU A O 1
ATOM 4661 N N . GLN A 1 581 ? 56.202 13.549 26.828 1.00 70.75 581 GLN A N 1
ATOM 4662 C CA . GLN A 1 581 ? 56.295 12.308 27.587 1.00 70.75 581 GLN A CA 1
ATOM 4663 C C . GLN A 1 581 ? 55.147 11.350 27.237 1.00 70.75 581 GLN A C 1
ATOM 4665 O O . GLN A 1 581 ? 55.357 10.144 27.146 1.00 70.75 581 GLN A O 1
ATOM 4670 N N . GLN A 1 582 ? 53.953 11.889 26.983 1.00 67.88 582 GLN A N 1
ATOM 4671 C CA . GLN A 1 582 ? 52.736 11.123 26.707 1.00 67.88 582 GLN A CA 1
ATOM 4672 C C . GLN A 1 582 ? 52.628 10.695 25.236 1.00 67.88 582 GLN A C 1
ATOM 4674 O O . GLN A 1 582 ? 52.147 9.595 24.946 1.00 67.88 582 GLN A O 1
ATOM 4679 N N . ILE A 1 583 ? 53.130 11.509 24.297 1.00 73.56 583 ILE A N 1
ATOM 4680 C CA . ILE A 1 583 ? 53.000 11.210 22.866 1.00 73.56 583 ILE A CA 1
ATOM 4681 C C . ILE A 1 583 ? 53.743 9.937 22.449 1.00 73.56 583 ILE A C 1
ATOM 4683 O O . ILE A 1 583 ? 53.278 9.241 21.554 1.00 73.56 583 ILE A O 1
ATOM 4687 N N . LYS A 1 584 ? 54.852 9.565 23.105 1.00 72.19 584 LYS A N 1
ATOM 4688 C CA . LYS A 1 584 ? 55.603 8.343 22.752 1.00 72.19 584 LYS A CA 1
ATOM 4689 C C . LYS A 1 584 ? 54.735 7.081 22.840 1.00 72.19 584 LYS A C 1
ATOM 4691 O O . LYS A 1 584 ? 54.857 6.197 21.995 1.00 72.19 584 LYS A O 1
ATOM 4696 N N . SER A 1 585 ? 53.830 7.028 23.818 1.00 68.75 585 SER A N 1
ATOM 4697 C CA . SER A 1 585 ? 52.891 5.916 24.006 1.00 68.75 585 SER A CA 1
ATOM 4698 C C . SER A 1 585 ? 51.694 6.001 23.053 1.00 68.75 585 SER A C 1
ATOM 4700 O O . SER A 1 585 ? 51.287 4.988 22.487 1.00 68.75 585 SER A O 1
ATOM 4702 N N . ILE A 1 586 ? 51.165 7.209 22.822 1.00 71.69 586 ILE A N 1
ATOM 4703 C CA . ILE A 1 586 ? 50.022 7.451 21.923 1.00 71.69 586 ILE A CA 1
ATOM 4704 C C . ILE A 1 586 ? 50.410 7.207 20.457 1.00 71.69 586 ILE A C 1
ATOM 4706 O O . ILE A 1 586 ? 49.654 6.592 19.713 1.00 71.69 586 ILE A O 1
ATOM 4710 N N . ALA A 1 587 ? 51.611 7.615 20.043 1.00 76.62 587 ALA A N 1
ATOM 4711 C CA . ALA A 1 587 ? 52.073 7.517 18.661 1.00 76.62 587 ALA A CA 1
ATOM 4712 C C . ALA A 1 587 ? 52.169 6.074 18.163 1.00 76.62 587 ALA A C 1
ATOM 4714 O O . ALA A 1 587 ? 51.797 5.796 17.023 1.00 76.62 587 ALA A O 1
ATOM 4715 N N . LYS A 1 588 ? 52.622 5.146 19.016 1.00 77.62 588 LYS A N 1
ATOM 4716 C CA . LYS A 1 588 ? 52.634 3.718 18.679 1.00 77.62 588 LYS A CA 1
ATOM 4717 C C . LYS A 1 588 ? 51.210 3.199 18.467 1.00 77.62 588 LYS A C 1
ATOM 4719 O O . LYS A 1 588 ? 50.948 2.551 17.466 1.00 77.62 588 LYS A O 1
ATOM 4724 N N . PHE A 1 589 ? 50.288 3.564 19.353 1.00 73.56 589 PHE A N 1
ATOM 4725 C CA . PHE A 1 589 ? 48.897 3.126 19.282 1.00 73.56 589 PHE A CA 1
ATOM 4726 C C . PHE A 1 589 ? 48.145 3.706 18.072 1.00 73.56 589 PHE A C 1
ATOM 4728 O O . PHE A 1 589 ? 47.462 2.972 17.364 1.00 73.56 589 PHE A O 1
ATOM 4735 N N . CYS A 1 590 ? 48.324 4.998 17.769 1.00 76.31 590 CYS A N 1
ATOM 4736 C CA . CYS A 1 590 ? 47.806 5.612 16.543 1.00 76.31 590 CYS A CA 1
ATOM 4737 C C . CYS A 1 590 ? 48.333 4.890 15.298 1.00 76.31 590 CYS A C 1
ATOM 4739 O O . CYS A 1 590 ? 47.556 4.601 14.392 1.00 76.31 590 CYS A O 1
ATOM 4741 N N . LYS A 1 591 ? 49.630 4.554 15.277 1.00 80.75 591 LYS A N 1
ATOM 4742 C CA . LYS A 1 591 ? 50.256 3.817 14.175 1.00 80.75 591 LYS A CA 1
ATOM 4743 C C . LYS A 1 591 ? 49.699 2.400 14.029 1.00 80.75 591 LYS A C 1
ATOM 4745 O O . LYS A 1 591 ? 49.418 1.989 12.907 1.00 80.75 591 LYS A O 1
ATOM 4750 N N . ASP A 1 592 ? 49.494 1.685 15.134 1.00 77.25 592 ASP A N 1
ATOM 4751 C CA . ASP A 1 592 ? 48.888 0.345 15.142 1.00 77.25 592 ASP A CA 1
ATOM 4752 C C . ASP A 1 592 ? 47.432 0.393 14.644 1.00 77.25 592 ASP A C 1
ATOM 4754 O O . ASP A 1 592 ? 46.978 -0.489 13.916 1.00 77.25 592 ASP A O 1
ATOM 4758 N N . LEU A 1 593 ? 46.722 1.484 14.944 1.00 71.88 593 LEU A N 1
ATOM 4759 C CA . LEU A 1 593 ? 45.412 1.795 14.381 1.00 71.88 593 LEU A CA 1
ATOM 4760 C C . LEU A 1 593 ? 45.477 2.371 12.962 1.00 71.88 593 LEU A C 1
ATOM 4762 O O . LEU A 1 593 ? 44.435 2.755 12.451 1.00 71.88 593 LEU A O 1
ATOM 4766 N N . GLY A 1 594 ? 46.630 2.411 12.293 1.00 74.62 594 GLY A N 1
ATOM 4767 C CA . GLY A 1 594 ? 46.779 2.846 10.898 1.00 74.62 594 GLY A CA 1
ATOM 4768 C C . GLY A 1 594 ? 46.756 4.359 10.661 1.00 74.62 594 GLY A C 1
ATOM 4769 O O . GLY A 1 594 ? 46.673 4.789 9.512 1.00 74.62 594 GLY A O 1
ATOM 4770 N N . PHE A 1 595 ? 46.855 5.169 11.715 1.00 79.31 595 PHE A N 1
ATOM 4771 C CA . PHE A 1 595 ? 46.995 6.618 11.613 1.00 79.31 595 PHE A CA 1
ATOM 4772 C C . PHE A 1 595 ? 48.462 7.053 11.632 1.00 79.31 595 PHE A C 1
ATOM 4774 O O . PHE A 1 595 ? 49.325 6.427 12.246 1.00 79.31 595 PHE A O 1
ATOM 4781 N N . THR A 1 596 ? 48.745 8.183 10.993 1.00 80.62 596 THR A N 1
ATOM 4782 C CA . THR A 1 596 ? 50.056 8.845 11.035 1.00 80.62 596 THR A CA 1
ATOM 4783 C C . THR A 1 596 ? 49.941 10.152 11.802 1.00 80.62 596 THR A C 1
ATOM 4785 O O . THR A 1 596 ? 48.971 10.875 11.619 1.00 80.62 596 THR A O 1
ATOM 4788 N N . LEU A 1 597 ? 50.925 10.475 12.640 1.00 79.62 597 LEU A N 1
ATOM 4789 C CA . LEU A 1 597 ? 50.962 11.734 13.383 1.00 79.62 597 LEU A CA 1
ATOM 4790 C C . LEU A 1 597 ? 52.032 12.663 12.807 1.00 79.62 597 LEU A C 1
ATOM 4792 O O . LEU A 1 597 ? 53.173 12.242 12.619 1.00 79.62 597 LEU A O 1
ATOM 4796 N N . LYS A 1 598 ? 51.679 13.927 12.578 1.00 81.81 598 LYS A N 1
ATOM 4797 C CA . LYS A 1 598 ? 52.610 15.008 12.234 1.00 81.81 598 LYS A CA 1
ATOM 4798 C C . LYS A 1 598 ? 52.636 16.010 13.380 1.00 81.81 598 LYS A C 1
ATOM 4800 O O . LYS A 1 598 ? 51.590 16.520 13.758 1.00 81.81 598 LYS A O 1
ATOM 4805 N N . ASN A 1 599 ? 53.813 16.299 13.923 1.00 82.25 599 ASN A N 1
ATOM 4806 C CA . ASN A 1 599 ? 53.964 17.399 14.874 1.00 82.25 599 ASN A CA 1
ATOM 4807 C C . ASN A 1 599 ? 53.722 18.735 14.155 1.00 82.25 599 ASN A C 1
ATOM 4809 O O . ASN A 1 599 ? 54.246 18.910 13.054 1.00 82.25 599 ASN A O 1
ATOM 4813 N N . LEU A 1 600 ? 52.946 19.637 14.755 1.00 75.31 600 LEU A N 1
ATOM 4814 C CA . LEU A 1 600 ? 52.704 20.975 14.221 1.00 75.31 600 LEU A CA 1
ATOM 4815 C C . LEU A 1 600 ? 53.437 22.025 15.052 1.00 75.31 600 LEU A C 1
ATOM 4817 O O . LEU A 1 600 ? 53.274 22.099 16.271 1.00 75.31 600 LEU A O 1
ATOM 4821 N N . GLU A 1 601 ? 54.218 22.865 14.381 1.00 75.69 601 GLU A N 1
ATOM 4822 C CA . GLU A 1 601 ? 54.835 24.030 15.007 1.00 75.69 601 GLU A CA 1
ATOM 4823 C C . GLU A 1 601 ? 53.797 25.131 15.269 1.00 75.69 601 GLU A C 1
ATOM 4825 O O . GLU A 1 601 ? 52.785 25.244 14.575 1.00 75.69 601 GLU A O 1
ATOM 4830 N N . GLN A 1 602 ? 54.061 26.007 16.243 1.00 67.25 602 GLN A N 1
ATOM 4831 C CA . GLN A 1 602 ? 53.132 27.079 16.624 1.00 67.25 602 GLN A CA 1
ATOM 4832 C C . GLN A 1 602 ? 52.745 27.981 15.437 1.00 67.25 602 GLN A C 1
ATOM 4834 O O . GLN A 1 602 ? 51.580 28.342 15.280 1.00 67.25 602 GLN A O 1
ATOM 4839 N N . ARG A 1 603 ? 53.690 28.249 14.529 1.00 64.06 603 ARG A N 1
ATOM 4840 C CA . ARG A 1 603 ? 53.447 29.012 13.297 1.00 64.06 603 ARG A CA 1
ATOM 4841 C C . ARG A 1 603 ? 52.520 28.287 12.310 1.00 64.06 603 ARG A C 1
ATOM 4843 O O . ARG A 1 603 ? 51.799 28.942 11.564 1.00 64.06 603 ARG A O 1
ATOM 4850 N N . GLU A 1 604 ? 52.519 26.952 12.282 1.00 65.69 604 GLU A N 1
ATOM 4851 C CA . GLU A 1 604 ? 51.585 26.166 11.460 1.00 65.69 604 GLU A CA 1
ATOM 4852 C C . GLU A 1 604 ? 50.163 26.215 12.038 1.00 65.69 604 GLU A C 1
ATOM 4854 O O . GLU A 1 604 ? 49.204 26.281 11.272 1.00 65.69 604 GLU A O 1
ATOM 4859 N N . LEU A 1 605 ? 50.027 26.248 13.370 1.00 64.12 605 LEU A N 1
ATOM 4860 C CA . LEU A 1 605 ? 48.738 26.367 14.064 1.00 64.12 605 LEU A CA 1
ATOM 4861 C C . LEU A 1 605 ? 48.073 27.731 13.834 1.00 64.12 605 LEU A C 1
ATOM 4863 O O . LEU A 1 605 ? 46.862 27.796 13.640 1.00 64.12 605 LEU A O 1
ATOM 4867 N N . GLU A 1 606 ? 48.852 28.815 13.790 1.00 59.06 606 GLU A N 1
ATOM 4868 C CA . GLU A 1 606 ? 48.349 30.172 13.509 1.00 59.06 606 GLU A CA 1
ATOM 4869 C C . GLU A 1 606 ? 47.748 30.327 12.104 1.00 59.06 606 GLU A C 1
ATOM 4871 O O . GLU A 1 606 ? 46.899 31.196 11.885 1.00 59.06 606 GLU A O 1
ATOM 4876 N N . ASN A 1 607 ? 48.175 29.482 11.162 1.00 55.09 607 ASN A N 1
ATOM 4877 C CA . ASN A 1 607 ? 47.675 29.459 9.789 1.00 55.09 607 ASN A CA 1
ATOM 4878 C C . ASN A 1 607 ? 46.405 28.609 9.627 1.00 55.09 607 ASN A C 1
ATOM 4880 O O . ASN A 1 607 ? 45.792 28.631 8.558 1.00 55.09 607 ASN A O 1
ATOM 4884 N N . ILE A 1 608 ? 45.982 27.879 10.666 1.00 57.44 608 ILE A N 1
ATOM 4885 C CA . ILE A 1 608 ? 44.706 27.160 10.671 1.00 57.44 608 ILE A CA 1
ATOM 4886 C C . ILE A 1 608 ? 43.591 28.194 10.868 1.00 57.44 608 ILE A C 1
ATOM 4888 O O . ILE A 1 608 ? 43.282 28.605 11.987 1.00 57.44 608 ILE A O 1
ATOM 4892 N N . ARG A 1 609 ? 43.005 28.652 9.758 1.00 48.78 609 ARG A N 1
ATOM 4893 C CA . ARG A 1 609 ? 41.831 29.527 9.772 1.00 48.78 609 ARG A CA 1
ATOM 4894 C C . ARG A 1 609 ? 40.567 28.691 9.930 1.00 48.78 609 ARG A C 1
ATOM 4896 O O . ARG A 1 609 ? 40.326 27.783 9.145 1.00 48.78 609 ARG A O 1
ATOM 4903 N N . VAL A 1 610 ? 39.768 29.042 10.929 1.00 46.88 610 VAL A N 1
ATOM 4904 C CA . VAL A 1 610 ? 38.353 28.672 11.012 1.00 46.88 610 VAL A CA 1
ATOM 4905 C C . VAL A 1 610 ? 37.605 29.917 10.535 1.00 46.88 610 VAL A C 1
ATOM 4907 O O . VAL A 1 610 ? 37.600 30.921 11.247 1.00 46.88 610 VAL A O 1
ATOM 4910 N N . SER A 1 611 ? 37.146 29.933 9.282 1.00 35.38 611 SER A N 1
ATOM 4911 C CA . SER A 1 611 ? 36.312 31.022 8.751 1.00 35.38 611 SER A CA 1
ATOM 4912 C C . SER A 1 611 ? 34.893 30.892 9.317 1.00 35.38 611 SER A C 1
ATOM 4914 O O . SER A 1 611 ? 34.371 29.781 9.380 1.00 35.38 611 SER A O 1
ATOM 4916 N N . TYR A 1 612 ? 34.332 32.017 9.777 1.00 34.06 612 TYR A N 1
ATOM 4917 C CA . TYR A 1 612 ? 32.965 32.142 10.306 1.00 34.06 612 TYR A CA 1
ATOM 4918 C C . TYR A 1 612 ? 31.943 32.340 9.191 1.00 34.06 612 TYR A C 1
ATOM 4920 O O . TYR A 1 612 ? 32.298 33.049 8.216 1.00 34.06 612 TYR A O 1
#

Foldseek 3Di:
DFKDFDAPPDWLVNVCVQFVHDSVVQCLLFVHPDRFAFGRDITDDPDQKGFDDPPDFLVVRCLRLLHDSVQQCVQCVPDDRVDDDGRDIGGRDFQAPFEFAEEAEDEDDDLVVLLVLCVVCLQLHQEYEYDAWEAALQQHIDDDPCLSNCVSCVVSQYAYAHEYECQDPVGADQVSVVSQLVDPSNLVSNLVVLVCCCVVSVGQAYEYEHAQHALVCQVSVLVSLQVSLVVQVVQNHFYEYEAEFDLDCPPRSRVSHDLQSNLVRGQAYEYQQFPPPFQQHQDDAGHFLVSLLSSLVVNVVRHPQQRYAYEDEQWKWKAWPPHDNVGGTDIAGPSVQRVVCSVQSWHWDADPRRRWIKTWGADPVRIIIIITTHAPRSVSSSLVSCVVSVGNYYYYPHSVSDRSVVVVSSSRSHDYDGPPPPPPDDDFDDDDDDDDDDDDDDPDDHDDDDDDPDPDDDDDDDDDDDDDDDDDDDDPQDQQEAEDEADLVDDDALLPDDLVQKWKKKKDAPPLDDPVLVVVLVVVLSSDNDHKYKYWAFDDPVVVVPPPPDDDDDDPVVCVVVVVVPPRPGPTTIMIIGHPVPVVVVQVSSVVSRMHIDTDDPVNSNPPDDHD

Sequence (612 aa):
MFIYTVQQGDSLYRIGSKYSVPVEQIRLANGLNQVNIVPGQALLIPSYTYIVQPEDSFYTIAQMASVSVESLRRANPSINPARLQVGMIVRIPNISNYYVTSLGYYSVRTPQADQRLITDFSPYLTYIALFEYHFSPDGGLSTLNDLTAIKTAWSHRVKPLMTITNLTESGFSSQLTSQMLNNSTARNTLINRILQEVSTKGYDGVNIDFEMTLEKDRDLFTGFLRELRDRLKPAGHLLTIAVPPKTSDNIPWLKGYDYGGIGSVVDLMFIMAYDWHHSASEPGPVAPINEVRRTIQFAIDRVPRKKILLGLPLYGYDWTLPYNPKTIAPGISNQNAVRLAMQHQAEIHYSKEYESPYFYYVDGQGNRHVVGFEDARSISKKMQLIREFQIGGVGAWQLSLGFPEGPWLLTKFFHIKKLESIGGNKIISSLLLFSGNCVKEVRRFSFFYFRVLSYKTNLKGVSMMDNLATKTNKEEIQSKLMIQVFDEQGSYPFRSLDFSNKIVFEMFDYTLRTPLEKADAFSQLLKVPFECNLWILPVTEETLAYQQAIPELKSAALLDMLSSIKDTIQRDRTFIITTLQQIKSIAKFCKDLGFTLKNLEQRELENIRVSY

Organism: NCBI:txid46224

Mean predicted aligned error: 15.41 Å

=== Feature glossary ===
A reading guide for the features in this record.

Start from the sequence.

  · Sequence gives the chain of amino acids in standard one-letter code (A=alanine, C=cysteine, …, Y=tyrosine), read N→C. It is the only feature that is directly encoded by the gene; all structural features are derived from the folded form of this sequence.

Fold it, and you get atomic coordinates and the backbone conformation that goes with them.

  · The mmCIF table is the protein's shape written out atom by atom. For each backbone N, Cα, C, and carbonyl O, it records an (x, y, z) coordinate triple in Å plus the residue type, chain letter, and residue number.

  · Backbone dihedral angles. Every residue except chain termini has a φ (preceding-C → N → Cα → C) and a ψ (N → Cα → C → next-N). They are reported in degrees following the IUPAC sign convention. Secondary structure is essentially a statement about which (φ, ψ) basin each residue occupies.

  · DSSP 8-state secondary structure assigns each residue one of H (α-helix), G (3₁₀-helix), I (π-helix), E (extended β-strand), B (isolated β-bridge), T (hydrogen-bonded turn), S (bend), or '-' (coil). The assignment is computed from backbone hydrogen-bond geometry via the Kabsch–Sander algorithm.

  · P-SEA three-state annotation labels each residue as helix, strand, or coil based purely on the geometry of the Cα trace. It serves as a fallback when the full backbone (and thus DSSP) is unavailable.

Summarize the fold with a handful of shape descriptors and a per-residue structural alphabet.

  · Radius of gyration (Rg) is the root-mean-square distance of Cα atoms from their centroid — a single number for overall size and compactness. A globular domain of N residues has Rg ≈ 2.2·N^0.38 Å; an extended or disordered chain has a much larger Rg. The Cα contact count is the number of residue pairs whose Cα atoms are within 8 Å and are more than four positions apart in sequence — a standard proxy for tertiary packing density. The bounding box is the smallest axis-aligned box enclosing all Cα atoms.

  · Foldseek's 3Di representation compresses backbone geometry into a per-residue letter drawn from a learned twenty-state alphabet. It captures the tertiary interaction pattern around each residue — which residues are packed against it in space, regardless of where they are in sequence.

  · Accessible surface area quantifies burial. A residue with SASA near zero is packed into the hydrophobic core; one with SASA >100 Å² sits on the surface. Computed here via the Shrake–Rupley numerical algorithm with a 1.4 Å probe.

Ask how reliable the model is.

  · For AlphaFold models, the B-factor field carries pLDDT — the model's own estimate of local accuracy on a 0–100 scale. Regions with pLDDT<50 should be treated as essentially unmodeled; they often correspond to intrinsically disordered segments.

  · For experimental (PDB) structures, the B-factor (temperature factor) quantifies the positional spread of each atom in the crystal — a combination of thermal vibration and static disorder — in units of Å². High B-factors mark flexible loops or poorly resolved regions; low B-factors mark the rigid, well-ordered core.

  · PAE(i, j) answers: if I align the predicted and true structures on residue i, how far off (in Å) do I expect residue j to be? A block-diagonal PAE matrix with low values on the blocks and high values off-diagonal is the signature of a multi-domain protein with confidently predicted domains but uncertain inter-domain orientation.

Place it in context: what it resembles, what it is annotated as, and how it looks.

  · Structural nearest neighbors (via Foldseek easy-search vs the PDB). Reported per hit: target PDB id, E-value, and alignment TM-score. A TM-score above ~0.5 is the conventional threshold for 'same fold'.

  · Functional annotations link the protein to curated databases. InterPro entries identify conserved domains and families by matching the sequence against member-database signatures (Pfam, PROSITE, CDD, …). Gene Ontology (GO) terms describe molecular function, biological process, and cellular component in a controlled vocabulary. CATH places the structure in a hierarchical fold classification (Class/Architecture/Topology/Homologous-superfamily). The organism is the source species.

  · Plot images: a contact map (which residues are close in 3D, as an N×N binary image), a Ramachandran scatter (backbone torsion angles, revealing secondary-structure composition at a glance), and — for AlphaFold structures — a PAE heatmap (pairwise prediction confidence).

  · Structure images are PyMOL renders from six orthogonal camera directions. Cartoon representation draws helices as coils and strands as arrows; sticks shows the backbone as bonds; surface shows the solvent-excluded envelope. Rainbow coloring maps sequence position to hue (blue→red, N→C); chain coloring assigns a distinct color per polypeptide.